Protein AF-A0A0G4FF30-F1 (afdb_monomer_lite)

Structure (mmCIF, N/CA/C/O backbone):
data_AF-A0A0G4FF30-F1
#
_entry.id   AF-A0A0G4FF30-F1
#
loop_
_atom_site.group_PDB
_atom_site.id
_atom_site.type_symbol
_atom_site.label_atom_id
_atom_site.label_alt_id
_atom_site.label_comp_id
_atom_site.label_asym_id
_atom_site.label_entity_id
_atom_site.label_seq_id
_atom_site.pdbx_PDB_ins_code
_atom_site.Cartn_x
_atom_site.Cartn_y
_atom_site.Cartn_z
_atom_site.occupancy
_atom_site.B_iso_or_equiv
_atom_site.auth_seq_id
_atom_site.auth_comp_id
_atom_site.auth_asym_id
_atom_site.auth_atom_id
_atom_site.pdbx_PDB_model_num
ATOM 1 N N . MET A 1 1 ? 8.647 4.363 -82.077 1.00 40.69 1 MET A N 1
ATOM 2 C CA . MET A 1 1 ? 8.855 5.822 -82.143 1.00 40.69 1 MET A CA 1
ATOM 3 C C . MET A 1 1 ? 10.312 6.015 -82.547 1.00 40.69 1 MET A C 1
ATOM 5 O O . MET A 1 1 ? 11.165 5.858 -81.692 1.00 40.69 1 MET A O 1
ATOM 9 N N . GLU A 1 2 ? 10.675 5.930 -83.835 1.00 35.72 2 GLU A N 1
ATOM 10 C CA . GLU A 1 2 ? 10.560 7.001 -84.861 1.00 35.72 2 GLU A CA 1
ATOM 11 C C . GLU A 1 2 ? 11.184 8.312 -84.331 1.00 35.72 2 GLU A C 1
ATOM 13 O O . GLU A 1 2 ? 10.714 8.808 -83.317 1.00 35.72 2 GLU A O 1
ATOM 18 N N . LEU A 1 3 ? 12.266 8.898 -84.867 1.00 36.47 3 LEU A N 1
ATOM 19 C CA . LEU A 1 3 ? 12.714 9.069 -86.259 1.00 36.47 3 LEU A CA 1
ATOM 20 C C . LEU A 1 3 ? 14.236 9.371 -86.339 1.00 36.47 3 LEU A C 1
ATOM 22 O O . LEU A 1 3 ? 14.785 10.040 -85.466 1.00 36.47 3 LEU A O 1
ATOM 26 N N . ALA A 1 4 ? 14.878 8.933 -87.430 1.00 39.06 4 ALA A N 1
ATOM 27 C CA . ALA A 1 4 ? 16.134 9.478 -87.985 1.00 39.06 4 ALA A CA 1
ATOM 28 C C . ALA A 1 4 ? 15.842 10.763 -88.818 1.00 39.06 4 ALA A C 1
ATOM 30 O O . ALA A 1 4 ? 14.656 11.061 -88.989 1.00 39.06 4 ALA A O 1
ATOM 31 N N . PRO A 1 5 ? 16.825 11.547 -89.339 1.00 50.91 5 PRO A N 1
ATOM 32 C CA . PRO A 1 5 ? 17.726 11.149 -90.453 1.00 50.91 5 PRO A CA 1
ATOM 33 C C . PRO A 1 5 ? 19.196 11.632 -90.278 1.00 50.91 5 PRO A C 1
ATOM 35 O O . PRO A 1 5 ? 19.457 12.696 -89.733 1.00 50.91 5 PRO A O 1
ATOM 38 N N . SER A 1 6 ? 20.234 10.835 -90.555 1.00 40.56 6 SER A N 1
ATOM 39 C CA . SER A 1 6 ? 20.911 10.584 -91.848 1.00 40.56 6 SER A CA 1
ATOM 40 C C . SER A 1 6 ? 21.423 11.818 -92.618 1.00 40.56 6 SER A C 1
ATOM 42 O O . SER A 1 6 ? 20.630 12.475 -93.284 1.00 40.56 6 SER A O 1
ATOM 44 N N . VAL A 1 7 ? 22.751 12.010 -92.680 1.00 37.25 7 VAL A N 1
ATOM 45 C CA . VAL A 1 7 ? 23.460 12.397 -93.920 1.00 37.25 7 VAL A CA 1
ATOM 46 C C . VAL A 1 7 ? 24.817 11.687 -93.982 1.00 37.25 7 VAL A C 1
ATOM 48 O O . VAL A 1 7 ? 25.667 11.814 -93.107 1.00 37.25 7 VAL A O 1
ATOM 51 N N . SER A 1 8 ? 24.966 10.919 -95.054 1.00 35.66 8 SER A N 1
ATOM 52 C CA . SER A 1 8 ? 26.134 10.201 -95.558 1.00 35.66 8 SER A CA 1
ATOM 53 C C . SER A 1 8 ? 27.088 11.097 -96.356 1.00 35.66 8 SER A C 1
ATOM 55 O O . SER A 1 8 ? 26.613 11.991 -97.047 1.00 35.66 8 SER A O 1
ATOM 57 N N . THR A 1 9 ? 28.387 10.779 -96.376 1.00 38.34 9 THR A N 1
ATOM 58 C CA . THR A 1 9 ? 29.292 10.743 -97.564 1.00 38.34 9 THR A CA 1
ATOM 59 C C . THR A 1 9 ? 30.701 10.363 -97.065 1.00 38.34 9 THR A C 1
ATOM 61 O O . THR A 1 9 ? 31.321 11.096 -96.310 1.00 38.34 9 THR A O 1
ATOM 64 N N . SER A 1 10 ? 31.108 9.091 -97.127 1.00 34.22 10 SER A N 1
ATOM 65 C CA . SER A 1 10 ? 31.755 8.375 -98.249 1.00 34.22 10 SER A CA 1
ATOM 66 C C . SER A 1 10 ? 33.168 8.880 -98.623 1.00 34.22 10 SER A C 1
ATOM 68 O O . SER A 1 10 ? 33.268 9.837 -99.380 1.00 34.22 10 SER A O 1
ATOM 70 N N . SER A 1 11 ? 34.200 8.192 -98.086 1.00 36.09 11 SER A N 1
ATOM 71 C CA . SER A 1 11 ? 35.433 7.601 -98.702 1.00 36.09 11 SER A CA 1
ATOM 72 C C . SER A 1 11 ? 36.131 8.270 -99.914 1.00 36.09 11 SER A C 1
ATOM 74 O O . SER A 1 11 ? 35.448 8.949 -100.667 1.00 36.09 11 SER A O 1
ATOM 76 N N . PRO A 1 12 ? 37.417 7.975 -100.269 1.00 43.03 12 PRO A N 1
ATOM 77 C CA . PRO A 1 12 ? 38.398 6.998 -99.730 1.00 43.03 12 PRO A CA 1
ATOM 78 C C . PRO A 1 12 ? 39.881 7.519 -99.642 1.00 43.03 12 PRO A C 1
ATOM 80 O O . PRO A 1 12 ? 40.165 8.656 -100.018 1.00 43.03 12 PRO A O 1
ATOM 83 N N . PRO A 1 13 ? 40.863 6.696 -99.194 1.00 47.94 13 PRO A N 1
ATOM 84 C CA . PRO A 1 13 ? 42.317 6.960 -99.273 1.00 47.94 13 PRO A CA 1
ATOM 85 C C . PRO A 1 13 ? 42.938 6.349 -100.567 1.00 47.94 13 PRO A C 1
ATOM 87 O O . PRO A 1 13 ? 42.199 5.917 -101.451 1.00 47.94 13 PRO A O 1
ATOM 90 N N . PRO A 1 14 ? 44.262 6.105 -100.668 1.00 49.12 14 PRO A N 1
ATOM 91 C CA . PRO A 1 14 ? 45.425 6.989 -100.842 1.00 49.12 14 PRO A CA 1
ATOM 92 C C . PRO A 1 14 ? 46.084 6.806 -102.241 1.00 49.12 14 PRO A C 1
ATOM 94 O O . PRO A 1 14 ? 45.802 5.830 -102.936 1.00 49.12 14 PRO A O 1
ATOM 97 N N . ARG A 1 15 ? 47.034 7.663 -102.667 1.00 37.53 15 ARG A N 1
ATOM 98 C CA . ARG A 1 15 ? 47.939 7.337 -103.800 1.00 37.53 15 ARG A CA 1
ATOM 99 C C . ARG A 1 15 ? 49.378 7.819 -103.599 1.00 37.53 15 ARG A C 1
ATOM 101 O O . ARG A 1 15 ? 49.666 9.008 -103.577 1.00 37.53 15 ARG A O 1
ATOM 108 N N . THR A 1 16 ? 50.271 6.837 -103.527 1.00 49.31 16 THR A N 1
ATOM 109 C CA . THR A 1 16 ? 51.730 6.916 -103.658 1.00 49.31 16 THR A CA 1
ATOM 110 C C . THR A 1 16 ? 52.146 7.487 -105.024 1.00 49.31 16 THR A C 1
ATOM 112 O O . THR A 1 16 ? 51.615 7.021 -106.041 1.00 49.31 16 THR A O 1
ATOM 115 N N . PRO A 1 17 ? 53.127 8.401 -105.117 1.00 43.56 17 PRO A N 1
ATOM 116 C CA . PRO A 1 17 ? 53.697 8.775 -106.402 1.00 43.56 17 PRO A CA 1
ATOM 117 C C . PRO A 1 17 ? 54.697 7.712 -106.879 1.00 43.56 17 PRO A C 1
ATOM 119 O O . PRO A 1 17 ? 55.683 7.394 -106.218 1.00 43.56 17 PRO A O 1
ATOM 122 N N . LYS A 1 18 ? 54.390 7.154 -108.054 1.00 41.56 18 LYS A N 1
ATOM 123 C CA . LYS A 1 18 ? 55.241 6.264 -108.844 1.00 41.56 18 LYS A CA 1
ATOM 124 C C . LYS A 1 18 ? 56.466 7.016 -109.369 1.00 41.56 18 LYS A C 1
ATOM 126 O O . LYS A 1 18 ? 56.361 8.142 -109.847 1.00 41.56 18 LYS A O 1
ATOM 131 N N . THR A 1 19 ? 57.591 6.318 -109.349 1.00 44.34 19 THR A N 1
ATOM 132 C CA . THR A 1 19 ? 58.826 6.611 -110.078 1.00 44.34 19 THR A CA 1
ATOM 133 C C . THR A 1 19 ? 58.569 6.780 -111.586 1.00 44.34 19 THR A C 1
ATOM 135 O O . THR A 1 19 ? 57.951 5.905 -112.201 1.00 44.34 19 THR A O 1
ATOM 138 N N . PRO A 1 20 ? 59.060 7.852 -112.236 1.00 43.38 20 PRO A N 1
ATOM 139 C CA . PRO A 1 20 ? 59.167 7.887 -113.682 1.00 43.38 20 PRO A CA 1
ATOM 140 C C . PRO A 1 20 ? 60.500 7.280 -114.129 1.00 43.38 20 PRO A C 1
ATOM 142 O O . PRO A 1 20 ? 61.584 7.683 -113.712 1.00 43.38 20 PRO A O 1
ATOM 145 N N . ARG A 1 21 ? 60.367 6.285 -115.006 1.00 41.53 21 ARG A N 1
ATOM 146 C CA . ARG A 1 21 ? 61.416 5.681 -115.825 1.00 41.53 21 ARG A CA 1
ATOM 147 C C . ARG A 1 21 ? 62.171 6.730 -116.644 1.00 41.53 21 ARG A C 1
ATOM 149 O O . ARG A 1 21 ? 61.576 7.607 -117.264 1.00 41.53 21 ARG A O 1
ATOM 156 N N . THR A 1 22 ? 63.475 6.513 -116.715 1.00 42.84 22 THR A N 1
ATOM 157 C CA . THR A 1 22 ? 64.412 6.982 -117.735 1.00 42.84 22 THR A CA 1
ATOM 158 C C . THR A 1 22 ? 63.913 6.727 -119.166 1.00 42.84 22 THR A C 1
ATOM 160 O O . THR A 1 22 ? 63.584 5.589 -119.506 1.00 42.84 22 THR A O 1
ATOM 163 N N . PRO A 1 23 ? 63.968 7.734 -120.054 1.00 46.88 23 PRO A N 1
ATOM 164 C CA . PRO A 1 23 ? 64.146 7.525 -121.480 1.00 46.88 23 PRO A CA 1
ATOM 165 C C . PRO A 1 23 ? 65.603 7.826 -121.844 1.00 46.88 23 PRO A C 1
ATOM 167 O O . PRO A 1 23 ? 66.043 8.974 -121.865 1.00 46.88 23 PRO A O 1
ATOM 170 N N . GLY A 1 24 ? 66.353 6.761 -122.135 1.00 38.09 24 GLY A N 1
ATOM 171 C CA . GLY A 1 24 ? 67.576 6.857 -122.915 1.00 38.09 24 GLY A CA 1
ATOM 172 C C . GLY A 1 24 ? 67.236 7.359 -124.315 1.00 38.09 24 GLY A C 1
ATOM 173 O O . GLY A 1 24 ? 66.433 6.761 -125.025 1.00 38.09 24 GLY A O 1
ATOM 174 N N . GLY A 1 25 ? 67.847 8.473 -124.690 1.00 40.03 25 GLY A N 1
ATOM 175 C CA . GLY A 1 25 ? 67.740 9.071 -126.010 1.00 40.03 25 GLY A CA 1
ATOM 176 C C . GLY A 1 25 ? 68.896 10.038 -126.179 1.00 40.03 25 GLY A C 1
ATOM 177 O O . GLY A 1 25 ? 68.810 11.183 -125.756 1.00 40.03 25 GLY A O 1
ATOM 178 N N . SER A 1 26 ? 69.999 9.543 -126.738 1.00 38.25 26 SER A N 1
ATOM 179 C CA . SER A 1 26 ? 71.154 10.342 -127.141 1.00 38.25 26 SER A CA 1
ATOM 180 C C . SER A 1 26 ? 70.716 11.363 -128.202 1.00 38.25 26 SER A C 1
ATOM 182 O O . SER A 1 26 ? 70.300 10.946 -129.288 1.00 38.25 26 SER A O 1
ATOM 184 N N . PRO A 1 27 ? 70.786 12.684 -127.946 1.00 46.75 27 PRO A N 1
ATOM 185 C CA . PRO A 1 27 ? 70.646 13.668 -128.998 1.00 46.75 27 PRO A CA 1
ATOM 186 C C . PRO A 1 27 ? 72.011 13.819 -129.661 1.00 46.75 27 PRO A C 1
ATOM 188 O O . PRO A 1 27 ? 72.995 14.235 -129.049 1.00 46.75 27 PRO A O 1
ATOM 191 N N . ARG A 1 28 ? 72.044 13.441 -130.937 1.00 39.75 28 ARG A N 1
ATOM 192 C CA . ARG A 1 28 ? 73.101 13.754 -131.897 1.00 39.75 28 ARG A CA 1
ATOM 193 C C . ARG A 1 28 ? 73.596 15.186 -131.698 1.00 39.75 28 ARG A C 1
ATOM 195 O O . ARG A 1 28 ? 72.788 16.095 -131.518 1.00 39.75 28 ARG A O 1
ATOM 202 N N . GLY A 1 29 ? 74.915 15.359 -131.777 1.00 44.38 29 GLY A N 1
ATOM 203 C CA . GLY A 1 29 ? 75.579 16.653 -131.745 1.00 44.38 29 GLY A CA 1
ATOM 204 C C . GLY A 1 29 ? 74.923 17.640 -132.705 1.00 44.38 29 GLY A C 1
ATOM 205 O O . GLY A 1 29 ? 75.077 17.547 -133.919 1.00 44.38 29 GLY A O 1
ATOM 206 N N . VAL A 1 30 ? 74.196 18.584 -132.121 1.00 46.44 30 VAL A N 1
ATOM 207 C CA . VAL A 1 30 ? 73.811 19.847 -132.734 1.00 46.44 30 VAL A CA 1
ATOM 208 C C . VAL A 1 30 ? 74.475 20.900 -131.867 1.00 46.44 30 VAL A C 1
ATOM 210 O O . VAL A 1 30 ? 74.235 20.961 -130.662 1.00 46.44 30 VAL A O 1
ATOM 213 N N . SER A 1 31 ? 75.367 21.683 -132.465 1.00 43.41 31 SER A N 1
ATOM 214 C CA . SER A 1 31 ? 76.009 22.826 -131.830 1.00 43.41 31 SER A CA 1
ATOM 215 C C . SER A 1 31 ? 74.935 23.782 -131.304 1.00 43.41 31 SER A C 1
ATOM 217 O O . SER A 1 31 ? 74.345 24.545 -132.072 1.00 43.41 31 SER A O 1
ATOM 219 N N . MET A 1 32 ? 74.658 23.723 -130.000 1.00 47.22 32 MET A N 1
ATOM 220 C CA . MET A 1 32 ? 73.864 24.736 -129.316 1.00 47.22 32 MET A CA 1
ATOM 221 C C . MET A 1 32 ? 74.662 26.030 -129.368 1.00 47.22 32 MET A C 1
ATOM 223 O O . MET A 1 32 ? 75.786 26.113 -128.875 1.00 47.22 32 MET A O 1
ATOM 227 N N . THR A 1 33 ? 74.105 27.031 -130.037 1.00 55.25 33 THR A N 1
ATOM 228 C CA . THR A 1 33 ? 74.699 28.363 -130.098 1.00 55.25 33 THR A CA 1
ATOM 229 C C . THR A 1 33 ? 74.841 28.911 -128.667 1.00 55.25 33 THR A C 1
ATOM 231 O O . THR A 1 33 ? 74.007 28.582 -127.820 1.00 55.25 33 THR A O 1
ATOM 234 N N . PRO A 1 34 ? 75.843 29.756 -128.350 1.00 60.47 34 PRO A N 1
ATOM 235 C CA . PRO A 1 34 ? 76.028 30.318 -127.000 1.00 60.47 34 PRO A CA 1
ATOM 236 C C . PRO A 1 34 ? 74.749 30.939 -126.415 1.00 60.47 34 PRO A C 1
ATOM 238 O O . PRO A 1 34 ? 74.499 30.874 -125.218 1.00 60.47 34 PRO A O 1
ATOM 241 N N . ARG A 1 35 ? 73.881 31.448 -127.296 1.00 61.38 35 ARG A N 1
ATOM 242 C CA . ARG A 1 35 ? 72.557 31.992 -126.983 1.00 61.38 35 ARG A CA 1
ATOM 243 C C . ARG A 1 35 ? 71.555 30.950 -126.459 1.00 61.38 35 ARG A C 1
ATOM 245 O O . ARG A 1 35 ? 70.736 31.288 -125.621 1.00 61.38 35 ARG A O 1
ATOM 252 N N . ALA A 1 36 ? 71.605 29.700 -126.920 1.00 60.28 36 ALA A N 1
ATOM 253 C CA . ALA A 1 36 ? 70.685 28.643 -126.492 1.00 60.28 36 ALA A CA 1
ATOM 254 C C . ALA A 1 36 ? 71.036 28.070 -125.105 1.00 60.28 36 ALA A C 1
ATOM 256 O O . ALA A 1 36 ? 70.135 27.787 -124.319 1.00 60.28 36 ALA A O 1
ATOM 257 N N . LEU A 1 37 ? 72.330 27.952 -124.776 1.00 67.69 37 LEU A N 1
ATOM 258 C CA . LEU A 1 37 ? 72.786 27.578 -123.429 1.00 67.69 37 LEU A CA 1
ATOM 259 C C . LEU A 1 37 ? 72.499 28.696 -122.416 1.00 67.69 37 LEU A C 1
ATOM 261 O O . LEU A 1 37 ? 72.025 28.410 -121.320 1.00 67.69 37 LEU A O 1
ATOM 265 N N . GLN A 1 38 ? 72.724 29.956 -122.810 1.00 74.56 38 GLN A N 1
ATOM 266 C CA . GLN A 1 38 ? 72.354 31.134 -122.021 1.00 74.56 38 GLN A CA 1
ATOM 267 C C . GLN A 1 38 ? 70.849 31.131 -121.709 1.00 74.56 38 GLN A C 1
ATOM 269 O O . GLN A 1 38 ? 70.472 31.202 -120.548 1.00 74.56 38 GLN A O 1
ATOM 274 N N . ASN A 1 39 ? 69.998 30.917 -122.720 1.00 76.81 39 ASN A N 1
ATOM 275 C CA . ASN A 1 39 ? 68.546 30.853 -122.536 1.00 76.81 39 ASN A CA 1
ATOM 276 C C . ASN A 1 39 ? 68.101 29.689 -121.628 1.00 76.81 39 ASN A C 1
ATOM 278 O O . ASN A 1 39 ? 67.138 29.838 -120.886 1.00 76.81 39 ASN A O 1
ATOM 282 N N . TYR A 1 40 ? 68.775 28.534 -121.671 1.00 80.00 40 TYR A N 1
ATOM 283 C CA . TYR A 1 40 ? 68.475 27.403 -120.781 1.00 80.00 40 TYR A CA 1
ATOM 284 C C . TYR A 1 40 ? 68.885 27.677 -119.328 1.00 80.00 40 TYR A C 1
ATOM 286 O O . TYR A 1 40 ? 68.155 27.320 -118.407 1.00 80.00 40 TYR A O 1
ATOM 294 N N . LEU A 1 41 ? 70.045 28.307 -119.116 1.00 79.75 41 LEU A N 1
ATOM 295 C CA . LEU A 1 41 ? 70.494 28.720 -117.786 1.00 79.75 41 LEU A CA 1
ATOM 296 C C . LEU A 1 41 ? 69.586 29.814 -117.218 1.00 79.75 41 LEU A C 1
ATOM 298 O O . LEU A 1 41 ? 69.192 29.708 -116.062 1.00 79.75 41 LEU A O 1
ATOM 302 N N . ASP A 1 42 ? 69.188 30.791 -118.032 1.00 81.06 42 ASP A N 1
ATOM 303 C CA . ASP A 1 42 ? 68.243 31.838 -117.636 1.00 81.06 42 ASP A CA 1
ATOM 304 C C . ASP A 1 42 ? 66.862 31.245 -117.292 1.00 81.06 42 ASP A C 1
ATOM 306 O O . ASP A 1 42 ? 66.286 31.593 -116.265 1.00 81.06 42 ASP A O 1
ATOM 310 N N . ASP A 1 43 ? 66.361 30.279 -118.070 1.00 85.12 43 ASP A N 1
ATOM 311 C CA . ASP A 1 43 ? 65.104 29.564 -117.793 1.00 85.12 43 ASP A CA 1
ATOM 312 C C . ASP A 1 43 ? 65.194 28.641 -116.557 1.00 85.12 43 ASP A C 1
ATOM 314 O O . ASP A 1 43 ? 64.236 28.496 -115.796 1.00 85.12 43 ASP A O 1
ATOM 318 N N . HIS A 1 44 ? 66.352 28.026 -116.298 1.00 83.56 44 HIS A N 1
ATOM 319 C CA . HIS A 1 44 ? 66.581 27.235 -115.085 1.00 83.56 44 HIS A CA 1
ATOM 320 C C . HIS A 1 44 ? 66.694 28.118 -113.834 1.00 83.56 44 HIS A C 1
ATOM 322 O O . HIS A 1 44 ? 66.112 27.792 -112.800 1.00 83.56 44 HIS A O 1
ATOM 328 N N . VAL A 1 45 ? 67.387 29.256 -113.931 1.00 85.88 45 VAL A N 1
ATOM 329 C CA . VAL A 1 45 ? 67.475 30.257 -112.860 1.00 85.88 45 VAL A CA 1
ATOM 330 C C . VAL A 1 45 ? 66.098 30.848 -112.567 1.00 85.88 45 VAL A C 1
ATOM 332 O O . VAL A 1 45 ? 65.739 30.956 -111.399 1.00 85.88 45 VAL A O 1
ATOM 335 N N . GLN A 1 46 ? 65.292 31.147 -113.589 1.00 87.56 46 GLN A N 1
ATOM 336 C CA . GLN A 1 46 ? 63.910 31.599 -113.406 1.00 87.56 46 GLN A CA 1
ATOM 337 C C . GLN A 1 46 ? 63.034 30.534 -112.736 1.00 87.56 46 GLN A C 1
ATOM 339 O O . GLN A 1 46 ? 62.285 30.861 -111.817 1.00 87.56 46 GLN A O 1
ATOM 344 N N . ARG A 1 47 ? 63.152 29.255 -113.119 1.00 86.88 47 ARG A N 1
ATOM 345 C CA . ARG A 1 47 ? 62.446 28.153 -112.438 1.00 86.88 47 ARG A CA 1
ATOM 346 C C . ARG A 1 47 ? 62.869 28.009 -110.977 1.00 86.88 47 ARG A C 1
ATOM 348 O O . ARG A 1 47 ? 62.004 27.916 -110.113 1.00 86.88 47 ARG A O 1
ATOM 355 N N . MET A 1 48 ? 64.169 28.066 -110.681 1.00 87.81 48 MET A N 1
ATOM 356 C CA . MET A 1 48 ? 64.654 28.040 -109.297 1.00 87.81 48 MET A CA 1
ATOM 357 C C . MET A 1 48 ? 64.197 29.265 -108.500 1.00 87.81 48 MET A C 1
ATOM 359 O O . MET A 1 48 ? 63.818 29.121 -107.344 1.00 87.81 48 MET A O 1
ATOM 363 N N . GLN A 1 49 ? 64.184 30.459 -109.096 1.00 87.62 49 GLN A N 1
ATOM 364 C CA . GLN A 1 49 ? 63.651 31.662 -108.451 1.00 87.62 49 GLN A CA 1
ATOM 365 C C . GLN A 1 49 ? 62.159 31.506 -108.136 1.00 87.62 49 GLN A C 1
ATOM 367 O O . GLN A 1 49 ? 61.758 31.747 -107.003 1.00 87.62 49 GLN A O 1
ATOM 372 N N . GLN A 1 50 ? 61.357 30.995 -109.074 1.00 90.56 50 GLN A N 1
ATOM 373 C CA . GLN A 1 50 ? 59.938 30.699 -108.845 1.00 90.56 50 GLN A CA 1
ATOM 374 C C . GLN A 1 50 ? 59.725 29.626 -107.765 1.00 90.56 50 GLN A C 1
ATOM 376 O O . GLN A 1 50 ? 58.798 29.731 -106.961 1.00 90.56 50 GLN A O 1
ATOM 381 N N . GLU A 1 51 ? 60.574 28.597 -107.705 1.00 90.25 51 GLU A N 1
ATOM 382 C CA . GLU A 1 51 ? 60.535 27.577 -106.651 1.00 90.25 51 GLU A CA 1
ATOM 383 C C . GLU A 1 51 ? 60.916 28.152 -105.281 1.00 90.25 51 GLU A C 1
ATOM 385 O O . GLU A 1 51 ? 60.222 27.888 -104.297 1.00 90.25 51 GLU A O 1
ATOM 390 N N . ILE A 1 52 ? 61.961 28.983 -105.211 1.00 90.38 52 ILE A N 1
ATOM 391 C CA . ILE A 1 52 ? 62.367 29.695 -103.992 1.00 90.38 52 ILE A CA 1
ATOM 392 C C . ILE A 1 52 ? 61.239 30.613 -103.525 1.00 90.38 52 ILE A C 1
ATOM 394 O O . ILE A 1 52 ? 60.882 30.581 -102.349 1.00 90.38 52 ILE A O 1
ATOM 398 N N . GLU A 1 53 ? 60.627 31.387 -104.420 1.00 92.88 53 GLU A N 1
ATOM 399 C CA . GLU A 1 53 ? 59.481 32.245 -104.110 1.00 92.88 53 GLU A CA 1
ATOM 400 C C . GLU A 1 53 ? 58.281 31.425 -103.614 1.00 92.88 53 GLU A C 1
ATOM 402 O O . GLU A 1 53 ? 57.657 31.771 -102.607 1.00 92.88 53 GLU A O 1
ATOM 407 N N . MET A 1 54 ? 57.985 30.290 -104.255 1.00 93.25 54 MET A N 1
ATOM 408 C CA . MET A 1 54 ? 56.901 29.395 -103.849 1.00 93.25 54 MET A CA 1
ATOM 409 C C . MET A 1 54 ? 57.147 28.783 -102.464 1.00 93.25 54 MET A C 1
ATOM 411 O O . MET A 1 54 ? 56.233 28.756 -101.635 1.00 93.25 54 MET A O 1
ATOM 415 N N . VAL A 1 55 ? 58.357 28.285 -102.198 1.00 92.25 55 VAL A N 1
ATOM 416 C CA . VAL A 1 55 ? 58.739 27.702 -100.902 1.00 92.25 55 VAL A CA 1
ATOM 417 C C . VAL A 1 55 ? 58.781 28.775 -99.821 1.00 92.25 55 VAL A C 1
ATOM 419 O O . VAL A 1 55 ? 58.281 28.539 -98.724 1.00 92.25 55 VAL A O 1
ATOM 422 N N . THR A 1 56 ? 59.285 29.970 -100.128 1.00 93.19 56 THR A N 1
ATOM 423 C CA . THR A 1 56 ? 59.315 31.102 -99.190 1.00 93.19 56 THR A CA 1
ATOM 424 C C . THR A 1 56 ? 57.898 31.527 -98.816 1.00 93.19 56 THR A C 1
ATOM 426 O O . THR A 1 56 ? 57.579 31.624 -97.633 1.00 93.19 56 THR A O 1
ATOM 429 N N . ARG A 1 57 ? 56.994 31.651 -99.796 1.00 94.50 57 ARG A N 1
ATOM 430 C CA . ARG A 1 57 ? 55.576 31.942 -99.543 1.00 94.50 57 ARG A CA 1
ATOM 431 C C . ARG A 1 57 ? 54.897 30.850 -98.712 1.00 94.50 57 ARG A C 1
ATOM 433 O O . ARG A 1 57 ? 54.127 31.162 -97.807 1.00 94.50 57 ARG A O 1
ATOM 440 N N . LYS A 1 58 ? 55.180 29.570 -98.983 1.00 95.06 58 LYS A N 1
ATOM 441 C CA . LYS A 1 58 ? 54.679 28.445 -98.170 1.00 95.06 58 LYS A CA 1
ATOM 442 C C . LYS A 1 58 ? 55.221 28.496 -96.740 1.00 95.06 58 LYS A C 1
ATOM 444 O O . LYS A 1 58 ? 54.452 28.320 -95.802 1.00 95.06 58 LYS A O 1
ATOM 449 N N . LEU A 1 59 ? 56.508 28.792 -96.564 1.00 93.62 59 LEU A N 1
ATOM 450 C CA . LEU A 1 59 ? 57.140 28.934 -95.254 1.00 93.62 59 LEU A CA 1
ATOM 451 C C . LEU A 1 59 ? 56.520 30.085 -94.457 1.00 93.62 59 LEU A C 1
ATOM 453 O O . LEU A 1 59 ? 56.274 29.939 -93.265 1.00 93.62 59 LEU A O 1
ATOM 457 N N . GLU A 1 60 ? 56.243 31.223 -95.090 1.00 94.38 60 GLU A N 1
ATOM 458 C CA . GLU A 1 60 ? 55.563 32.348 -94.444 1.00 94.38 60 GLU A CA 1
ATOM 459 C C . GLU A 1 60 ? 54.136 31.998 -94.013 1.00 94.38 60 GLU A C 1
ATOM 461 O O . GLU A 1 60 ? 53.732 32.340 -92.900 1.00 94.38 60 GLU A O 1
ATOM 466 N N . LEU A 1 61 ? 53.384 31.283 -94.855 1.00 94.56 61 LEU A N 1
ATOM 467 C CA . LEU A 1 61 ? 52.049 30.796 -94.505 1.00 94.56 61 LEU A CA 1
ATOM 468 C C . LEU A 1 61 ? 52.098 29.808 -93.333 1.00 94.56 61 LEU A C 1
ATOM 470 O O . LEU A 1 61 ? 51.306 29.942 -92.404 1.00 94.56 61 LEU A O 1
ATOM 474 N N . GLU A 1 62 ? 53.056 28.880 -93.322 1.00 92.25 62 GLU A N 1
ATOM 475 C CA . GLU A 1 62 ? 53.246 27.941 -92.211 1.00 92.25 62 GLU A CA 1
ATOM 476 C C . GLU A 1 62 ? 53.725 28.638 -90.930 1.00 92.25 62 GLU A C 1
ATOM 478 O O . GLU A 1 62 ? 53.266 28.308 -89.841 1.00 92.25 62 GLU A O 1
ATOM 483 N N . LYS A 1 63 ? 54.572 29.673 -91.021 1.00 93.94 63 LYS A N 1
ATOM 484 C CA . LYS A 1 63 ? 54.947 30.499 -89.859 1.00 93.94 63 LYS A CA 1
ATOM 485 C C . LYS A 1 63 ? 53.736 31.222 -89.266 1.00 93.94 63 LYS A C 1
ATOM 487 O O . LYS A 1 63 ? 53.590 31.234 -88.047 1.00 93.94 63 LYS A O 1
ATOM 492 N N . ARG A 1 64 ? 52.858 31.787 -90.105 1.00 93.94 64 ARG A N 1
ATOM 493 C CA . ARG A 1 64 ? 51.602 32.416 -89.655 1.00 93.94 64 ARG A CA 1
ATOM 494 C C . ARG A 1 64 ? 50.656 31.389 -89.042 1.00 93.94 64 ARG A C 1
ATOM 496 O O . ARG A 1 64 ? 50.115 31.635 -87.971 1.00 93.94 64 ARG A O 1
ATOM 503 N N . ARG A 1 65 ? 50.500 30.227 -89.680 1.00 95.44 65 ARG A N 1
ATOM 504 C CA . ARG A 1 65 ? 49.680 29.121 -89.171 1.00 95.44 65 ARG A CA 1
ATOM 505 C C . ARG A 1 65 ? 50.175 28.637 -87.813 1.00 95.44 65 ARG A C 1
ATOM 507 O O . ARG A 1 65 ? 49.370 28.474 -86.904 1.00 95.44 65 ARG A O 1
ATOM 514 N N . ARG A 1 66 ? 51.487 28.455 -87.666 1.00 91.56 66 ARG A N 1
ATOM 515 C CA . ARG A 1 66 ? 52.114 28.063 -86.404 1.00 91.56 66 ARG A CA 1
ATOM 516 C C . ARG A 1 66 ? 51.920 29.124 -85.326 1.00 91.56 66 ARG A C 1
ATOM 518 O O . ARG A 1 66 ? 51.563 28.754 -84.222 1.00 91.56 66 ARG A O 1
ATOM 525 N N . HIS A 1 67 ? 52.076 30.409 -85.640 1.00 95.75 67 HIS A N 1
ATOM 526 C CA . HIS A 1 67 ? 51.834 31.476 -84.666 1.00 95.75 67 HIS A CA 1
ATOM 527 C C . HIS A 1 67 ? 50.376 31.505 -84.180 1.00 95.75 67 HIS A C 1
ATOM 529 O O . HIS A 1 67 ? 50.131 31.579 -82.982 1.00 95.75 67 HIS A O 1
ATOM 535 N N . ILE A 1 68 ? 49.408 31.363 -85.092 1.00 95.06 68 ILE A N 1
ATOM 536 C CA . ILE A 1 68 ? 47.983 31.263 -84.735 1.00 95.06 68 ILE A CA 1
ATOM 537 C C . ILE A 1 68 ? 47.730 30.031 -83.857 1.00 95.06 68 ILE A C 1
ATOM 539 O O . ILE A 1 68 ? 46.952 30.096 -82.907 1.00 95.06 68 ILE A O 1
ATOM 543 N N . LEU A 1 69 ? 48.386 28.908 -84.165 1.00 94.06 69 LEU A N 1
ATOM 544 C CA . LEU A 1 69 ? 48.252 27.685 -83.383 1.00 94.06 69 LEU A CA 1
ATOM 545 C C . LEU A 1 69 ? 48.877 27.838 -81.989 1.00 94.06 69 LEU A C 1
ATOM 547 O O . LEU A 1 69 ? 48.224 27.493 -81.012 1.00 94.06 69 LEU A O 1
ATOM 551 N N . GLU A 1 70 ? 50.078 28.410 -81.881 1.00 95.50 70 GLU A N 1
ATOM 552 C CA . GLU A 1 70 ? 50.738 28.746 -80.609 1.00 95.50 70 GLU A CA 1
ATOM 553 C C . GLU A 1 70 ? 49.849 29.662 -79.756 1.00 95.50 70 GLU A C 1
ATOM 555 O O . GLU A 1 70 ? 49.632 29.390 -78.578 1.00 95.50 70 GLU A O 1
ATOM 560 N N . GLU A 1 71 ? 49.253 30.693 -80.359 1.00 96.25 71 GLU A N 1
ATOM 561 C CA . GLU A 1 71 ? 48.328 31.590 -79.666 1.00 96.25 71 GLU A CA 1
ATOM 562 C C . GLU A 1 71 ? 47.058 30.855 -79.210 1.00 96.25 71 GLU A C 1
ATOM 564 O O . GLU A 1 71 ? 46.589 31.056 -78.092 1.00 96.25 71 GLU A O 1
ATOM 569 N N . SER A 1 72 ? 46.513 29.955 -80.036 1.00 94.12 72 SER A N 1
ATOM 570 C CA . SER A 1 72 ? 45.358 29.139 -79.647 1.00 94.12 72 SER A CA 1
ATOM 571 C C . SER A 1 72 ? 45.681 28.180 -78.500 1.00 94.12 72 SER A C 1
ATOM 573 O O . SER A 1 72 ? 44.881 28.068 -77.576 1.00 94.12 72 SER A O 1
ATOM 575 N N . VAL A 1 73 ? 46.867 27.559 -78.508 1.00 93.38 73 VAL A N 1
ATOM 576 C CA . VAL A 1 73 ? 47.334 26.670 -77.437 1.00 93.38 73 VAL A CA 1
ATOM 577 C C . VAL A 1 73 ? 47.495 27.457 -76.142 1.00 93.38 73 VAL A C 1
ATOM 579 O O . VAL A 1 73 ? 46.989 27.026 -75.107 1.00 93.38 73 VAL A O 1
ATOM 582 N N . GLN A 1 74 ? 48.110 28.641 -76.203 1.00 95.69 74 GLN A N 1
ATOM 583 C CA . GLN A 1 74 ? 48.261 29.503 -75.035 1.00 95.69 74 GLN A CA 1
ATOM 584 C C . GLN A 1 74 ? 46.899 29.891 -74.449 1.00 95.69 74 GLN A C 1
ATOM 586 O O . GLN A 1 74 ? 46.674 29.687 -73.259 1.00 95.69 74 GLN A O 1
ATOM 591 N N . ARG A 1 75 ? 45.950 30.340 -75.283 1.00 95.06 75 ARG A N 1
ATOM 592 C CA . ARG A 1 75 ? 44.585 30.651 -74.826 1.00 95.06 75 ARG A CA 1
ATOM 593 C C . ARG A 1 75 ? 43.912 29.442 -74.176 1.00 95.06 75 ARG A C 1
ATOM 595 O O . ARG A 1 75 ? 43.324 29.577 -73.109 1.00 95.06 75 ARG A O 1
ATOM 602 N N . THR A 1 76 ? 44.028 28.251 -74.769 1.00 92.00 76 THR A N 1
ATOM 603 C CA . THR A 1 76 ? 43.451 27.036 -74.172 1.00 92.00 76 THR A CA 1
ATOM 604 C C . THR A 1 76 ? 44.121 26.641 -72.857 1.00 92.00 76 THR A C 1
ATOM 606 O O . THR A 1 76 ? 43.441 26.145 -71.960 1.00 92.00 76 THR A O 1
ATOM 609 N N . GLN A 1 77 ? 45.425 26.887 -72.708 1.00 93.00 77 GLN A N 1
ATOM 610 C CA . GLN A 1 77 ? 46.157 26.617 -71.473 1.00 93.00 77 GLN A CA 1
ATOM 611 C C . GLN A 1 77 ? 45.748 27.586 -70.361 1.00 93.00 77 GLN A C 1
ATOM 613 O O . GLN A 1 77 ? 45.542 27.161 -69.224 1.00 93.00 77 GLN A O 1
ATOM 618 N N . ASP A 1 78 ? 45.586 28.866 -70.690 1.00 94.19 78 ASP A N 1
ATOM 619 C CA . ASP A 1 78 ? 45.111 29.883 -69.753 1.00 94.19 78 ASP A CA 1
ATOM 620 C C . ASP A 1 78 ? 43.671 29.572 -69.312 1.00 94.19 78 ASP A C 1
ATOM 622 O O . ASP A 1 78 ? 43.385 29.528 -68.117 1.00 94.19 78 ASP A O 1
ATOM 626 N N . GLU A 1 79 ? 42.788 29.202 -70.248 1.00 94.81 79 GLU A N 1
ATOM 627 C CA . GLU A 1 79 ? 41.435 28.736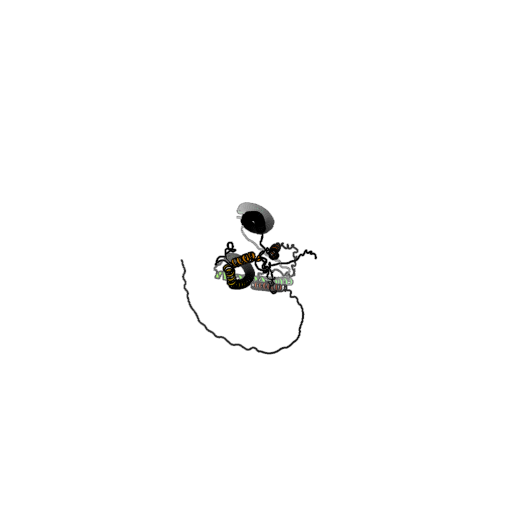 -69.924 1.00 94.81 79 GLU A CA 1
ATOM 628 C C . GLU A 1 79 ? 41.428 27.475 -69.046 1.00 94.81 79 GLU A C 1
ATOM 630 O O . GLU A 1 79 ? 40.585 27.341 -68.154 1.00 94.81 79 GLU A O 1
ATOM 635 N N . TYR A 1 80 ? 42.333 26.526 -69.298 1.00 93.19 80 TYR A N 1
ATOM 636 C CA . TYR A 1 80 ? 42.469 25.318 -68.488 1.00 93.19 80 TYR A CA 1
ATOM 637 C C . TYR A 1 80 ? 42.932 25.651 -67.066 1.00 93.19 80 TYR A C 1
ATOM 639 O O . TYR A 1 80 ? 42.337 25.172 -66.098 1.00 93.19 80 TYR A O 1
ATOM 647 N N . ASN A 1 81 ? 43.944 26.507 -66.926 1.00 92.38 81 ASN A N 1
ATOM 648 C CA . ASN A 1 81 ? 44.450 26.959 -65.633 1.00 92.38 81 ASN A CA 1
ATOM 649 C C . ASN A 1 81 ? 43.368 27.708 -64.839 1.00 92.38 81 ASN A C 1
ATOM 651 O O . ASN A 1 81 ? 43.172 27.419 -63.656 1.00 92.38 81 ASN A O 1
ATOM 655 N N . ASP A 1 82 ? 42.603 28.583 -65.494 1.00 91.50 82 ASP A N 1
ATOM 656 C CA . ASP A 1 82 ? 41.473 29.294 -64.891 1.00 91.50 82 ASP A CA 1
ATOM 657 C C . ASP A 1 82 ? 40.376 28.335 -64.415 1.00 91.50 82 ASP A C 1
ATOM 659 O O . ASP A 1 82 ? 39.851 28.474 -63.305 1.00 91.50 82 ASP A O 1
ATOM 663 N N . LYS A 1 83 ? 40.025 27.332 -65.232 1.00 90.81 83 LYS A N 1
ATOM 664 C CA . LYS A 1 83 ? 39.043 26.299 -64.862 1.00 90.81 83 LYS A CA 1
ATOM 665 C C . LYS A 1 83 ? 39.546 25.447 -63.697 1.00 90.81 83 LYS A C 1
ATOM 667 O O . LYS A 1 83 ? 38.778 25.184 -62.774 1.00 90.81 83 LYS A O 1
ATOM 672 N N . ARG A 1 84 ? 40.826 25.066 -63.692 1.00 89.75 84 ARG A N 1
ATOM 673 C CA . ARG A 1 84 ? 41.452 24.286 -62.615 1.00 89.75 84 ARG A CA 1
ATOM 674 C C . ARG A 1 84 ? 41.479 25.057 -61.297 1.00 89.75 84 ARG A C 1
ATOM 676 O O . ARG A 1 84 ? 41.145 24.484 -60.261 1.00 89.75 84 ARG A O 1
ATOM 683 N N . LEU A 1 85 ? 41.836 26.341 -61.327 1.00 87.94 85 LEU A N 1
ATOM 684 C CA . LEU A 1 85 ? 41.847 27.189 -60.135 1.00 87.94 85 LEU A CA 1
ATOM 685 C C . LEU A 1 85 ? 40.435 27.364 -59.568 1.00 87.94 85 LEU A C 1
ATOM 687 O O . LEU A 1 85 ? 40.235 27.188 -58.367 1.00 87.94 85 LEU A O 1
ATOM 691 N N . LYS A 1 86 ? 39.447 27.639 -60.431 1.00 86.62 86 LYS A N 1
ATOM 692 C CA . LYS A 1 86 ? 38.035 27.728 -60.028 1.00 86.62 86 LYS A CA 1
ATOM 693 C C . LYS A 1 86 ? 37.540 26.418 -59.427 1.00 86.62 86 LYS A C 1
ATOM 695 O O . LYS A 1 86 ? 36.946 26.457 -58.361 1.00 86.62 86 LYS A O 1
ATOM 700 N N . TYR A 1 87 ? 37.835 25.282 -60.061 1.00 85.19 87 TYR A N 1
ATOM 701 C CA . TYR A 1 87 ? 37.438 23.962 -59.572 1.00 85.19 87 TYR A CA 1
ATOM 702 C C . TYR A 1 87 ? 38.048 23.632 -58.203 1.00 85.19 87 TYR A C 1
ATOM 704 O O . TYR A 1 87 ? 37.357 23.123 -57.322 1.00 85.19 87 TYR A O 1
ATOM 712 N N . ASN A 1 88 ? 39.331 23.943 -57.999 1.00 83.62 88 ASN A N 1
ATOM 713 C CA . ASN A 1 88 ? 39.995 23.742 -56.711 1.00 83.62 88 ASN A CA 1
ATOM 714 C C . ASN A 1 88 ? 39.372 24.634 -55.621 1.00 83.62 88 ASN A C 1
ATOM 716 O O . ASN A 1 88 ? 39.036 24.147 -54.544 1.00 83.62 88 ASN A O 1
ATOM 720 N N . LEU A 1 89 ? 39.122 25.910 -55.930 1.00 77.31 89 LEU A N 1
ATOM 721 C CA . LEU A 1 89 ? 38.477 26.835 -54.999 1.00 77.31 89 LEU A CA 1
ATOM 722 C C . LEU A 1 89 ? 37.042 26.408 -54.652 1.00 77.31 89 LEU A C 1
ATOM 724 O O . LEU A 1 89 ? 36.657 26.475 -53.487 1.00 77.31 89 LEU A O 1
ATOM 728 N N . THR A 1 90 ? 36.264 25.930 -55.629 1.00 81.44 90 THR A N 1
ATOM 729 C CA . THR A 1 90 ? 34.918 25.394 -55.375 1.00 81.44 90 THR A CA 1
ATOM 730 C C . THR A 1 90 ? 34.971 24.118 -54.545 1.00 81.44 90 THR A C 1
ATOM 732 O O . THR A 1 90 ? 34.232 24.020 -53.581 1.00 81.44 90 THR A O 1
ATOM 735 N N . GLN A 1 91 ? 35.899 23.194 -54.818 1.00 82.19 91 GLN A N 1
ATOM 736 C CA . GLN A 1 91 ? 36.078 21.980 -54.009 1.00 82.19 91 GLN A CA 1
ATOM 737 C C . GLN A 1 91 ? 36.453 22.297 -52.554 1.00 82.19 91 GLN A C 1
ATOM 739 O O . GLN A 1 91 ? 35.935 21.672 -51.630 1.00 82.19 91 GLN A O 1
ATOM 744 N N . ALA A 1 92 ? 37.322 23.286 -52.332 1.00 81.12 92 ALA A N 1
ATOM 745 C CA . ALA A 1 92 ? 37.659 23.749 -50.989 1.00 81.12 92 ALA A CA 1
ATOM 746 C C . ALA A 1 92 ? 36.445 24.382 -50.281 1.00 81.12 92 ALA A C 1
ATOM 748 O O . ALA A 1 92 ? 36.186 24.066 -49.121 1.00 81.12 92 ALA A O 1
ATOM 749 N N . SER A 1 93 ? 35.667 25.212 -50.989 1.00 84.25 93 SER A N 1
ATOM 750 C CA . SER A 1 93 ? 34.427 25.802 -50.462 1.00 84.25 93 SER A CA 1
ATOM 751 C C . SER A 1 93 ? 33.386 24.737 -50.120 1.00 84.25 93 SER A C 1
ATOM 753 O O . SER A 1 93 ? 32.833 24.757 -49.023 1.00 84.25 93 SER A O 1
ATOM 755 N N . ASP A 1 94 ? 33.162 23.774 -51.014 1.00 85.44 94 ASP A N 1
ATOM 756 C CA . ASP A 1 94 ? 32.213 22.678 -50.822 1.00 85.44 94 ASP A CA 1
ATOM 757 C C . ASP A 1 94 ? 32.625 21.811 -49.623 1.00 85.44 94 ASP A C 1
ATOM 759 O O . ASP A 1 94 ? 31.792 21.453 -48.788 1.00 85.44 94 ASP A O 1
ATOM 763 N N . ALA A 1 95 ? 33.922 21.520 -49.474 1.00 85.88 95 ALA A N 1
ATOM 764 C CA . ALA A 1 95 ? 34.443 20.788 -48.323 1.00 85.88 95 ALA A CA 1
ATOM 765 C C . ALA A 1 95 ? 34.247 21.555 -47.003 1.00 85.88 95 ALA A C 1
ATOM 767 O O . ALA A 1 95 ? 33.894 20.948 -45.986 1.00 85.88 95 ALA A O 1
ATOM 768 N N . ASP A 1 96 ? 34.451 22.872 -46.999 1.00 87.75 96 ASP A N 1
ATOM 769 C CA . ASP A 1 96 ? 34.216 23.719 -45.828 1.00 87.75 96 ASP A CA 1
ATOM 770 C C . ASP A 1 96 ? 32.727 23.831 -45.485 1.00 87.75 96 ASP A C 1
ATOM 772 O O . ASP A 1 96 ? 32.357 23.786 -44.309 1.00 87.75 96 ASP A O 1
ATOM 776 N N . ASP A 1 97 ? 31.854 23.917 -46.484 1.00 88.75 97 ASP A N 1
ATOM 777 C CA . ASP A 1 97 ? 30.409 23.979 -46.284 1.00 88.75 97 ASP A CA 1
ATOM 778 C C . ASP A 1 97 ? 29.852 22.646 -45.768 1.00 88.75 97 ASP A C 1
ATOM 780 O O . ASP A 1 97 ? 29.041 22.638 -44.835 1.00 88.75 97 ASP A O 1
ATOM 784 N N . VAL A 1 98 ? 30.375 21.511 -46.244 1.00 89.44 98 VAL A N 1
ATOM 785 C CA . VAL A 1 98 ? 30.081 20.182 -45.682 1.00 89.44 98 VAL A CA 1
ATOM 786 C C . VAL A 1 98 ? 30.542 20.084 -44.223 1.00 89.44 98 VAL A C 1
ATOM 788 O O . VAL A 1 98 ? 29.794 19.589 -43.374 1.00 89.44 98 VAL A O 1
ATOM 791 N N . ARG A 1 99 ? 31.733 20.599 -43.878 1.00 91.38 99 ARG A N 1
ATOM 792 C CA . ARG A 1 99 ? 32.208 20.632 -42.480 1.00 91.38 99 ARG A CA 1
ATOM 793 C C . ARG A 1 99 ? 31.316 21.501 -41.595 1.00 91.38 99 ARG A C 1
ATOM 795 O O . ARG A 1 99 ? 30.956 21.070 -40.499 1.00 91.38 99 ARG A O 1
ATOM 802 N N . LYS A 1 100 ? 30.925 22.696 -42.052 1.00 93.81 100 LYS A N 1
ATOM 803 C CA . LYS A 1 100 ? 30.004 23.583 -41.317 1.00 93.81 100 LYS A CA 1
ATOM 804 C C . LYS A 1 100 ? 28.649 22.911 -41.098 1.00 93.81 100 LYS A C 1
ATOM 806 O O . LYS A 1 100 ? 28.148 22.925 -39.974 1.00 93.81 100 LYS A O 1
ATOM 811 N N . ALA A 1 101 ? 28.097 22.267 -42.129 1.00 93.56 101 ALA A N 1
ATOM 812 C CA . ALA A 1 101 ? 26.850 21.514 -42.028 1.00 93.56 101 ALA A CA 1
ATOM 813 C C . ALA A 1 101 ? 26.964 20.373 -41.005 1.00 93.56 101 ALA A C 1
ATOM 815 O O . ALA A 1 101 ? 26.084 20.213 -40.161 1.00 93.56 101 ALA A O 1
ATOM 816 N N . TYR A 1 102 ? 28.077 19.633 -41.004 1.00 94.69 102 TYR A N 1
ATOM 817 C CA . TYR A 1 102 ? 28.321 18.564 -40.034 1.00 94.69 102 TYR A CA 1
ATOM 818 C C . TYR A 1 102 ? 28.393 19.077 -38.587 1.00 94.69 102 TYR A C 1
ATOM 820 O O . TYR A 1 102 ? 27.767 18.512 -37.688 1.00 94.69 102 TYR A O 1
ATOM 828 N N . VAL A 1 103 ? 29.110 20.180 -38.350 1.00 96.00 103 VAL A N 1
ATOM 829 C CA . VAL A 1 103 ? 29.178 20.821 -37.024 1.00 96.00 103 VAL A CA 1
ATOM 830 C C . VAL A 1 103 ? 27.796 21.304 -36.582 1.00 96.00 103 VAL A C 1
ATOM 832 O O . VAL A 1 103 ? 27.423 21.129 -35.420 1.00 96.00 103 VAL A O 1
ATOM 835 N N . GLN A 1 104 ? 27.010 21.866 -37.502 1.00 95.62 104 GLN A N 1
ATOM 836 C CA . GLN A 1 104 ? 25.648 22.302 -37.216 1.00 95.62 104 GLN A CA 1
ATOM 837 C C . GLN A 1 104 ? 24.733 21.123 -36.866 1.00 95.62 104 GLN A C 1
ATOM 839 O O . GLN A 1 104 ? 23.993 21.218 -35.888 1.00 95.62 104 GLN A O 1
ATOM 844 N N . ILE A 1 105 ? 24.815 20.007 -37.597 1.00 95.44 105 ILE A N 1
ATOM 845 C CA . ILE A 1 105 ? 24.078 18.775 -37.284 1.00 95.44 105 ILE A CA 1
ATOM 846 C C . ILE A 1 105 ? 24.435 18.303 -35.875 1.00 95.44 105 ILE A C 1
ATOM 848 O O . ILE A 1 105 ? 23.537 18.169 -35.046 1.00 95.44 105 ILE A O 1
ATOM 852 N N . ARG A 1 106 ? 25.728 18.184 -35.547 1.00 96.69 106 ARG A N 1
ATOM 853 C CA . ARG A 1 106 ? 26.164 17.785 -34.199 1.00 96.69 106 ARG A CA 1
ATOM 854 C C . ARG A 1 106 ? 25.675 18.728 -33.104 1.00 96.69 106 ARG A C 1
ATOM 856 O O . ARG A 1 106 ? 25.306 18.290 -32.016 1.00 96.69 106 ARG A O 1
ATOM 863 N N . LEU A 1 107 ? 25.667 20.037 -33.354 1.00 96.50 107 LEU A N 1
ATOM 864 C CA . LEU A 1 107 ? 25.140 21.006 -32.393 1.00 96.50 107 LEU A CA 1
ATOM 865 C C . LEU A 1 107 ? 23.635 20.808 -32.168 1.00 96.50 107 LEU A C 1
ATOM 867 O O . LEU A 1 107 ? 23.171 20.873 -31.026 1.00 96.50 107 LEU A O 1
ATOM 871 N N . MET A 1 108 ? 22.877 20.563 -33.239 1.00 95.94 108 MET A N 1
ATOM 872 C CA . MET A 1 108 ? 21.440 20.301 -33.155 1.00 95.94 108 MET A CA 1
ATOM 873 C C . MET A 1 108 ? 21.146 18.967 -32.469 1.00 95.94 108 MET A C 1
ATOM 875 O O . MET A 1 108 ? 20.244 18.921 -31.635 1.00 95.94 108 MET A O 1
ATOM 879 N N . GLU A 1 109 ? 21.939 17.927 -32.723 1.00 95.50 109 GLU A N 1
ATOM 880 C CA . GLU A 1 109 ? 21.872 16.639 -32.022 1.00 95.50 109 GLU A CA 1
ATOM 881 C C . GLU A 1 109 ? 22.113 16.813 -30.519 1.00 95.50 109 GLU A C 1
ATOM 883 O O . GLU A 1 109 ? 21.271 16.428 -29.711 1.00 95.50 109 GLU A O 1
ATOM 888 N N . ASN A 1 110 ? 23.186 17.509 -30.129 1.00 97.12 110 ASN A N 1
ATOM 889 C CA . ASN A 1 110 ? 23.479 17.803 -28.723 1.00 97.12 110 ASN A CA 1
ATOM 890 C C . ASN A 1 110 ? 22.364 18.626 -28.055 1.00 97.12 110 ASN A C 1
ATOM 892 O O . ASN A 1 110 ? 22.053 18.458 -26.871 1.00 97.12 110 ASN A O 1
ATOM 896 N N . ARG A 1 111 ? 21.752 19.561 -28.791 1.00 97.75 111 ARG A N 1
ATOM 897 C CA . ARG A 1 111 ? 20.622 20.353 -28.288 1.00 97.75 111 ARG A CA 1
ATOM 898 C C . ARG A 1 111 ? 19.370 19.494 -28.126 1.00 97.75 111 ARG A C 1
ATOM 900 O O . ARG A 1 111 ? 18.659 19.666 -27.133 1.00 97.75 111 ARG A O 1
ATOM 907 N N . LEU A 1 112 ? 19.116 18.585 -29.064 1.00 97.25 112 LEU A N 1
ATOM 908 C CA . LEU A 1 112 ? 18.019 17.628 -29.003 1.00 97.25 112 LEU A CA 1
ATOM 909 C C . LEU A 1 112 ? 18.197 16.676 -27.819 1.00 97.25 112 LEU A C 1
ATOM 911 O O . LEU A 1 112 ? 17.262 16.503 -27.047 1.00 97.25 112 LEU A O 1
ATOM 915 N N . GLU A 1 113 ? 19.396 16.141 -27.602 1.00 97.38 113 GLU A N 1
ATOM 916 C CA . GLU A 1 113 ? 19.696 15.265 -26.468 1.00 97.38 113 GLU A CA 1
ATOM 917 C C . GLU A 1 113 ? 19.467 15.975 -25.127 1.00 97.38 113 GLU A C 1
ATOM 919 O O . GLU A 1 113 ? 18.788 15.450 -24.241 1.00 97.38 113 GLU A O 1
ATOM 924 N N . LYS A 1 114 ? 19.923 17.228 -24.993 1.00 97.94 114 LYS A N 1
ATOM 925 C CA . LYS A 1 114 ? 19.626 18.051 -23.809 1.00 97.94 114 LYS A CA 1
ATOM 926 C C . LYS A 1 114 ? 18.125 18.288 -23.633 1.00 97.94 114 LYS A C 1
ATOM 928 O O . LYS A 1 114 ? 17.646 18.309 -22.499 1.00 97.94 114 LYS A O 1
ATOM 933 N N . ALA A 1 115 ? 17.376 18.483 -24.718 1.00 97.12 115 ALA A N 1
ATOM 934 C CA . ALA A 1 115 ? 15.924 18.637 -24.660 1.00 97.12 115 ALA A CA 1
ATOM 935 C C . ALA A 1 115 ? 15.223 17.329 -24.253 1.00 97.12 115 ALA A C 1
ATOM 937 O O . ALA A 1 115 ? 14.313 17.372 -23.428 1.00 97.12 115 ALA A O 1
ATOM 938 N N . LEU A 1 116 ? 15.683 16.179 -24.752 1.00 97.12 116 LEU A N 1
ATOM 939 C CA . LEU A 1 116 ? 15.180 14.855 -24.381 1.00 97.12 116 LEU A CA 1
ATOM 940 C C . LEU A 1 116 ? 15.479 14.523 -22.919 1.00 97.12 116 LEU A C 1
ATOM 942 O O . LEU A 1 116 ? 14.588 14.081 -22.202 1.00 97.12 116 LEU A O 1
ATOM 946 N N . SER A 1 117 ? 16.693 14.803 -22.442 1.00 97.50 117 SER A N 1
ATOM 947 C CA . SER A 1 117 ? 17.052 14.657 -21.028 1.00 97.50 117 SER A CA 1
ATOM 948 C C . SER A 1 117 ? 16.153 15.521 -20.136 1.00 97.50 117 SER A C 1
ATOM 950 O O . SER A 1 117 ? 15.582 15.031 -19.161 1.00 97.50 117 SER A O 1
ATOM 952 N N . LYS A 1 118 ? 15.924 16.789 -20.514 1.00 98.12 118 LYS A N 1
ATOM 953 C CA . LYS A 1 118 ? 14.978 17.672 -19.813 1.00 98.12 118 LYS A CA 1
ATOM 954 C C . LYS A 1 118 ? 13.553 17.121 -19.827 1.00 98.12 118 LYS A C 1
ATOM 956 O O . LYS A 1 118 ? 12.918 17.124 -18.780 1.00 98.12 118 LYS A O 1
ATOM 961 N N . LEU A 1 119 ? 13.065 16.635 -20.968 1.00 97.62 119 LEU A N 1
ATOM 962 C CA . LEU A 1 119 ? 11.733 16.040 -21.089 1.00 97.62 119 LEU A CA 1
ATOM 963 C C . LEU A 1 119 ? 11.588 14.789 -20.212 1.00 97.62 119 LEU A C 1
ATOM 965 O O . LEU A 1 119 ? 10.599 14.640 -19.505 1.00 97.62 119 LEU A O 1
ATOM 969 N N . ASN A 1 120 ? 12.585 13.909 -20.204 1.00 97.38 120 ASN A N 1
ATOM 970 C CA . ASN A 1 120 ? 12.574 12.721 -19.354 1.00 97.38 120 ASN A CA 1
ATOM 971 C C . ASN A 1 120 ? 12.575 13.102 -17.867 1.00 97.38 120 ASN A C 1
ATOM 973 O O . ASN A 1 120 ? 11.824 12.522 -17.082 1.00 97.38 120 ASN A O 1
ATOM 977 N N . ASN A 1 121 ? 13.345 14.124 -17.487 1.00 97.88 121 ASN A N 1
ATOM 978 C CA . ASN A 1 121 ? 13.338 14.652 -16.125 1.00 97.88 121 ASN A CA 1
ATOM 979 C C . ASN A 1 121 ? 11.972 15.240 -15.748 1.00 97.88 121 ASN A C 1
ATOM 981 O O . ASN A 1 121 ? 11.465 14.941 -14.667 1.00 97.88 121 ASN A O 1
ATOM 985 N N . THR A 1 122 ? 11.333 16.026 -16.623 1.00 97.94 122 THR A N 1
ATOM 986 C CA . THR A 1 122 ? 9.995 16.569 -16.337 1.00 97.94 122 THR A CA 1
ATOM 987 C C . THR A 1 122 ? 8.928 15.481 -16.281 1.00 97.94 122 THR A C 1
ATOM 989 O O . THR A 1 122 ? 8.047 15.560 -15.428 1.00 97.94 122 THR A O 1
ATOM 992 N N . ILE A 1 123 ? 9.015 14.440 -17.114 1.00 98.06 123 ILE A N 1
ATOM 993 C CA . ILE A 1 123 ? 8.131 13.267 -17.045 1.00 98.06 123 ILE A CA 1
ATOM 994 C C . ILE A 1 123 ? 8.315 12.533 -15.716 1.00 98.06 123 ILE A C 1
ATOM 996 O O . ILE A 1 123 ? 7.324 12.194 -15.073 1.00 98.06 123 ILE A O 1
ATOM 1000 N N . ASN A 1 124 ? 9.556 12.320 -15.270 1.00 97.88 124 ASN A N 1
ATOM 1001 C CA . ASN A 1 124 ? 9.824 11.677 -13.985 1.00 97.88 124 ASN A CA 1
ATOM 1002 C C . ASN A 1 124 ? 9.236 12.490 -12.820 1.00 97.88 124 ASN A C 1
ATOM 1004 O O . ASN A 1 124 ? 8.491 11.947 -12.008 1.00 97.88 124 ASN A O 1
ATOM 1008 N N . VAL A 1 125 ? 9.474 13.806 -12.791 1.00 98.19 125 VAL A N 1
ATOM 1009 C CA . VAL A 1 125 ? 8.874 14.701 -11.786 1.00 98.19 125 VAL A CA 1
ATOM 1010 C C . VAL A 1 125 ? 7.345 14.668 -11.862 1.00 98.19 125 VAL A C 1
ATOM 1012 O O . VAL A 1 125 ? 6.682 14.595 -10.831 1.00 98.19 125 VAL A O 1
ATOM 1015 N N . ASN A 1 126 ? 6.756 14.656 -13.061 1.00 98.00 126 ASN A N 1
ATOM 1016 C CA . ASN A 1 126 ? 5.306 14.550 -13.219 1.00 98.00 126 ASN A CA 1
ATOM 1017 C C . ASN A 1 126 ? 4.768 13.221 -12.666 1.00 98.00 126 ASN A C 1
ATOM 1019 O O . ASN A 1 126 ? 3.758 13.217 -11.970 1.00 98.00 126 ASN A O 1
ATOM 1023 N N . ASN A 1 127 ? 5.456 12.106 -12.918 1.00 97.81 127 ASN A N 1
ATOM 1024 C CA . ASN A 1 127 ? 5.087 10.795 -12.384 1.00 97.81 127 ASN A CA 1
ATOM 1025 C C . ASN A 1 127 ? 5.203 10.748 -10.855 1.00 97.81 127 ASN A C 1
ATOM 1027 O O . ASN A 1 127 ? 4.321 10.201 -10.195 1.00 97.81 127 ASN A O 1
ATOM 1031 N N . GLN A 1 128 ? 6.242 11.363 -10.285 1.00 97.25 128 GLN A N 1
ATOM 1032 C CA . GLN A 1 128 ? 6.381 11.509 -8.836 1.00 97.25 128 GLN A CA 1
ATOM 1033 C C . GLN A 1 128 ? 5.228 12.331 -8.249 1.00 97.25 128 GLN A C 1
ATOM 1035 O O . GLN A 1 128 ? 4.585 11.875 -7.308 1.00 97.25 128 GLN A O 1
ATOM 1040 N N . LEU A 1 129 ? 4.897 13.479 -8.850 1.00 97.88 129 LEU A N 1
ATOM 1041 C CA . LEU A 1 129 ? 3.762 14.310 -8.433 1.00 97.88 129 LEU A CA 1
ATOM 1042 C C . LEU A 1 129 ? 2.418 13.581 -8.565 1.00 97.88 129 LEU A C 1
ATOM 1044 O O . LEU A 1 129 ? 1.545 13.726 -7.717 1.00 97.88 129 LEU A O 1
ATOM 1048 N N . ARG A 1 130 ? 2.229 12.765 -9.605 1.00 97.81 130 ARG A N 1
ATOM 1049 C CA . ARG A 1 130 ? 1.029 11.923 -9.730 1.00 97.81 130 ARG A CA 1
ATOM 1050 C C . ARG A 1 130 ? 0.948 10.902 -8.600 1.00 97.81 130 ARG A C 1
ATOM 1052 O O . ARG A 1 130 ? -0.108 10.760 -7.993 1.00 97.81 130 ARG A O 1
ATOM 1059 N N . SER A 1 131 ? 2.063 10.247 -8.280 1.00 96.75 131 SER A N 1
ATOM 1060 C CA . SER A 1 131 ? 2.133 9.288 -7.176 1.00 96.75 131 SER A CA 1
ATOM 1061 C C . SER A 1 131 ? 1.815 9.941 -5.825 1.00 96.75 131 SER A C 1
ATOM 1063 O O . SER A 1 131 ? 1.040 9.383 -5.046 1.00 96.75 131 SER A O 1
ATOM 1065 N N . THR A 1 132 ? 2.335 11.148 -5.561 1.00 97.94 132 THR A N 1
ATOM 1066 C CA . THR A 1 132 ? 2.024 11.890 -4.327 1.00 97.94 132 THR A CA 1
ATOM 1067 C C . THR A 1 132 ? 0.565 12.340 -4.281 1.00 97.94 132 THR A C 1
ATOM 1069 O O . THR A 1 132 ? -0.084 12.193 -3.249 1.00 97.94 132 THR A O 1
ATOM 1072 N N . VAL A 1 133 ? -0.002 12.808 -5.397 1.00 97.81 133 VAL A N 1
ATOM 1073 C CA . VAL A 1 133 ? -1.435 13.140 -5.486 1.00 97.81 133 VAL A CA 1
ATOM 1074 C C . VAL A 1 133 ? -2.304 11.912 -5.215 1.00 97.81 133 VAL A C 1
ATOM 1076 O O . VAL A 1 133 ? -3.277 12.000 -4.465 1.00 97.81 133 VAL A O 1
ATOM 1079 N N . ASP A 1 134 ? -1.959 10.754 -5.776 1.00 97.50 134 ASP A N 1
ATOM 1080 C CA . ASP A 1 134 ? -2.705 9.518 -5.540 1.00 97.50 134 ASP A CA 1
ATOM 1081 C C . ASP A 1 134 ? -2.559 9.026 -4.095 1.00 97.50 134 ASP A C 1
ATOM 1083 O O . ASP A 1 134 ? -3.521 8.511 -3.521 1.00 97.50 134 ASP A O 1
ATOM 1087 N N . GLN A 1 135 ? -1.394 9.230 -3.476 1.00 97.44 135 GLN A N 1
ATOM 1088 C CA . GLN A 1 135 ? -1.187 8.978 -2.053 1.00 97.44 135 GLN A CA 1
ATOM 1089 C C . GLN A 1 135 ? -2.091 9.867 -1.189 1.00 97.44 135 GLN A C 1
ATOM 1091 O O . GLN A 1 135 ? -2.853 9.342 -0.378 1.00 97.44 135 GLN A O 1
ATOM 1096 N N . HIS A 1 136 ? -2.109 11.179 -1.427 1.00 97.81 136 HIS A N 1
ATOM 1097 C CA . HIS A 1 136 ? -2.984 12.103 -0.700 1.00 97.81 136 HIS A CA 1
ATOM 1098 C C . HIS A 1 136 ? -4.471 11.815 -0.920 1.00 97.81 136 HIS A C 1
ATOM 1100 O O . HIS A 1 136 ? -5.280 11.969 -0.005 1.00 97.81 136 HIS A O 1
ATOM 1106 N N . ARG A 1 137 ? -4.863 11.351 -2.112 1.00 98.12 137 ARG A N 1
ATOM 1107 C CA . ARG A 1 137 ? -6.239 10.905 -2.380 1.00 98.12 137 ARG A CA 1
ATOM 1108 C C . ARG A 1 137 ? -6.612 9.676 -1.558 1.00 98.12 137 ARG A C 1
ATOM 1110 O O . ARG A 1 137 ? -7.710 9.643 -1.004 1.00 98.12 137 ARG A O 1
ATOM 1117 N N . ARG A 1 138 ? -5.713 8.690 -1.453 1.00 97.31 138 ARG A N 1
ATOM 1118 C CA . ARG A 1 138 ? -5.917 7.519 -0.586 1.00 97.31 138 ARG A CA 1
ATOM 1119 C C . ARG A 1 138 ? -6.048 7.938 0.875 1.00 97.31 138 ARG A C 1
ATOM 1121 O O . ARG A 1 138 ? -7.004 7.526 1.517 1.00 97.31 138 ARG A O 1
ATOM 1128 N N . GLU A 1 139 ? -5.155 8.795 1.362 1.00 97.06 139 GLU A N 1
ATOM 1129 C CA . GLU A 1 139 ? -5.195 9.335 2.730 1.00 97.06 139 GLU A CA 1
ATOM 1130 C C . GLU A 1 139 ? -6.484 10.117 3.003 1.00 97.06 139 GLU A C 1
ATOM 1132 O O . GLU A 1 139 ? -7.126 9.934 4.030 1.00 97.06 139 GLU A O 1
ATOM 1137 N N . THR A 1 140 ? -6.928 10.944 2.057 1.00 97.56 140 THR A N 1
ATOM 1138 C CA . THR A 1 140 ? -8.191 11.683 2.191 1.00 97.56 140 THR A CA 1
ATOM 1139 C C . THR A 1 140 ? -9.379 10.727 2.272 1.00 97.56 140 THR A C 1
ATOM 1141 O O . THR A 1 140 ? -10.288 10.943 3.069 1.00 97.56 140 THR A O 1
ATOM 1144 N N . LEU A 1 141 ? -9.379 9.651 1.480 1.00 97.44 141 LEU A N 1
ATOM 1145 C CA . LEU A 1 141 ? -10.449 8.655 1.494 1.00 97.44 141 LEU A CA 1
ATOM 1146 C C . LEU A 1 141 ? -10.458 7.841 2.794 1.00 97.44 141 LEU A C 1
ATOM 1148 O O . LEU A 1 141 ? -11.531 7.607 3.353 1.00 97.44 141 LEU A O 1
ATOM 1152 N N . THR A 1 142 ? -9.291 7.442 3.307 1.00 95.81 142 THR A N 1
ATOM 1153 C CA . THR A 1 142 ? -9.202 6.741 4.596 1.00 95.81 142 THR A CA 1
ATOM 1154 C C . THR A 1 142 ? -9.634 7.650 5.743 1.00 95.81 142 THR A C 1
ATOM 1156 O O . THR A 1 142 ? -10.460 7.237 6.557 1.00 95.81 142 THR A O 1
ATOM 1159 N N . LEU A 1 143 ? -9.168 8.904 5.769 1.00 96.56 143 LEU A N 1
ATOM 1160 C CA . LEU A 1 143 ? -9.573 9.904 6.757 1.00 96.56 143 LEU A CA 1
ATOM 1161 C C . LEU A 1 143 ? -11.074 10.186 6.686 1.00 96.56 143 LEU A C 1
ATOM 1163 O O . LEU A 1 143 ? -11.736 10.172 7.718 1.00 96.56 143 LEU A O 1
ATOM 1167 N N . ALA A 1 144 ? -11.642 10.373 5.494 1.00 96.75 144 ALA A N 1
ATOM 1168 C CA . ALA A 1 144 ? -13.083 10.555 5.321 1.00 96.75 144 ALA A CA 1
ATOM 1169 C C . ALA A 1 144 ? -13.879 9.351 5.853 1.00 96.75 144 ALA A C 1
ATOM 1171 O O . ALA A 1 144 ? -14.906 9.532 6.508 1.00 96.75 144 ALA A O 1
ATOM 1172 N N . GLY A 1 145 ? -13.381 8.129 5.635 1.00 96.56 145 GLY A N 1
ATOM 1173 C CA . GLY A 1 145 ? -13.954 6.915 6.213 1.00 96.56 145 GLY A CA 1
ATOM 1174 C C . GLY A 1 145 ? -13.929 6.917 7.745 1.00 96.56 145 GLY A C 1
ATOM 1175 O O . GLY A 1 145 ? -14.945 6.620 8.373 1.00 96.56 145 GLY A O 1
ATOM 1176 N N . VAL A 1 146 ? -12.802 7.303 8.354 1.00 97.50 146 VAL A N 1
ATOM 1177 C CA . VAL A 1 146 ? -12.675 7.447 9.816 1.00 97.50 146 VAL A CA 1
ATOM 1178 C C . VAL A 1 146 ? -13.612 8.532 10.343 1.00 97.50 146 VAL A C 1
ATOM 1180 O O . VAL A 1 146 ? -14.342 8.285 11.297 1.00 97.50 146 VAL A O 1
ATOM 1183 N N . PHE A 1 147 ? -13.670 9.700 9.700 1.00 97.38 147 PHE A N 1
ATOM 1184 C CA . PHE A 1 147 ? -14.588 10.773 10.080 1.00 97.38 147 PHE A CA 1
ATOM 1185 C C . PHE A 1 147 ? -16.048 10.340 9.995 1.00 97.38 147 PHE A C 1
ATOM 1187 O O . PHE A 1 147 ? -16.835 10.698 10.866 1.00 97.38 147 PHE A O 1
ATOM 1194 N N . HIS A 1 148 ? -16.432 9.565 8.980 1.00 97.94 148 HIS A N 1
ATOM 1195 C CA . HIS A 1 148 ? -17.804 9.082 8.873 1.00 97.94 148 HIS A CA 1
ATOM 1196 C C . HIS A 1 148 ? -18.158 8.113 10.007 1.00 97.94 148 HIS A C 1
ATOM 1198 O O . HIS A 1 148 ? -19.224 8.254 10.604 1.00 97.94 148 HIS A O 1
ATOM 1204 N N . ARG A 1 149 ? -17.240 7.203 10.365 1.00 97.31 149 ARG A N 1
ATOM 1205 C CA . ARG A 1 149 ? -17.395 6.319 11.533 1.00 97.31 149 ARG A CA 1
ATOM 1206 C C . ARG A 1 149 ? -17.496 7.113 12.833 1.00 97.31 149 ARG A C 1
ATOM 1208 O O . ARG A 1 149 ? -18.461 6.942 13.558 1.00 97.31 149 ARG A O 1
ATOM 1215 N N . LEU A 1 150 ? -16.584 8.056 13.069 1.00 96.94 150 LEU A N 1
ATOM 1216 C CA . LEU A 1 150 ? -16.621 8.908 14.262 1.00 96.94 150 LEU A CA 1
ATOM 1217 C C . LEU A 1 150 ? -17.913 9.726 14.353 1.00 96.94 150 LEU A C 1
ATOM 1219 O O . LEU A 1 150 ? -18.466 9.882 15.435 1.00 96.94 150 LEU A O 1
ATOM 1223 N N . ARG A 1 151 ? -18.425 10.241 13.230 1.00 97.50 151 ARG A N 1
ATOM 1224 C CA . ARG A 1 151 ? -19.716 10.943 13.209 1.00 97.50 151 ARG A CA 1
ATOM 1225 C C . ARG A 1 151 ? -20.870 10.018 13.575 1.00 97.50 151 ARG A C 1
ATOM 1227 O O . ARG A 1 151 ? -21.725 10.430 14.352 1.00 97.50 151 ARG A O 1
ATOM 1234 N N . TYR A 1 152 ? -20.878 8.802 13.035 1.00 98.00 152 TYR A N 1
ATOM 1235 C CA . TYR A 1 152 ? -21.868 7.791 13.390 1.00 98.00 152 TYR A CA 1
ATOM 1236 C C . TYR A 1 152 ? -21.799 7.451 14.885 1.00 98.00 152 TYR A C 1
ATOM 1238 O O . TYR A 1 152 ? -22.821 7.509 15.561 1.00 98.00 152 TYR A O 1
ATOM 1246 N N . ASP A 1 153 ? -20.598 7.220 15.420 1.00 97.75 153 ASP A N 1
ATOM 1247 C CA . ASP A 1 153 ? -20.382 6.898 16.834 1.00 97.75 153 ASP A CA 1
ATOM 1248 C C . ASP A 1 153 ? -20.819 8.045 17.761 1.00 97.75 153 ASP A C 1
ATOM 1250 O O . ASP A 1 153 ? -21.449 7.823 18.796 1.00 97.75 153 ASP A O 1
ATOM 1254 N N . ILE A 1 154 ? -20.535 9.298 17.387 1.00 97.44 154 ILE A N 1
ATOM 1255 C CA . ILE A 1 154 ? -21.007 10.482 18.121 1.00 97.44 154 ILE A CA 1
ATOM 1256 C C . ILE A 1 154 ? -22.536 10.546 18.108 1.00 97.44 154 ILE A C 1
ATOM 1258 O O . ILE A 1 154 ? -23.142 10.817 19.144 1.00 97.44 154 ILE A O 1
ATOM 1262 N N . GLU A 1 155 ? -23.174 10.287 16.967 1.00 98.00 155 GLU A N 1
ATOM 1263 C CA . GLU A 1 155 ? -24.632 10.293 16.865 1.00 98.00 155 GLU A CA 1
ATOM 1264 C C . GLU A 1 155 ? -25.262 9.181 17.717 1.00 98.00 155 GLU A C 1
ATOM 1266 O O . GLU A 1 155 ? -26.226 9.429 18.446 1.00 98.00 155 GLU A O 1
ATOM 1271 N N . THR A 1 156 ? -24.706 7.966 17.689 1.00 97.50 156 THR A N 1
ATOM 1272 C CA . THR A 1 156 ? -25.182 6.862 18.532 1.00 97.50 156 THR A CA 1
ATOM 1273 C C . THR A 1 156 ? -24.975 7.154 20.011 1.00 97.50 156 THR A C 1
ATOM 1275 O O . THR A 1 156 ? -25.893 6.942 20.802 1.00 97.50 156 THR A O 1
ATOM 1278 N N . ASN A 1 157 ? -23.822 7.711 20.389 1.00 97.50 157 ASN A N 1
ATOM 1279 C CA . ASN A 1 157 ? -23.540 8.093 21.771 1.00 97.50 157 ASN A CA 1
ATOM 1280 C C . ASN A 1 157 ? -24.466 9.220 22.235 1.00 97.50 157 ASN A C 1
ATOM 1282 O O . ASN A 1 157 ? -24.943 9.186 23.365 1.00 97.50 157 ASN A O 1
ATOM 1286 N N . SER A 1 158 ? -24.782 10.189 21.370 1.00 98.06 158 SER A N 1
ATOM 1287 C CA . SER A 1 158 ? -25.760 11.239 21.676 1.00 98.06 158 SER A CA 1
ATOM 1288 C C . SER A 1 158 ? -27.140 10.644 21.956 1.00 98.06 158 SER A C 1
ATOM 1290 O O . SER A 1 158 ? -27.755 10.988 22.962 1.00 98.06 158 SER A O 1
ATOM 1292 N N . LYS A 1 159 ? -27.601 9.698 21.126 1.00 97.12 159 LYS A N 1
ATOM 1293 C CA . LYS A 1 159 ? -28.880 8.997 21.338 1.00 97.12 159 LYS A CA 1
ATOM 1294 C C . LYS A 1 159 ? -28.887 8.204 22.647 1.00 97.12 159 LYS A C 1
ATOM 1296 O O . LYS A 1 159 ? -29.865 8.255 23.388 1.00 97.12 159 LYS A O 1
ATOM 1301 N N . GLN A 1 160 ? -27.795 7.505 22.959 1.00 96.94 160 GLN A N 1
ATOM 1302 C CA . GLN A 1 160 ? -27.646 6.786 24.228 1.00 96.94 160 GLN A CA 1
ATOM 1303 C C . GLN A 1 160 ? -27.640 7.737 25.431 1.00 96.94 160 GLN A C 1
ATOM 1305 O O . GLN A 1 160 ? -28.292 7.459 26.435 1.00 96.94 160 GLN A O 1
ATOM 1310 N N . LEU A 1 161 ? -26.950 8.875 25.332 1.00 97.19 161 LEU A N 1
ATOM 1311 C CA . LEU A 1 161 ? -26.949 9.901 26.373 1.00 97.19 161 LEU A CA 1
ATOM 1312 C C . LEU A 1 161 ? -28.346 10.476 26.596 1.00 97.19 161 LEU A C 1
ATOM 1314 O O . LEU A 1 161 ? -28.742 10.666 27.743 1.00 97.19 161 LEU A O 1
ATOM 1318 N N . ASP A 1 162 ? -29.106 10.737 25.536 1.00 97.44 162 ASP A N 1
ATOM 1319 C CA . ASP A 1 162 ? -30.470 11.247 25.666 1.00 97.44 162 ASP A CA 1
ATOM 1320 C C . ASP A 1 162 ? -31.413 10.206 26.279 1.00 97.44 162 ASP A C 1
ATOM 1322 O O . ASP A 1 162 ? -32.192 10.546 27.169 1.00 97.44 162 ASP A O 1
ATOM 1326 N N . TYR A 1 163 ? -31.271 8.929 25.915 1.00 97.00 163 TYR A N 1
ATOM 1327 C CA . TYR A 1 163 ? -31.974 7.832 26.587 1.00 97.00 163 TYR A CA 1
ATOM 1328 C C . TYR A 1 163 ? -31.653 7.780 28.091 1.00 97.00 163 TYR A C 1
ATOM 1330 O O . TYR A 1 163 ? -32.561 7.761 28.924 1.00 97.00 163 TYR A O 1
ATOM 1338 N N . LEU A 1 164 ? -30.369 7.843 28.461 1.00 96.44 164 LEU A N 1
ATOM 1339 C CA . LEU A 1 164 ? -29.949 7.856 29.865 1.00 96.44 164 LEU A CA 1
ATOM 1340 C C . LEU A 1 164 ? -30.455 9.095 30.615 1.00 96.44 164 LEU A C 1
ATOM 1342 O O . LEU A 1 164 ? -30.823 8.984 31.782 1.00 96.44 164 LEU A O 1
ATOM 1346 N N . LYS A 1 165 ? -30.526 10.266 29.969 1.00 97.06 165 LYS A N 1
ATOM 1347 C CA . LYS A 1 165 ? -31.123 11.473 30.568 1.00 97.06 165 LYS A CA 1
ATOM 1348 C C . LYS A 1 165 ? -32.608 11.281 30.860 1.00 97.06 165 LYS A C 1
ATOM 1350 O O . LYS A 1 165 ? -33.061 11.699 31.926 1.00 97.06 165 LYS A O 1
ATOM 1355 N N . VAL A 1 166 ? -33.358 10.660 29.947 1.00 97.06 166 VAL A N 1
ATOM 1356 C CA . VAL A 1 166 ? -34.782 10.349 30.160 1.00 97.06 166 VAL A CA 1
ATOM 1357 C C . VAL A 1 166 ? -34.933 9.394 31.342 1.00 97.06 166 VAL A C 1
ATOM 1359 O O . VAL A 1 166 ? -35.643 9.720 32.294 1.00 97.06 166 VAL A O 1
ATOM 1362 N N . GLN A 1 167 ? -34.176 8.295 31.354 1.00 96.06 167 GLN A N 1
ATOM 1363 C CA . GLN A 1 167 ? -34.184 7.324 32.450 1.00 96.06 167 GLN A CA 1
ATOM 1364 C C . GLN A 1 167 ? -33.776 7.960 33.793 1.00 96.06 167 GLN A C 1
ATOM 1366 O O . GLN A 1 167 ? -34.376 7.695 34.836 1.00 96.06 167 GLN A O 1
ATOM 1371 N N . GLN A 1 168 ? -32.783 8.855 33.792 1.00 96.69 168 GLN A N 1
ATOM 1372 C CA . GLN A 1 168 ? -32.386 9.609 34.981 1.00 96.69 168 GLN A CA 1
ATOM 1373 C C . GLN A 1 168 ? -33.499 10.559 35.445 1.00 96.69 168 GLN A C 1
ATOM 1375 O O . GLN A 1 168 ? -33.704 10.725 36.647 1.00 96.69 168 GLN A O 1
ATOM 1380 N N . GLY A 1 169 ? -34.220 11.190 34.516 1.00 96.00 169 GLY A N 1
ATOM 1381 C CA . GLY A 1 169 ? -35.382 12.024 34.813 1.00 96.00 169 GLY A CA 1
ATOM 1382 C C . GLY A 1 169 ? -36.505 11.235 35.489 1.00 96.00 169 GLY A C 1
ATOM 1383 O O . GLY A 1 169 ? -37.054 11.694 36.490 1.00 96.00 169 GLY A O 1
ATOM 1384 N N . GLU A 1 170 ? -36.805 10.035 34.995 1.00 96.00 170 GLU A N 1
ATOM 1385 C CA . GLU A 1 170 ? -37.778 9.117 35.599 1.00 96.00 170 GLU A CA 1
ATOM 1386 C C . GLU A 1 170 ? -37.343 8.660 36.993 1.00 96.00 170 GLU A C 1
ATOM 1388 O O . GLU A 1 170 ? -38.103 8.793 37.950 1.00 96.00 170 GLU A O 1
ATOM 1393 N N . SER A 1 171 ? -36.090 8.223 37.141 1.00 94.81 171 SER A N 1
ATOM 1394 C CA . SER A 1 171 ? -35.527 7.834 38.438 1.00 94.81 171 SER A CA 1
ATOM 1395 C C . SER A 1 171 ? -35.594 8.979 39.458 1.00 94.81 171 SER A C 1
ATOM 1397 O O . SER A 1 171 ? -36.024 8.784 40.596 1.00 94.81 171 SER A O 1
ATOM 1399 N N . LYS A 1 172 ? -35.289 10.217 39.041 1.00 96.44 172 LYS A N 1
ATOM 1400 C CA . LYS A 1 172 ? -35.445 11.412 39.887 1.00 96.44 172 LYS A CA 1
ATOM 1401 C C . LYS A 1 172 ? -36.899 11.666 40.288 1.00 96.44 172 LYS A C 1
ATOM 1403 O O . LYS A 1 172 ? -37.129 12.055 41.430 1.00 96.44 172 LYS A O 1
ATOM 1408 N N . LYS A 1 173 ? -37.878 11.457 39.397 1.00 96.06 173 LYS A N 1
ATOM 1409 C CA . LYS A 1 173 ? -39.308 11.576 39.746 1.00 96.06 173 LYS A CA 1
ATOM 1410 C C . LYS A 1 173 ? -39.695 10.551 40.809 1.00 96.06 173 LYS A C 1
ATOM 1412 O O . LYS A 1 173 ? -40.257 10.938 41.830 1.00 96.06 173 LYS A O 1
ATOM 1417 N N . VAL A 1 174 ? -39.308 9.287 40.626 1.00 95.62 174 VAL A N 1
ATOM 1418 C CA . VAL A 1 174 ? -39.544 8.219 41.612 1.00 95.62 174 VAL A CA 1
ATOM 1419 C C . VAL A 1 174 ? -38.895 8.566 42.954 1.00 95.62 174 VAL A C 1
ATOM 1421 O O . VAL A 1 174 ? -39.537 8.465 43.998 1.00 95.62 174 VAL A O 1
ATOM 1424 N N . GLN A 1 175 ? -37.653 9.057 42.944 1.00 94.50 175 GLN A N 1
ATOM 1425 C CA . GLN A 1 175 ? -36.955 9.488 44.156 1.00 94.50 175 GLN A CA 1
ATOM 1426 C C . GLN A 1 175 ? -37.670 10.658 44.853 1.00 94.50 175 GLN A C 1
ATOM 1428 O O . GLN A 1 175 ? -37.795 10.664 46.078 1.00 94.50 175 GLN A O 1
ATOM 1433 N N . GLN A 1 176 ? -38.173 11.639 44.098 1.00 95.56 176 GLN A N 1
ATOM 1434 C CA . GLN A 1 176 ? -38.949 12.753 44.648 1.00 95.56 176 GLN A CA 1
ATOM 1435 C C . GLN A 1 176 ? -40.282 12.288 45.244 1.00 95.56 176 GLN A C 1
ATOM 1437 O O . GLN A 1 176 ? -40.670 12.763 46.310 1.00 95.56 176 GLN A O 1
ATOM 1442 N N . GLU A 1 177 ? -40.985 11.366 44.590 1.00 94.75 177 GLU A N 1
ATOM 1443 C CA . GLU A 1 177 ? -42.229 10.786 45.104 1.00 94.75 177 GLU A CA 1
ATOM 1444 C C . GLU A 1 177 ? -41.995 9.974 46.379 1.00 94.75 177 GLU A C 1
ATOM 1446 O O . GLU A 1 177 ? -42.713 10.159 47.363 1.00 94.75 177 GLU A O 1
ATOM 1451 N N . ALA A 1 178 ? -40.953 9.140 46.402 1.00 94.31 178 ALA A N 1
ATOM 1452 C CA . ALA A 1 178 ? -40.534 8.416 47.595 1.00 94.31 178 ALA A CA 1
ATOM 1453 C C . ALA A 1 178 ? -40.169 9.381 48.735 1.00 94.31 178 ALA A C 1
ATOM 1455 O O . ALA A 1 178 ? -40.631 9.201 49.861 1.00 94.31 178 ALA A O 1
ATOM 1456 N N . GLY A 1 179 ? -39.431 10.457 48.441 1.00 95.75 179 GLY A N 1
ATOM 1457 C CA . GLY A 1 179 ? -39.101 11.507 49.408 1.00 95.75 179 GLY A CA 1
ATOM 1458 C C . GLY A 1 179 ? -40.337 12.230 49.956 1.00 95.75 179 GLY A C 1
ATOM 1459 O O . GLY A 1 179 ? -40.431 12.465 51.160 1.00 95.75 179 GLY A O 1
ATOM 1460 N N . LYS A 1 180 ? -41.333 12.526 49.109 1.00 95.44 180 LYS A N 1
ATOM 1461 C CA . LYS A 1 180 ? -42.620 13.097 49.548 1.00 95.44 180 LYS A CA 1
ATOM 1462 C C . LYS A 1 180 ? -43.364 12.148 50.487 1.00 95.44 180 LYS A C 1
ATOM 1464 O O . LYS A 1 180 ? -43.810 12.592 51.542 1.00 95.44 180 LYS A O 1
ATOM 1469 N N . ARG A 1 181 ? -43.461 10.859 50.134 1.00 94.62 181 ARG A N 1
ATOM 1470 C CA . ARG A 1 181 ? -44.101 9.826 50.972 1.00 94.62 181 ARG A CA 1
ATOM 1471 C C . ARG A 1 181 ? -43.384 9.659 52.310 1.00 94.62 181 ARG A C 1
ATOM 1473 O O . ARG A 1 181 ? -44.034 9.590 53.351 1.00 94.62 181 ARG A O 1
ATOM 1480 N N . PHE A 1 182 ? -42.054 9.651 52.290 1.00 94.00 182 PHE A N 1
ATOM 1481 C CA . PHE A 1 182 ? -41.235 9.596 53.496 1.00 94.00 182 PHE A CA 1
ATOM 1482 C C . PHE A 1 182 ? -41.501 10.801 54.404 1.00 94.00 182 PHE A C 1
ATOM 1484 O O . PHE A 1 182 ? -41.799 10.631 55.582 1.00 94.00 182 PHE A O 1
ATOM 1491 N N . ASN A 1 183 ? -41.492 12.017 53.851 1.00 95.25 183 ASN A N 1
ATOM 1492 C CA . ASN A 1 183 ? -41.768 13.232 54.616 1.00 95.25 183 ASN A CA 1
ATOM 1493 C C . ASN A 1 183 ? -43.196 13.259 55.182 1.00 95.25 183 ASN A C 1
ATOM 1495 O O . ASN A 1 183 ? -43.383 13.672 56.327 1.00 95.25 183 ASN A O 1
ATOM 1499 N N . SER A 1 184 ? -44.203 12.804 54.424 1.00 95.50 184 SER A N 1
ATOM 1500 C CA . SER A 1 184 ? -45.577 12.712 54.934 1.00 95.50 184 SER A CA 1
ATOM 1501 C C . SER A 1 184 ? -45.698 11.704 56.074 1.00 95.50 184 SER A C 1
ATOM 1503 O O . SER A 1 184 ? -46.311 12.027 57.088 1.00 95.50 184 SER A O 1
ATOM 1505 N N . LEU A 1 185 ? -45.070 10.530 55.947 1.00 94.19 185 LEU A N 1
ATOM 1506 C CA . LEU A 1 185 ? -45.074 9.502 56.988 1.00 94.19 185 LEU A CA 1
ATOM 1507 C C . LEU A 1 185 ? -44.324 9.972 58.241 1.00 94.19 185 LEU A C 1
ATOM 1509 O O . LEU A 1 185 ? -44.762 9.749 59.364 1.00 94.19 185 LEU A O 1
ATOM 1513 N N . ASN A 1 186 ? -43.210 10.681 58.065 1.00 95.12 186 ASN A N 1
ATOM 1514 C CA . ASN A 1 186 ? -42.462 11.233 59.188 1.00 95.12 186 ASN A CA 1
ATOM 1515 C C . ASN A 1 186 ? -43.269 12.319 59.922 1.00 95.12 186 ASN A C 1
ATOM 1517 O O . ASN A 1 186 ? -43.212 12.415 61.146 1.00 95.12 186 ASN A O 1
ATOM 1521 N N . LYS A 1 187 ? -44.081 13.102 59.194 1.00 96.00 187 LYS A N 1
ATOM 1522 C CA . LYS A 1 187 ? -45.011 14.067 59.793 1.00 96.00 187 LYS A CA 1
ATOM 1523 C C . LYS A 1 187 ? -46.121 13.369 60.585 1.00 96.00 187 LYS A C 1
ATOM 1525 O O . LYS A 1 187 ? -46.396 13.800 61.701 1.00 96.00 187 LYS A O 1
ATOM 1530 N N . THR A 1 188 ? -46.733 12.304 60.055 1.00 94.12 188 THR A N 1
ATOM 1531 C CA . THR A 1 188 ? -47.765 11.552 60.793 1.00 94.12 188 THR A CA 1
ATOM 1532 C C . THR A 1 188 ? -47.183 10.902 62.045 1.00 94.12 188 THR A C 1
ATOM 1534 O O . THR A 1 188 ? -47.726 11.109 63.127 1.00 94.12 188 THR A O 1
ATOM 1537 N N . LEU A 1 189 ? -46.021 10.247 61.938 1.00 93.00 189 LEU A N 1
ATOM 1538 C CA . LEU A 1 189 ? -45.305 9.675 63.085 1.00 93.00 189 LEU A CA 1
ATOM 1539 C C . LEU A 1 189 ? -44.924 10.733 64.128 1.00 93.00 189 LEU A C 1
ATOM 1541 O O . LEU A 1 189 ? -45.012 10.472 65.325 1.00 93.00 189 LEU A O 1
ATOM 1545 N N . GLY A 1 190 ? -44.519 11.932 63.695 1.00 93.25 190 GLY A N 1
ATOM 1546 C CA . GLY A 1 190 ? -44.282 13.068 64.588 1.00 93.25 190 GLY A CA 1
ATOM 1547 C C . GLY A 1 190 ? -45.542 13.445 65.369 1.00 93.25 190 GLY A C 1
ATOM 1548 O O . GLY A 1 190 ? -45.517 13.472 66.595 1.00 93.25 190 GLY A O 1
ATOM 1549 N N . THR A 1 191 ? -46.670 13.627 64.675 1.00 94.50 191 THR A N 1
ATOM 1550 C CA . THR A 1 191 ? -47.943 13.966 65.332 1.00 94.50 191 THR A CA 1
ATOM 1551 C C . THR A 1 191 ? -48.472 12.860 66.243 1.00 94.50 191 THR A C 1
ATOM 1553 O O . THR A 1 191 ? -49.037 13.163 67.287 1.00 94.50 191 THR A O 1
ATOM 1556 N N . GLU A 1 192 ? -48.301 11.587 65.883 1.00 93.69 192 GLU A N 1
ATOM 1557 C CA . GLU A 1 192 ? -48.683 10.452 66.731 1.00 93.69 192 GLU A CA 1
ATOM 1558 C C . GLU A 1 192 ? -47.815 10.378 67.982 1.00 93.69 192 GLU A C 1
ATOM 1560 O O . GLU A 1 192 ? -48.342 10.183 69.073 1.00 93.69 192 GLU A O 1
ATOM 1565 N N . ARG A 1 193 ? -46.502 10.609 67.853 1.00 93.06 193 ARG A N 1
ATOM 1566 C CA . ARG A 1 193 ? -45.599 10.715 69.005 1.00 93.06 193 ARG A CA 1
ATOM 1567 C C . ARG A 1 193 ? -45.985 11.861 69.927 1.00 93.06 193 ARG A C 1
ATOM 1569 O O . ARG A 1 193 ? -45.940 11.681 71.138 1.00 93.06 193 ARG A O 1
ATOM 1576 N N . ASP A 1 194 ? -46.353 13.015 69.381 1.00 93.69 194 ASP A N 1
ATOM 1577 C CA . ASP A 1 194 ? -46.758 14.163 70.190 1.00 93.69 194 ASP A CA 1
ATOM 1578 C C . ASP A 1 194 ? -48.094 13.904 70.895 1.00 93.69 194 ASP A C 1
ATOM 1580 O O . ASP A 1 194 ? -48.180 14.117 72.100 1.00 93.69 194 ASP A O 1
ATOM 1584 N N . LYS A 1 195 ? -49.090 13.340 70.196 1.00 94.62 195 LYS A N 1
ATOM 1585 C CA . LYS A 1 195 ? -50.357 12.897 70.806 1.00 94.62 195 LYS A CA 1
ATOM 1586 C C . LYS A 1 195 ? -50.136 11.850 71.893 1.00 94.62 195 LYS A C 1
ATOM 1588 O O . LYS A 1 195 ? -50.733 11.935 72.956 1.00 94.62 195 LYS A O 1
ATOM 1593 N N . TYR A 1 196 ? -49.269 10.870 71.644 1.00 94.44 196 TYR A N 1
ATOM 1594 C CA . TYR A 1 196 ? -48.948 9.848 72.633 1.00 94.44 196 TYR A CA 1
ATOM 1595 C C . TYR A 1 196 ? -48.314 10.477 73.875 1.00 94.44 196 TYR A C 1
ATOM 1597 O O . TYR A 1 196 ? -48.745 10.198 74.990 1.00 94.44 196 TYR A O 1
ATOM 1605 N N . LYS A 1 197 ? -47.350 11.389 73.690 1.00 94.75 197 LYS A N 1
ATOM 1606 C CA . LYS A 1 197 ? -46.748 12.141 74.797 1.00 94.75 197 LYS A CA 1
ATOM 1607 C C . LYS A 1 197 ? -47.793 12.939 75.573 1.00 94.75 197 LYS A C 1
ATOM 1609 O O . LYS A 1 197 ? -47.754 12.887 76.795 1.00 94.75 197 LYS A O 1
ATOM 1614 N N . THR A 1 198 ? -48.717 13.641 74.908 1.00 93.06 198 THR A N 1
ATOM 1615 C CA . THR A 1 198 ? -49.770 14.394 75.612 1.00 93.06 198 THR A CA 1
ATOM 1616 C C . THR A 1 198 ? -50.679 13.459 76.399 1.00 93.06 198 THR A C 1
ATOM 1618 O O . THR A 1 198 ? -50.850 13.671 77.596 1.00 93.06 198 THR A O 1
ATOM 1621 N N . THR A 1 199 ? -51.157 12.367 75.789 1.00 92.44 199 THR A N 1
ATOM 1622 C CA . THR A 1 199 ? -51.985 11.375 76.494 1.00 92.44 199 THR A CA 1
ATOM 1623 C C . THR A 1 199 ? -51.237 10.722 77.651 1.00 92.44 199 THR A C 1
ATOM 1625 O O . THR A 1 199 ? -51.817 10.502 78.703 1.00 92.44 199 THR A O 1
ATOM 1628 N N . GLU A 1 200 ? -49.936 10.454 77.512 1.00 91.56 200 GLU A N 1
ATOM 1629 C CA . GLU A 1 200 ? -49.112 9.898 78.587 1.00 91.56 200 GLU A CA 1
ATOM 1630 C C . GLU A 1 200 ? -48.945 10.906 79.732 1.00 91.56 200 GLU A C 1
ATOM 1632 O O . GLU A 1 200 ? -49.001 10.525 80.900 1.00 91.56 200 GLU A O 1
ATOM 1637 N N . THR A 1 201 ? -48.746 12.194 79.427 1.00 91.44 201 THR A N 1
ATOM 1638 C CA . THR A 1 201 ? -48.684 13.237 80.459 1.00 91.44 201 THR A CA 1
ATOM 1639 C C . THR A 1 201 ? -50.020 13.438 81.161 1.00 91.44 201 THR A C 1
ATOM 1641 O O . THR A 1 201 ? -50.023 13.564 82.383 1.00 91.44 201 THR A O 1
ATOM 1644 N N . GLU A 1 202 ? -51.129 13.404 80.421 1.00 91.81 202 GLU A N 1
ATOM 1645 C CA . GLU A 1 202 ? -52.489 13.475 80.961 1.00 91.81 202 GLU A CA 1
ATOM 1646 C C . GLU A 1 202 ? -52.759 12.278 81.874 1.00 91.81 202 GLU A C 1
ATOM 1648 O O . GLU A 1 202 ? -53.072 12.480 83.042 1.00 91.81 202 GLU A O 1
ATOM 1653 N N . LEU A 1 203 ? -52.506 11.044 81.419 1.00 89.69 203 LEU A N 1
ATOM 1654 C CA . LEU A 1 203 ? -52.685 9.835 82.233 1.00 89.69 203 LEU A CA 1
ATOM 1655 C C . LEU A 1 203 ? -51.795 9.843 83.483 1.00 89.69 203 LEU A C 1
ATOM 1657 O O . LEU A 1 203 ? -52.223 9.433 84.557 1.00 89.69 203 LEU A O 1
ATOM 1661 N N . LYS A 1 204 ? -50.547 10.319 83.372 1.00 89.00 204 LYS A N 1
ATOM 1662 C CA . LYS A 1 204 ? -49.655 10.489 84.532 1.00 89.00 204 LYS A CA 1
ATOM 1663 C C . LYS A 1 204 ? -50.191 11.529 85.508 1.00 89.00 204 LYS A C 1
ATOM 1665 O O . LYS A 1 204 ? -49.981 11.379 86.709 1.00 89.00 204 LYS A O 1
ATOM 1670 N N . GLN A 1 205 ? -50.817 12.592 85.017 1.00 88.88 205 GLN A N 1
ATOM 1671 C CA . GLN A 1 205 ? -51.424 13.615 85.857 1.00 88.88 205 GLN A CA 1
ATOM 1672 C C . GLN A 1 205 ? -52.701 13.094 86.518 1.00 88.88 205 GLN A C 1
ATOM 1674 O O . GLN A 1 205 ? -52.835 13.234 87.724 1.00 88.88 205 GLN A O 1
ATOM 1679 N N . GLU A 1 206 ? -53.559 12.385 85.785 1.00 89.62 206 GLU A N 1
ATOM 1680 C CA . GLU A 1 206 ? -54.730 11.699 86.332 1.00 89.62 206 GLU A CA 1
ATOM 1681 C C . GLU A 1 206 ? -54.349 10.642 87.366 1.00 89.62 206 GLU A C 1
ATOM 1683 O O . GLU A 1 206 ? -54.983 10.577 88.411 1.00 89.62 206 GLU A O 1
ATOM 1688 N N . MET A 1 207 ? -53.300 9.848 87.128 1.00 82.06 207 MET A N 1
ATOM 1689 C CA . MET A 1 207 ? -52.783 8.904 88.121 1.00 82.06 207 MET A CA 1
ATOM 1690 C C . MET A 1 207 ? -52.239 9.620 89.350 1.00 82.06 207 MET A C 1
ATOM 1692 O O . MET A 1 207 ? -52.512 9.182 90.457 1.00 82.06 207 MET A O 1
ATOM 1696 N N . LYS A 1 208 ? -51.531 10.745 89.193 1.00 85.75 208 LYS A N 1
ATOM 1697 C CA . LYS A 1 208 ? -51.114 11.563 90.340 1.00 85.75 208 LYS A CA 1
ATOM 1698 C C . LYS A 1 208 ? -52.310 12.135 91.092 1.00 85.75 208 LYS A C 1
ATOM 1700 O O . LYS A 1 208 ? -52.304 12.105 92.314 1.00 85.75 208 LYS A O 1
ATOM 1705 N N . ASP A 1 209 ? -53.328 12.631 90.401 1.00 81.81 209 ASP A N 1
ATOM 1706 C CA . ASP A 1 209 ? -54.531 13.194 91.015 1.00 81.81 209 ASP A CA 1
ATOM 1707 C C . ASP A 1 209 ? -55.374 12.103 91.684 1.00 81.81 209 ASP A C 1
ATOM 1709 O O . ASP A 1 209 ? -55.911 12.316 92.768 1.00 81.81 209 ASP A O 1
ATOM 1713 N N . ALA A 1 210 ? -55.468 10.918 91.079 1.00 80.69 210 ALA A N 1
ATOM 1714 C CA . ALA A 1 210 ? -56.100 9.738 91.649 1.00 80.69 210 ALA A CA 1
ATOM 1715 C C . ALA A 1 210 ? -55.310 9.210 92.846 1.00 80.69 210 ALA A C 1
ATOM 1717 O O . ALA A 1 210 ? -55.934 8.915 93.851 1.00 80.69 210 ALA A O 1
ATOM 1718 N N . ASP A 1 211 ? -53.978 9.175 92.798 1.00 79.38 211 ASP A N 1
ATOM 1719 C CA . ASP A 1 211 ? -53.108 8.843 93.932 1.00 79.38 211 ASP A CA 1
ATOM 1720 C C . ASP A 1 211 ? -53.204 9.895 95.038 1.00 79.38 211 ASP A C 1
ATOM 1722 O O . ASP A 1 211 ? -53.143 9.554 96.213 1.00 79.38 211 ASP A O 1
ATOM 1726 N N . MET A 1 212 ? -53.373 11.175 94.700 1.00 76.38 212 MET A N 1
ATOM 1727 C CA . MET A 1 212 ? -53.606 12.244 95.673 1.00 76.38 212 MET A CA 1
ATOM 1728 C C . MET A 1 212 ? -54.996 12.124 96.295 1.00 76.38 212 MET A C 1
ATOM 1730 O O . MET A 1 212 ? -55.115 12.246 97.508 1.00 76.38 212 MET A O 1
ATOM 1734 N N . ARG A 1 213 ? -56.032 11.808 95.510 1.00 77.81 213 ARG A N 1
ATOM 1735 C CA . ARG A 1 213 ? -57.384 11.508 96.009 1.00 77.81 213 ARG A CA 1
ATOM 1736 C C . ARG A 1 213 ? -57.429 10.208 96.795 1.00 77.81 213 ARG A C 1
ATOM 1738 O O . ARG A 1 213 ? -58.163 10.143 97.766 1.00 77.81 213 ARG A O 1
ATOM 1745 N N . MET A 1 214 ? -56.669 9.193 96.398 1.00 68.00 214 MET A N 1
ATOM 1746 C CA . MET A 1 214 ? -56.495 7.932 97.110 1.00 68.00 214 MET A CA 1
ATOM 1747 C C . MET A 1 214 ? -55.707 8.167 98.381 1.00 68.00 214 MET A C 1
ATOM 1749 O O . MET A 1 214 ? -56.113 7.629 99.381 1.00 68.00 214 MET A O 1
ATOM 1753 N N . LYS A 1 215 ? -54.681 9.023 98.410 1.00 72.00 215 LYS A N 1
ATOM 1754 C CA . LYS A 1 215 ? -54.025 9.458 99.652 1.00 72.00 215 LYS A CA 1
ATOM 1755 C C . LYS A 1 215 ? -54.954 10.283 100.526 1.00 72.00 215 LYS A C 1
ATOM 1757 O O . LYS A 1 215 ? -54.956 10.098 101.730 1.00 72.00 215 LYS A O 1
ATOM 1762 N N . GLU A 1 216 ? -55.769 11.174 99.970 1.00 65.25 216 GLU A N 1
ATOM 1763 C CA . GLU A 1 216 ? -56.782 11.912 100.733 1.00 65.25 216 GLU A CA 1
ATOM 1764 C C . GLU A 1 216 ? -57.875 10.982 101.265 1.00 65.25 216 GLU A C 1
ATOM 1766 O O . GLU A 1 216 ? -58.303 11.129 102.411 1.00 65.25 216 GLU A O 1
ATOM 1771 N N . MET A 1 217 ? -58.316 10.014 100.459 1.00 59.94 217 MET A N 1
ATOM 1772 C CA . MET A 1 217 ? -59.246 8.971 100.863 1.00 59.94 217 MET A CA 1
ATOM 1773 C C . MET A 1 217 ? -58.588 8.033 101.853 1.00 59.94 217 MET A C 1
ATOM 1775 O O . MET A 1 217 ? -59.225 7.779 102.839 1.00 59.94 217 MET A O 1
ATOM 1779 N N . GLU A 1 218 ? -57.338 7.614 101.700 1.00 62.00 218 GLU A N 1
ATOM 1780 C CA . GLU A 1 218 ? -56.545 6.827 102.647 1.00 62.00 218 GLU A CA 1
ATOM 1781 C C . GLU A 1 218 ? -56.228 7.620 103.901 1.00 62.00 218 GLU A C 1
ATOM 1783 O O . GLU A 1 218 ? -56.051 6.999 104.921 1.00 62.00 218 GLU A O 1
ATOM 1788 N N . ILE A 1 219 ? -56.190 8.951 103.901 1.00 59.69 219 ILE A N 1
ATOM 1789 C CA . ILE A 1 219 ? -56.089 9.757 105.128 1.00 59.69 219 ILE A CA 1
ATOM 1790 C C . ILE A 1 219 ? -57.454 9.816 105.833 1.00 59.69 219 ILE A C 1
ATOM 1792 O O . ILE A 1 219 ? -57.512 9.775 107.062 1.00 59.69 219 ILE A O 1
ATOM 1796 N N . LYS A 1 220 ? -58.562 9.868 105.080 1.00 56.44 220 LYS A N 1
ATOM 1797 C CA . LYS A 1 220 ? -59.938 9.768 105.613 1.00 56.44 220 LYS A CA 1
ATOM 1798 C C . LYS A 1 220 ? -60.281 8.345 106.069 1.00 56.44 220 LYS A C 1
ATOM 1800 O O . LYS A 1 220 ? -60.893 8.163 107.110 1.00 56.44 220 LYS A O 1
ATOM 1805 N N . VAL A 1 221 ? -59.780 7.359 105.342 1.00 50.81 221 VAL A N 1
ATOM 1806 C CA . VAL A 1 221 ? -59.932 5.924 105.514 1.00 50.81 221 VAL A CA 1
ATOM 1807 C C . VAL A 1 221 ? -58.923 5.459 106.557 1.00 50.81 221 VAL A C 1
ATOM 1809 O O . VAL A 1 221 ? -59.373 4.836 107.469 1.00 50.81 221 VAL A O 1
ATOM 1812 N N . HIS A 1 222 ? -57.666 5.893 106.689 1.00 47.75 222 HIS A N 1
ATOM 1813 C CA . HIS A 1 222 ? -56.873 5.638 107.922 1.00 47.75 222 HIS A CA 1
ATOM 1814 C C . HIS A 1 222 ? -57.531 6.251 109.171 1.00 47.75 222 HIS A C 1
ATOM 1816 O O . HIS A 1 222 ? -57.324 5.747 110.274 1.00 47.75 222 HIS A O 1
ATOM 1822 N N . LYS A 1 223 ? -58.346 7.306 109.013 1.00 47.97 223 LYS A N 1
ATOM 1823 C CA . LYS A 1 223 ? -59.235 7.810 110.073 1.00 47.97 223 LYS A CA 1
ATOM 1824 C C . LYS A 1 223 ? -60.480 6.929 110.313 1.00 47.97 223 LYS A C 1
ATOM 1826 O O . LYS A 1 223 ? -61.000 6.970 111.422 1.00 47.97 223 LYS A O 1
ATOM 1831 N N . GLU A 1 224 ? -60.920 6.114 109.349 1.00 42.94 224 GLU A N 1
ATOM 1832 C CA . GLU A 1 224 ? -62.121 5.243 109.398 1.00 42.94 224 GLU A CA 1
ATOM 1833 C C . GLU A 1 224 ? -61.856 3.708 109.312 1.00 42.94 224 GLU A C 1
ATOM 1835 O O . GLU A 1 224 ? -62.722 2.915 109.646 1.00 42.94 224 GLU A O 1
ATOM 1840 N N . THR A 1 225 ? -60.657 3.237 108.969 1.00 40.94 225 THR A N 1
ATOM 1841 C CA . THR A 1 225 ? -60.186 1.852 108.734 1.00 40.94 225 THR A CA 1
ATOM 1842 C C . THR A 1 225 ? -58.919 1.556 109.537 1.00 40.94 225 THR A C 1
ATOM 1844 O O . THR A 1 225 ? -58.100 0.713 109.186 1.00 40.94 225 THR A O 1
ATOM 1847 N N . VAL A 1 226 ? -58.830 2.133 110.733 1.00 45.78 226 VAL A N 1
ATOM 1848 C CA . VAL A 1 226 ? -58.519 1.272 111.886 1.00 45.78 226 VAL A CA 1
ATOM 1849 C C . VAL A 1 226 ? -59.732 0.367 112.208 1.00 45.78 226 VAL A C 1
ATOM 1851 O O . VAL A 1 226 ? -59.589 -0.627 112.914 1.00 45.78 226 VAL A O 1
ATOM 1854 N N . ALA A 1 227 ? -60.923 0.638 111.647 1.00 39.59 227 ALA A N 1
ATOM 1855 C CA . ALA A 1 227 ? -62.166 -0.014 112.052 1.00 39.59 227 ALA A CA 1
ATOM 1856 C C . ALA A 1 227 ? -62.612 -1.270 111.286 1.00 39.59 227 ALA A C 1
ATOM 1858 O O . ALA A 1 227 ? -63.518 -1.919 111.799 1.00 39.59 227 ALA A O 1
ATOM 1859 N N . GLN A 1 228 ? -62.051 -1.693 110.140 1.00 35.78 228 GLN A N 1
ATOM 1860 C CA . GLN A 1 228 ? -62.541 -2.948 109.539 1.00 35.78 228 GLN A CA 1
ATOM 1861 C C . GLN A 1 228 ? -61.557 -3.701 108.633 1.00 35.78 228 GLN A C 1
ATOM 1863 O O . GLN A 1 228 ? -61.134 -3.269 107.568 1.00 35.78 228 GLN A O 1
ATOM 1868 N N . ARG A 1 229 ? -61.235 -4.882 109.160 1.00 29.89 229 ARG A N 1
ATOM 1869 C CA . ARG A 1 229 ? -60.549 -6.058 108.631 1.00 29.89 229 ARG A CA 1
ATOM 1870 C C . ARG A 1 229 ? -61.074 -6.583 107.279 1.00 29.89 229 ARG A C 1
ATOM 1872 O O . ARG A 1 229 ? -62.274 -6.712 107.102 1.00 29.89 229 ARG A O 1
ATOM 1879 N N . ALA A 1 230 ? -60.112 -7.104 106.510 1.00 28.44 230 ALA A N 1
ATOM 1880 C CA . ALA A 1 230 ? -59.992 -8.493 106.024 1.00 28.44 230 ALA A CA 1
ATOM 1881 C C . ALA A 1 230 ? -60.959 -9.094 104.981 1.00 28.44 230 ALA A C 1
ATOM 1883 O O . ALA A 1 230 ? -62.166 -9.135 105.170 1.00 28.44 230 ALA A O 1
ATOM 1884 N N . GLY A 1 231 ? -60.326 -9.795 104.023 1.00 28.06 231 GLY A N 1
ATOM 1885 C CA . GLY A 1 231 ? -60.855 -10.948 103.270 1.00 28.06 231 GLY A CA 1
ATOM 1886 C C . GLY A 1 231 ? -61.663 -10.549 102.035 1.00 28.06 231 GLY A C 1
ATOM 1887 O O . GLY A 1 231 ? -62.485 -9.655 102.106 1.00 28.06 231 GLY A O 1
ATOM 1888 N N . GLY A 1 232 ? -61.493 -11.117 100.845 1.00 28.70 232 GLY A N 1
ATOM 1889 C CA . GLY A 1 232 ? -61.083 -12.469 100.457 1.00 28.70 232 GLY A CA 1
ATOM 1890 C C . GLY A 1 232 ? -62.066 -12.899 99.352 1.00 28.70 232 GLY A C 1
ATOM 1891 O O . GLY A 1 232 ? -63.262 -12.681 99.504 1.00 28.70 232 GLY A O 1
ATOM 1892 N N . GLY A 1 233 ? -61.564 -13.381 98.211 1.00 36.81 233 GLY A N 1
ATOM 1893 C CA . GLY A 1 233 ? -62.300 -13.431 96.935 1.00 36.81 233 GLY A CA 1
ATOM 1894 C C . GLY A 1 233 ? -63.242 -14.623 96.705 1.00 36.81 233 GLY A C 1
ATOM 1895 O O . GLY A 1 233 ? -63.393 -15.480 97.566 1.00 36.81 233 GLY A O 1
ATOM 1896 N N . ALA A 1 234 ? -63.840 -14.677 95.505 1.00 29.53 234 ALA A N 1
ATOM 1897 C CA . ALA A 1 234 ? -64.540 -15.830 94.903 1.00 29.53 234 ALA A CA 1
ATOM 1898 C C . ALA A 1 234 ? -64.790 -15.514 93.404 1.00 29.53 234 ALA A C 1
ATOM 1900 O O . ALA A 1 234 ? -65.257 -14.424 93.093 1.00 29.53 234 ALA A O 1
ATOM 1901 N N . PHE A 1 235 ? -64.234 -16.260 92.440 1.00 30.53 235 PHE A N 1
ATOM 1902 C CA . PHE A 1 235 ? -64.728 -17.510 91.822 1.00 30.53 235 PHE A CA 1
ATOM 1903 C C . PHE A 1 235 ? -66.054 -17.368 91.047 1.00 30.53 235 PHE A C 1
ATOM 1905 O O . PHE A 1 235 ? -67.094 -17.129 91.652 1.00 30.53 235 PHE A O 1
ATOM 1912 N N . LEU A 1 236 ? -66.019 -17.605 89.726 1.00 34.91 236 LEU A N 1
ATOM 1913 C CA . LEU A 1 236 ? -67.196 -17.911 88.903 1.00 34.91 236 LEU A CA 1
ATOM 1914 C C . LEU A 1 236 ? -66.781 -18.797 87.711 1.00 34.91 236 LEU A C 1
ATOM 1916 O O . LEU A 1 236 ? -65.984 -18.380 86.873 1.00 34.91 236 LEU A O 1
ATOM 1920 N N . VAL A 1 237 ? -67.313 -20.018 87.648 1.00 31.31 237 VAL A N 1
ATOM 1921 C CA . VAL A 1 237 ? -67.298 -20.893 86.466 1.00 31.31 237 VAL A CA 1
ATOM 1922 C C . VAL A 1 237 ? -68.756 -21.087 86.071 1.00 31.31 237 VAL A C 1
ATOM 1924 O O . VAL A 1 237 ? -69.559 -21.491 86.909 1.00 31.31 237 VAL A O 1
ATOM 1927 N N . THR A 1 238 ? -69.099 -20.754 84.829 1.00 33.47 238 THR A N 1
ATOM 1928 C CA . THR A 1 238 ? -70.452 -20.875 84.277 1.00 33.47 238 THR A CA 1
ATOM 1929 C C . THR A 1 238 ? -70.569 -22.113 83.401 1.00 33.47 238 THR A C 1
ATOM 1931 O O . THR A 1 238 ? -69.765 -22.329 82.494 1.00 33.47 238 THR A O 1
ATOM 1934 N N . GLU A 1 239 ? -71.593 -22.900 83.714 1.00 35.25 239 GLU A N 1
ATOM 1935 C CA . GLU A 1 239 ? -72.199 -23.945 82.895 1.00 35.25 239 GLU A CA 1
ATOM 1936 C C . GLU A 1 239 ? -72.703 -23.380 81.564 1.00 35.25 239 GLU A C 1
ATOM 1938 O O . GLU A 1 239 ? -73.267 -22.291 81.557 1.00 35.25 239 GLU A O 1
ATOM 1943 N N . GLU A 1 240 ? -72.567 -24.145 80.476 1.00 34.97 240 GLU A N 1
ATOM 1944 C CA . GLU A 1 240 ? -73.535 -24.184 79.368 1.00 34.97 240 GLU A CA 1
ATOM 1945 C C . GLU A 1 240 ? -73.156 -25.315 78.388 1.00 34.97 240 GLU A C 1
ATOM 1947 O O . GLU A 1 240 ? -72.296 -25.163 77.525 1.00 34.97 240 GLU A O 1
ATOM 1952 N N . GLU A 1 241 ? -73.812 -26.474 78.509 1.00 34.72 241 GLU A N 1
ATOM 1953 C CA . GLU A 1 241 ? -73.872 -27.483 77.444 1.00 34.72 241 GLU A CA 1
ATOM 1954 C C . GLU A 1 241 ? -75.337 -27.859 77.184 1.00 34.72 241 GLU A C 1
ATOM 1956 O O . GLU A 1 241 ? -75.959 -28.583 77.960 1.00 34.72 241 GLU A O 1
ATOM 1961 N N . GLN A 1 242 ? -75.887 -27.404 76.056 1.00 39.56 242 GLN A N 1
ATOM 1962 C CA . GLN A 1 242 ? -77.033 -28.037 75.401 1.00 39.56 242 GLN A CA 1
ATOM 1963 C C . GLN A 1 242 ? -76.827 -28.029 73.880 1.00 39.56 242 GLN A C 1
ATOM 1965 O O . GLN A 1 242 ? -76.602 -26.981 73.282 1.00 39.56 242 GLN A O 1
ATOM 1970 N N . GLY A 1 243 ? -76.921 -29.215 73.261 1.00 42.91 243 GLY A N 1
ATOM 1971 C CA . GLY A 1 243 ? -76.925 -29.399 71.801 1.00 42.91 243 GLY A CA 1
ATOM 1972 C C . GLY A 1 243 ? -75.885 -30.385 71.251 1.00 42.91 243 GLY A C 1
ATOM 1973 O O . GLY A 1 243 ? -75.148 -30.048 70.327 1.00 42.91 243 GLY A O 1
ATOM 1974 N N . PHE A 1 244 ? -75.795 -31.607 71.789 1.00 39.72 244 PHE A N 1
ATOM 1975 C CA . PHE A 1 244 ? -74.845 -32.622 71.311 1.00 39.72 244 PHE A CA 1
ATOM 1976 C C . PHE A 1 244 ? -75.379 -33.358 70.064 1.00 39.72 244 PHE A C 1
ATOM 1978 O O . PHE A 1 244 ? -76.029 -34.396 70.164 1.00 39.72 244 PHE A O 1
ATOM 1985 N N . ASN A 1 245 ? -75.107 -32.827 68.867 1.00 58.94 245 ASN A N 1
ATOM 1986 C CA . ASN A 1 245 ? -75.348 -33.530 67.601 1.00 58.94 245 ASN A CA 1
ATOM 1987 C C . ASN A 1 245 ? -74.135 -34.416 67.254 1.00 58.94 245 ASN A C 1
ATOM 1989 O O . ASN A 1 245 ? -73.187 -33.985 66.589 1.00 58.94 245 ASN A O 1
ATOM 1993 N N . GLN A 1 246 ? -74.149 -35.658 67.748 1.00 57.22 246 GLN A N 1
ATOM 1994 C CA . GLN A 1 246 ? -73.036 -36.617 67.669 1.00 57.22 246 GLN A CA 1
ATOM 1995 C C . GLN A 1 246 ? -72.514 -36.838 66.237 1.00 57.22 246 GLN A C 1
ATOM 1997 O O . GLN A 1 246 ? -71.317 -37.036 66.031 1.00 57.22 246 GLN A O 1
ATOM 2002 N N . GLU A 1 247 ? -73.381 -36.768 65.227 1.00 59.34 247 GLU A N 1
ATOM 2003 C CA . GLU A 1 247 ? -73.015 -37.052 63.836 1.00 59.34 247 GLU A CA 1
ATOM 2004 C C . GLU A 1 247 ? -72.314 -35.868 63.140 1.00 59.34 247 GLU A C 1
ATOM 2006 O O . GLU A 1 247 ? -71.444 -36.050 62.282 1.00 59.34 247 GLU A O 1
ATOM 2011 N N . GLU A 1 248 ? -72.639 -34.641 63.548 1.00 61.94 248 GLU A N 1
ATOM 2012 C CA . GLU A 1 248 ? -71.992 -33.415 63.075 1.00 61.94 248 GLU A CA 1
ATOM 2013 C C . GLU A 1 248 ? -70.647 -33.196 63.781 1.00 61.94 248 GLU A C 1
ATOM 2015 O O . GLU A 1 248 ? -69.657 -32.822 63.144 1.00 61.94 248 GLU A O 1
ATOM 2020 N N . MET A 1 249 ? -70.574 -33.550 65.071 1.00 67.94 249 MET A N 1
ATOM 2021 C CA . MET A 1 249 ? -69.321 -33.639 65.817 1.00 67.94 249 MET A CA 1
ATOM 2022 C C . MET A 1 249 ? -68.392 -34.687 65.198 1.00 67.94 249 MET A C 1
ATOM 2024 O O . MET A 1 249 ? -67.232 -34.382 64.943 1.00 67.94 249 MET A O 1
ATOM 2028 N N . MET A 1 250 ? -68.883 -35.886 64.877 1.00 67.81 250 MET A N 1
ATOM 2029 C CA . MET A 1 250 ? -68.046 -36.938 64.295 1.00 67.81 250 MET A CA 1
ATOM 2030 C C . MET A 1 250 ? -67.535 -36.565 62.896 1.00 67.81 250 MET A C 1
ATOM 2032 O O . MET A 1 250 ? -66.359 -36.776 62.606 1.00 67.81 250 MET A O 1
ATOM 2036 N N . ARG A 1 251 ? -68.350 -35.909 62.053 1.00 76.00 251 ARG A N 1
ATOM 2037 C CA . ARG A 1 251 ? -67.894 -35.349 60.764 1.00 76.00 251 ARG A CA 1
ATOM 2038 C C . ARG A 1 251 ? -66.868 -34.226 60.935 1.00 76.00 251 ARG A C 1
ATOM 2040 O O . ARG A 1 251 ? -65.890 -34.176 60.187 1.00 76.00 251 ARG A O 1
ATOM 2047 N N . ARG A 1 252 ? -67.054 -33.344 61.923 1.00 73.94 252 ARG A N 1
ATOM 2048 C CA . ARG A 1 252 ? -66.100 -32.274 62.252 1.00 73.94 252 ARG A CA 1
ATOM 2049 C C . ARG A 1 252 ? -64.782 -32.848 62.773 1.00 73.94 252 ARG A C 1
ATOM 2051 O O . ARG A 1 252 ? -63.733 -32.435 62.293 1.00 73.94 252 ARG A O 1
ATOM 2058 N N . ILE A 1 253 ? -64.828 -33.831 63.671 1.00 76.62 253 ILE A N 1
ATOM 2059 C CA . ILE A 1 253 ? -63.655 -34.542 64.194 1.00 76.62 253 ILE A CA 1
ATOM 2060 C C . ILE A 1 253 ? -62.920 -35.242 63.053 1.00 76.62 253 ILE A C 1
ATOM 2062 O O . ILE A 1 253 ? -61.721 -35.046 62.913 1.00 76.62 253 ILE A O 1
ATOM 2066 N N . LEU A 1 254 ? -63.614 -35.970 62.172 1.00 77.38 254 LEU A N 1
ATOM 2067 C CA . LEU A 1 254 ? -62.970 -36.672 61.057 1.00 77.38 254 LEU A CA 1
ATOM 2068 C C . LEU A 1 254 ? -62.316 -35.698 60.061 1.00 77.38 254 LEU A C 1
ATOM 2070 O O . LEU A 1 254 ? -61.196 -35.934 59.609 1.00 77.38 254 LEU A O 1
ATOM 2074 N N . LYS A 1 255 ? -62.966 -34.560 59.775 1.00 79.44 255 LYS A N 1
ATOM 2075 C CA . LYS A 1 255 ? -62.403 -33.482 58.946 1.00 79.44 255 LYS A CA 1
ATOM 2076 C C . LYS A 1 255 ? -61.189 -32.823 59.611 1.00 79.44 255 LYS A C 1
ATOM 2078 O O . LYS A 1 255 ? -60.197 -32.573 58.933 1.00 79.44 255 LYS A O 1
ATOM 2083 N N . ILE A 1 256 ? -61.235 -32.584 60.924 1.00 78.00 256 ILE A N 1
ATOM 2084 C CA . ILE A 1 256 ? -60.113 -32.047 61.709 1.00 78.00 256 ILE A CA 1
ATOM 2085 C C . ILE A 1 256 ? -58.958 -33.046 61.766 1.00 78.00 256 ILE A C 1
ATOM 2087 O O . ILE A 1 256 ? -57.818 -32.632 61.596 1.00 78.00 256 ILE A O 1
ATOM 2091 N N . CYS A 1 257 ? -59.219 -34.339 61.959 1.00 76.19 257 CYS A N 1
ATOM 2092 C CA . CYS A 1 257 ? -58.205 -35.393 61.955 1.00 76.19 257 CYS A CA 1
ATOM 2093 C C . CYS A 1 257 ? -57.548 -35.538 60.578 1.00 76.19 257 CYS A C 1
ATOM 2095 O O . CYS A 1 257 ? -56.330 -35.671 60.498 1.00 76.19 257 CYS A O 1
ATOM 2097 N N . PHE A 1 258 ? -58.321 -35.450 59.491 1.00 79.81 258 PHE A N 1
ATOM 2098 C CA . PHE A 1 258 ? -57.784 -35.485 58.131 1.00 79.81 258 PHE A CA 1
ATOM 2099 C C . PHE A 1 258 ? -56.927 -34.249 57.821 1.00 79.81 258 PHE A C 1
ATOM 2101 O O . PHE A 1 258 ? -55.782 -34.389 57.391 1.00 79.81 258 PHE A O 1
ATOM 2108 N N . LEU A 1 259 ? -57.421 -33.043 58.121 1.00 78.00 259 LEU A N 1
ATOM 2109 C CA . LEU A 1 259 ? -56.650 -31.804 57.965 1.00 78.00 259 LEU A CA 1
ATOM 2110 C C . LEU A 1 259 ? -55.392 -31.801 58.845 1.00 78.00 259 LEU A C 1
ATOM 2112 O O . LEU A 1 259 ? -54.319 -31.445 58.362 1.00 78.00 259 LEU A O 1
ATOM 2116 N N . ASN A 1 260 ? -55.488 -32.288 60.087 1.00 79.62 260 ASN A N 1
ATOM 2117 C CA . ASN A 1 260 ? -54.327 -32.489 60.952 1.00 79.62 260 ASN A CA 1
ATOM 2118 C C . ASN A 1 260 ? -53.344 -33.482 60.337 1.00 79.62 260 ASN A C 1
ATOM 2120 O O . ASN A 1 260 ? -52.156 -33.211 60.333 1.00 79.62 260 ASN A O 1
ATOM 2124 N N . SER A 1 261 ? -53.792 -34.608 59.775 1.00 76.56 261 SER A N 1
ATOM 2125 C CA . SER A 1 261 ? -52.884 -35.597 59.174 1.00 76.56 261 SER A CA 1
ATOM 2126 C C . SER A 1 261 ? -52.089 -35.033 57.986 1.00 76.56 261 SER A C 1
ATOM 2128 O O . SER A 1 261 ? -50.906 -35.343 57.828 1.00 76.56 261 SER A O 1
ATOM 2130 N N . ILE A 1 262 ? -52.698 -34.137 57.201 1.00 75.81 262 ILE A N 1
ATOM 2131 C CA . ILE A 1 262 ? -52.029 -33.402 56.119 1.00 75.81 262 ILE A CA 1
ATOM 2132 C C . ILE A 1 262 ? -51.022 -32.400 56.696 1.00 75.81 262 ILE A C 1
ATOM 2134 O O . ILE A 1 262 ? -49.880 -32.349 56.238 1.00 75.81 262 ILE A O 1
ATOM 2138 N N . GLN A 1 263 ? -51.408 -31.648 57.730 1.00 75.50 263 GLN A N 1
ATOM 2139 C CA . GLN A 1 263 ? -50.512 -30.714 58.416 1.00 75.50 263 GLN A CA 1
ATOM 2140 C C . GLN A 1 263 ? -49.332 -31.433 59.081 1.00 75.50 263 GLN A C 1
ATOM 2142 O O . GLN A 1 263 ? -48.195 -31.016 58.896 1.00 75.50 263 GLN A O 1
ATOM 2147 N N . TYR A 1 264 ? -49.555 -32.560 59.760 1.00 76.94 264 TYR A N 1
ATOM 2148 C CA . TYR A 1 264 ? -48.504 -33.400 60.337 1.00 76.94 264 TYR A CA 1
ATOM 2149 C C . TYR A 1 264 ? -47.549 -33.926 59.272 1.00 76.94 264 TYR A C 1
ATOM 2151 O O . TYR A 1 264 ? -46.343 -33.966 59.503 1.00 76.94 264 TYR A O 1
ATOM 2159 N N . ARG A 1 265 ? -48.053 -34.302 58.091 1.00 78.62 265 ARG A N 1
ATOM 2160 C CA . ARG A 1 265 ? -47.196 -34.691 56.968 1.00 78.62 265 ARG A CA 1
ATOM 2161 C C . ARG A 1 265 ? -46.335 -33.518 56.490 1.00 78.62 265 ARG A C 1
ATOM 2163 O O . ARG A 1 265 ? -45.138 -33.714 56.304 1.00 78.62 265 ARG A O 1
ATOM 2170 N N . HIS A 1 266 ? -46.912 -32.326 56.340 1.00 76.62 266 HIS A N 1
ATOM 2171 C CA . HIS A 1 266 ? -46.186 -31.131 55.903 1.00 76.62 266 HIS A CA 1
ATOM 2172 C C . HIS A 1 266 ? -45.141 -30.679 56.937 1.00 76.62 266 HIS A C 1
ATOM 2174 O O . HIS A 1 266 ? -44.004 -30.384 56.585 1.00 76.62 266 HIS A O 1
ATOM 2180 N N . ILE A 1 267 ? -45.488 -30.697 58.227 1.00 82.31 267 ILE A N 1
ATOM 2181 C CA . ILE A 1 267 ? -44.561 -30.401 59.329 1.00 82.31 267 ILE A CA 1
ATOM 2182 C C . ILE A 1 267 ? -43.423 -31.420 59.341 1.00 82.31 267 ILE A C 1
ATOM 2184 O O . ILE A 1 267 ? -42.264 -31.037 59.411 1.00 82.31 267 ILE A O 1
ATOM 2188 N N . ARG A 1 268 ? -43.726 -32.713 59.187 1.00 84.38 268 ARG A N 1
ATOM 2189 C CA . ARG A 1 268 ? -42.711 -33.775 59.161 1.00 84.38 268 ARG A CA 1
ATOM 2190 C C . ARG A 1 268 ? -41.770 -33.667 57.962 1.00 84.38 268 ARG A C 1
ATOM 2192 O O . ARG A 1 268 ? -40.611 -34.052 58.063 1.00 84.38 268 ARG A O 1
ATOM 2199 N N . GLU A 1 269 ? -42.252 -33.167 56.831 1.00 80.75 269 GLU A N 1
ATOM 2200 C CA . GLU A 1 269 ? -41.426 -32.898 55.653 1.00 80.75 269 GLU A CA 1
ATOM 2201 C C . GLU A 1 269 ? -40.476 -31.714 55.882 1.00 80.75 269 GLU A C 1
ATOM 2203 O O . GLU A 1 269 ? -39.285 -31.838 55.605 1.00 80.75 269 GLU A O 1
ATOM 2208 N N . GLN A 1 270 ? -40.961 -30.628 56.496 1.00 82.25 270 GLN A N 1
ATOM 2209 C CA . GLN A 1 270 ? -40.115 -29.508 56.930 1.00 82.25 270 GLN A CA 1
ATOM 2210 C C . GLN A 1 270 ? -39.103 -29.938 58.004 1.00 82.25 270 GLN A C 1
ATOM 2212 O O . GLN A 1 270 ? -37.945 -29.539 57.947 1.00 82.25 270 GLN A O 1
ATOM 2217 N N . GLN A 1 271 ? -39.500 -30.815 58.931 1.00 85.50 271 GLN A N 1
ATOM 2218 C CA . GLN A 1 271 ? -38.619 -31.358 59.968 1.00 85.50 271 GLN A CA 1
ATOM 2219 C C . GLN A 1 271 ? -37.429 -32.111 59.360 1.00 85.50 271 GLN A C 1
ATOM 2221 O O . GLN A 1 271 ? -36.292 -31.857 59.735 1.00 85.50 271 GLN A O 1
ATOM 2226 N N . ARG A 1 272 ? -37.674 -32.976 58.364 1.00 85.31 272 ARG A N 1
ATOM 2227 C CA . ARG A 1 272 ? -36.595 -33.691 57.661 1.00 85.31 272 ARG A CA 1
ATOM 2228 C C . ARG A 1 272 ? -35.661 -32.744 56.911 1.00 85.31 272 ARG A C 1
ATOM 2230 O O . ARG A 1 272 ? -34.465 -32.997 56.855 1.00 85.31 272 ARG A O 1
ATOM 2237 N N . ALA A 1 273 ? -36.187 -31.672 56.316 1.00 82.19 273 ALA A N 1
ATOM 2238 C CA . ALA A 1 273 ? -35.346 -30.671 55.662 1.00 82.19 273 ALA A CA 1
ATOM 2239 C C . ALA A 1 273 ? -34.437 -29.961 56.680 1.00 82.19 273 ALA A C 1
ATOM 2241 O O . ALA A 1 273 ? -33.251 -29.786 56.415 1.00 82.19 273 ALA A O 1
ATOM 2242 N N . ILE A 1 274 ? -34.971 -29.618 57.857 1.00 87.44 274 ILE A N 1
ATOM 2243 C CA . ILE A 1 274 ? -34.203 -29.028 58.961 1.00 87.44 274 ILE A CA 1
ATOM 2244 C C . ILE A 1 274 ? -33.119 -29.995 59.452 1.00 87.44 274 ILE A C 1
ATOM 2246 O O . ILE A 1 274 ? -31.974 -29.577 59.568 1.00 87.44 274 ILE A O 1
ATOM 2250 N N . GLU A 1 275 ? -33.436 -31.278 59.648 1.00 88.44 275 GLU A N 1
ATOM 2251 C CA . GLU A 1 275 ? -32.465 -32.307 60.063 1.00 88.44 275 GLU A CA 1
ATOM 2252 C C . GLU A 1 275 ? -31.282 -32.412 59.083 1.00 88.44 275 GLU A C 1
ATOM 2254 O O . GLU A 1 275 ? -30.125 -32.453 59.499 1.00 88.44 275 GLU A O 1
ATOM 2259 N N . VAL A 1 276 ? -31.551 -32.382 57.773 1.00 88.88 276 VAL A N 1
ATOM 2260 C CA . VAL A 1 276 ? -30.499 -32.404 56.741 1.00 88.88 276 VAL A CA 1
ATOM 2261 C C . VAL A 1 276 ? -29.631 -31.142 56.798 1.00 88.88 276 VAL A C 1
ATOM 2263 O O . VAL A 1 276 ? -28.410 -31.220 56.633 1.00 88.88 276 VAL A O 1
ATOM 2266 N N . PHE A 1 277 ? -30.230 -29.972 57.037 1.00 85.00 277 PHE A N 1
ATOM 2267 C CA . PHE A 1 277 ? -29.464 -28.737 57.211 1.00 85.00 277 PHE A CA 1
ATOM 2268 C C . PHE A 1 277 ? -28.631 -28.762 58.494 1.00 85.00 277 PHE A C 1
ATOM 2270 O O . PHE A 1 277 ? -27.467 -28.367 58.458 1.00 85.00 277 PHE A O 1
ATOM 2277 N N . GLU A 1 278 ? -29.174 -29.264 59.602 1.00 86.25 278 GLU A N 1
ATOM 2278 C CA . GLU A 1 278 ? -28.446 -29.424 60.863 1.00 86.25 278 GLU A CA 1
ATOM 2279 C C . GLU A 1 278 ? -27.248 -30.368 60.716 1.00 86.25 278 GLU A C 1
ATOM 2281 O O . GLU A 1 278 ? -26.159 -30.036 61.183 1.00 86.25 278 GLU A O 1
ATOM 2286 N N . GLU A 1 279 ? -27.394 -31.492 60.008 1.00 88.75 279 GLU A N 1
ATOM 2287 C CA . GLU A 1 279 ? -26.289 -32.418 59.722 1.00 88.75 279 GLU A CA 1
ATOM 2288 C C . GLU A 1 279 ? -25.191 -31.752 58.871 1.00 88.75 279 GLU A C 1
ATOM 2290 O O . GLU A 1 279 ? -23.992 -31.865 59.165 1.00 88.75 279 GLU A O 1
ATOM 2295 N N . ALA A 1 280 ? -25.582 -30.984 57.848 1.00 86.19 280 ALA A N 1
ATOM 2296 C CA . ALA A 1 280 ? -24.646 -30.225 57.023 1.00 86.19 280 ALA A CA 1
ATOM 2297 C C . ALA A 1 280 ? -23.912 -29.138 57.833 1.00 86.19 280 ALA A C 1
ATOM 2299 O O . ALA A 1 280 ? -22.692 -28.999 57.713 1.00 86.19 280 ALA A O 1
ATOM 2300 N N . PHE A 1 281 ? -24.615 -28.407 58.704 1.00 82.88 281 PHE A N 1
ATOM 2301 C CA . PHE A 1 281 ? -24.007 -27.408 59.587 1.00 82.88 281 PHE A CA 1
ATOM 2302 C C . PHE A 1 281 ? -23.097 -28.038 60.638 1.00 82.88 281 PHE A C 1
ATOM 2304 O O . PHE A 1 281 ? -22.018 -27.506 60.890 1.00 82.88 281 PHE A O 1
ATOM 2311 N N . ALA A 1 282 ? -23.474 -29.181 61.213 1.00 84.81 282 ALA A N 1
ATOM 2312 C CA . ALA A 1 282 ? -22.635 -29.925 62.147 1.00 84.81 282 ALA A CA 1
ATOM 2313 C C . ALA A 1 282 ? -21.329 -30.383 61.483 1.00 84.81 282 ALA A C 1
ATOM 2315 O O . ALA A 1 282 ? -20.256 -30.272 62.078 1.00 84.81 282 ALA A O 1
ATOM 2316 N N . THR A 1 283 ? -21.408 -30.820 60.224 1.00 87.31 283 THR A N 1
ATOM 2317 C CA . THR A 1 283 ? -20.238 -31.189 59.418 1.00 87.31 283 THR A CA 1
ATOM 2318 C C . THR A 1 283 ? -19.348 -29.976 59.141 1.00 87.31 283 THR A C 1
ATOM 2320 O O . THR A 1 283 ? -18.135 -30.035 59.329 1.00 87.31 283 THR A O 1
ATOM 2323 N N . ILE A 1 284 ? -19.926 -28.839 58.745 1.00 83.31 284 ILE A N 1
ATOM 2324 C CA . ILE A 1 284 ? -19.158 -27.605 58.524 1.00 83.31 284 ILE A CA 1
ATOM 2325 C C . ILE A 1 284 ? -18.492 -27.159 59.830 1.00 83.31 284 ILE A C 1
ATOM 2327 O O . ILE A 1 284 ? -17.294 -26.894 59.830 1.00 83.31 284 ILE A O 1
ATOM 2331 N N . LYS A 1 285 ? -19.229 -27.157 60.944 1.00 85.25 285 LYS A N 1
ATOM 2332 C CA . LYS A 1 285 ? -18.746 -26.769 62.274 1.00 85.25 285 LYS A CA 1
ATOM 2333 C C . LYS A 1 285 ? -17.600 -27.651 62.767 1.00 85.25 285 LYS A C 1
ATOM 2335 O O . LYS A 1 285 ? -16.631 -27.127 63.308 1.00 85.25 285 LYS A O 1
ATOM 2340 N N . SER A 1 286 ? -17.673 -28.968 62.565 1.00 87.12 286 SER A N 1
ATOM 2341 C CA . SER A 1 286 ? -16.601 -29.889 62.967 1.00 87.12 286 SER A CA 1
ATOM 2342 C C . SER A 1 286 ? -15.343 -29.743 62.109 1.00 87.12 286 SER A C 1
ATOM 2344 O O . SER A 1 286 ? -14.237 -29.927 62.611 1.00 87.12 286 SER A O 1
ATOM 2346 N N . THR A 1 287 ? -15.500 -29.373 60.835 1.00 85.81 287 THR A N 1
ATOM 2347 C CA . THR A 1 287 ? -14.380 -29.262 59.890 1.00 85.81 287 THR A CA 1
ATOM 2348 C C . THR A 1 287 ? -13.697 -27.893 59.947 1.00 85.81 287 THR A C 1
ATOM 2350 O O . THR A 1 287 ? -12.479 -27.808 59.818 1.00 85.81 287 THR A O 1
ATOM 2353 N N . THR A 1 288 ? -14.462 -26.810 60.122 1.00 82.56 288 THR A N 1
ATOM 2354 C CA . THR A 1 288 ? -13.946 -25.428 60.106 1.00 82.56 288 THR A CA 1
ATOM 2355 C C . THR A 1 288 ? -13.730 -24.844 61.501 1.00 82.56 288 THR A C 1
ATOM 2357 O O . THR A 1 288 ? -13.020 -23.850 61.630 1.00 82.56 288 THR A O 1
ATOM 2360 N N . GLY A 1 289 ? -14.328 -25.433 62.543 1.00 82.50 289 GLY A N 1
ATOM 2361 C CA . GLY A 1 289 ? -14.273 -24.939 63.924 1.00 82.50 289 GLY A CA 1
ATOM 2362 C C . GLY A 1 289 ? -15.166 -23.723 64.207 1.00 82.50 289 GLY A C 1
ATOM 2363 O O . GLY A 1 289 ? -15.226 -23.260 65.346 1.00 82.50 289 GLY A O 1
ATOM 2364 N N . ILE A 1 290 ? -15.882 -23.207 63.202 1.00 80.81 290 ILE A N 1
ATOM 2365 C CA . ILE A 1 290 ? -16.742 -22.025 63.331 1.00 80.81 290 ILE A CA 1
ATOM 2366 C C . ILE A 1 290 ? -18.084 -22.459 63.924 1.00 80.81 290 ILE A C 1
ATOM 2368 O O . ILE A 1 290 ? -18.794 -23.284 63.352 1.00 80.81 290 ILE A O 1
ATOM 2372 N N . SER A 1 291 ? -18.412 -21.935 65.106 1.00 78.75 291 SER A N 1
ATOM 2373 C CA . SER A 1 291 ? -19.598 -22.346 65.872 1.00 78.75 291 SER A CA 1
ATOM 2374 C C . SER A 1 291 ? -20.822 -21.464 65.646 1.00 78.75 291 SER A C 1
ATOM 2376 O O . SER A 1 291 ? -21.928 -21.914 65.949 1.00 78.75 291 SER A O 1
ATOM 2378 N N . ASP A 1 292 ? -20.611 -20.239 65.158 1.00 84.94 292 ASP A N 1
ATOM 2379 C CA . ASP A 1 292 ? -21.650 -19.243 64.923 1.00 84.94 292 ASP A CA 1
ATOM 2380 C C . ASP A 1 292 ? -22.208 -19.352 63.496 1.00 84.94 292 ASP A C 1
ATOM 2382 O O . ASP A 1 292 ? -21.473 -19.322 62.505 1.00 84.94 292 ASP A O 1
ATOM 2386 N N . ILE A 1 293 ? -23.529 -19.495 63.400 1.00 82.75 293 ILE A N 1
ATOM 2387 C CA . ILE A 1 293 ? -24.251 -19.668 62.137 1.00 82.75 293 ILE A CA 1
ATOM 2388 C C . ILE A 1 293 ? -24.174 -18.380 61.307 1.00 82.75 293 ILE A C 1
ATOM 2390 O O . ILE A 1 293 ? -24.008 -18.447 60.087 1.00 82.75 293 ILE A O 1
ATOM 2394 N N . GLU A 1 294 ? -24.234 -17.209 61.948 1.00 85.88 294 GLU A N 1
ATOM 2395 C CA . GLU A 1 294 ? -24.176 -15.915 61.255 1.00 85.88 294 GLU A CA 1
ATOM 2396 C C . GLU A 1 294 ? -22.805 -15.689 60.600 1.00 85.88 294 GLU A C 1
ATOM 2398 O O . GLU A 1 294 ? -22.712 -15.190 59.472 1.00 85.88 294 GLU A O 1
ATOM 2403 N N . GLU A 1 295 ? -21.734 -16.128 61.263 1.00 85.75 295 GLU A N 1
ATOM 2404 C CA . GLU A 1 295 ? -20.372 -16.075 60.734 1.00 85.75 295 GLU A CA 1
ATOM 2405 C C . GLU A 1 295 ? -20.193 -16.990 59.511 1.00 85.75 295 GLU A C 1
ATOM 2407 O O . GLU A 1 295 ? -19.629 -16.560 58.498 1.00 85.75 295 GLU A O 1
ATOM 2412 N N . ILE A 1 296 ? -20.744 -18.211 59.547 1.00 83.88 296 ILE A N 1
ATOM 2413 C CA . ILE A 1 296 ? -20.725 -1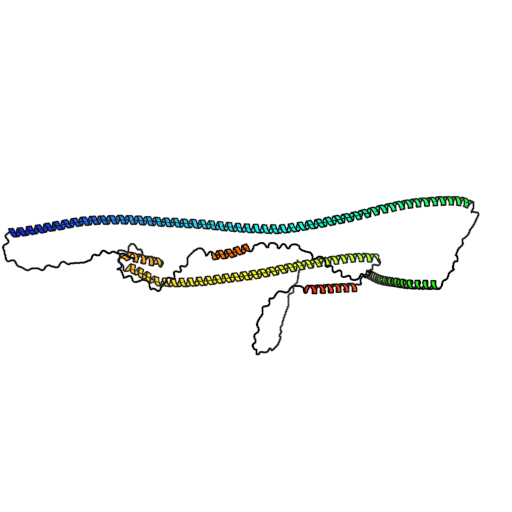9.145 58.407 1.00 83.88 296 ILE A CA 1
ATOM 2414 C C . ILE A 1 296 ? -21.445 -18.536 57.201 1.00 83.88 296 ILE A C 1
ATOM 2416 O O . ILE A 1 296 ? -20.887 -18.531 56.102 1.00 83.88 296 ILE A O 1
ATOM 2420 N N . VAL A 1 297 ? -22.646 -17.979 57.392 1.00 87.62 297 VAL A N 1
ATOM 2421 C CA . VAL A 1 297 ? -23.415 -17.344 56.307 1.00 87.62 297 VAL A CA 1
ATOM 2422 C C . VAL A 1 297 ? -22.639 -16.167 55.715 1.00 87.62 297 VAL A C 1
ATOM 2424 O O . VAL A 1 297 ? -22.524 -16.055 54.495 1.00 87.62 297 VAL A O 1
ATOM 2427 N N . LYS A 1 298 ? -22.024 -15.325 56.552 1.00 89.31 298 LYS A N 1
ATOM 2428 C CA . LYS A 1 298 ? -21.223 -14.179 56.095 1.00 89.31 298 LYS A CA 1
ATOM 2429 C C . LYS A 1 298 ? -20.003 -14.603 55.273 1.00 89.31 298 LYS A C 1
ATOM 2431 O O . LYS A 1 298 ? -19.661 -13.939 54.293 1.00 89.31 298 LYS A O 1
ATOM 2436 N N . ILE A 1 299 ? -19.340 -15.693 55.653 1.00 86.44 299 ILE A N 1
ATOM 2437 C CA . ILE A 1 299 ? -18.223 -16.265 54.890 1.00 86.44 299 ILE A CA 1
ATOM 2438 C C . ILE A 1 299 ? -18.724 -16.869 53.575 1.00 86.44 299 ILE A C 1
ATOM 2440 O O . ILE A 1 299 ? -18.077 -16.687 52.543 1.00 86.44 299 ILE A O 1
ATOM 2444 N N . PHE A 1 300 ? -19.884 -17.529 53.585 1.00 88.62 300 PHE A N 1
ATOM 2445 C CA . PHE A 1 300 ? -20.478 -18.126 52.391 1.00 88.62 300 PHE A CA 1
ATOM 2446 C C . PHE A 1 300 ? -20.880 -17.071 51.359 1.00 88.62 300 PHE A C 1
ATOM 2448 O O . PHE A 1 300 ? -20.526 -17.217 50.196 1.00 88.62 300 PHE A O 1
ATOM 2455 N N . VAL A 1 301 ? -21.509 -15.971 51.789 1.00 90.81 301 VAL A N 1
ATOM 2456 C CA . VAL A 1 301 ? -21.835 -14.829 50.916 1.00 90.81 301 VAL A CA 1
ATOM 2457 C C . VAL A 1 301 ? -20.565 -14.253 50.291 1.00 90.81 301 VAL A C 1
ATOM 2459 O O . VAL A 1 301 ? -20.499 -14.086 49.079 1.00 90.81 301 VAL A O 1
ATOM 2462 N N . LYS A 1 302 ? -19.500 -14.040 51.077 1.00 92.00 302 LYS A N 1
ATOM 2463 C CA . LYS A 1 302 ? -18.211 -13.568 50.539 1.00 92.00 302 LYS A CA 1
ATOM 2464 C C . LYS A 1 302 ? -17.582 -14.554 49.551 1.00 92.00 302 LYS A C 1
ATOM 2466 O O . LYS A 1 302 ? -17.002 -14.142 48.548 1.00 92.00 302 LYS A O 1
ATOM 2471 N N . LEU A 1 303 ? -17.656 -15.857 49.827 1.00 91.56 303 LEU A N 1
ATOM 2472 C CA . LEU A 1 303 ? -17.178 -16.904 48.918 1.00 91.56 303 LEU A CA 1
ATOM 2473 C C . LEU A 1 303 ? -18.006 -16.954 47.633 1.00 91.56 303 LEU A C 1
ATOM 2475 O O . LEU A 1 303 ? -17.438 -17.157 46.561 1.00 91.56 303 LEU A O 1
ATOM 2479 N N . GLU A 1 304 ? -19.316 -16.747 47.728 1.00 92.31 304 GLU A N 1
ATOM 2480 C CA . GLU A 1 304 ? -20.235 -16.702 46.597 1.00 92.31 304 GLU A CA 1
ATOM 2481 C C . GLU A 1 304 ? -19.985 -15.467 45.727 1.00 92.31 304 GLU A C 1
ATOM 2483 O O . GLU A 1 304 ? -19.810 -15.612 44.520 1.00 92.31 304 GLU A O 1
ATOM 2488 N N . GLU A 1 305 ? -19.825 -14.282 46.324 1.00 93.69 305 GLU A N 1
ATOM 2489 C CA . GLU A 1 305 ? -19.406 -13.057 45.630 1.00 93.69 305 GLU A CA 1
ATOM 2490 C C . GLU A 1 305 ? -18.066 -13.254 44.904 1.00 93.69 305 GLU A C 1
ATOM 2492 O O . GLU A 1 305 ? -17.906 -12.874 43.736 1.00 93.69 305 GLU A O 1
ATOM 2497 N N . ARG A 1 306 ? -17.096 -13.904 45.566 1.00 94.06 306 ARG A N 1
ATOM 2498 C CA . ARG A 1 306 ? -15.791 -14.208 44.967 1.00 94.06 306 ARG A CA 1
ATOM 2499 C C . ARG A 1 306 ? -15.916 -15.208 43.820 1.00 94.06 306 ARG A C 1
ATOM 2501 O O . ARG A 1 306 ? -15.273 -15.019 42.791 1.00 94.06 306 ARG A O 1
ATOM 2508 N N . ASN A 1 307 ? -16.744 -16.242 43.966 1.00 93.56 307 ASN A N 1
ATOM 2509 C CA . ASN A 1 307 ? -17.015 -17.224 42.914 1.00 93.56 307 ASN A CA 1
ATOM 2510 C C . ASN A 1 307 ? -17.741 -16.602 41.723 1.00 93.56 307 ASN A C 1
ATOM 2512 O O . ASN A 1 307 ? -17.387 -16.887 40.582 1.00 93.56 307 ASN A O 1
ATOM 2516 N N . PHE A 1 308 ? -18.712 -15.726 41.969 1.00 95.75 308 PHE A N 1
ATOM 2517 C CA . PHE A 1 308 ? -19.421 -15.001 40.923 1.00 95.75 308 PHE A CA 1
ATOM 2518 C C . PHE A 1 308 ? -18.471 -14.085 40.144 1.00 95.75 308 PHE A C 1
ATOM 2520 O O . PHE A 1 308 ? -18.472 -14.073 38.909 1.00 95.75 308 PHE A O 1
ATOM 2527 N N . SER A 1 309 ? -17.589 -13.383 40.859 1.00 94.94 309 SER A N 1
ATOM 2528 C CA . SER A 1 309 ? -16.530 -12.566 40.261 1.00 94.94 309 SER A CA 1
ATOM 2529 C C . SER A 1 309 ? -15.570 -13.417 39.425 1.00 94.94 309 SER A C 1
ATOM 2531 O O . SER A 1 309 ? -15.242 -13.047 38.298 1.00 94.94 309 SER A O 1
ATOM 2533 N N . LEU A 1 310 ? -15.171 -14.591 39.929 1.00 93.94 310 LEU A N 1
ATOM 2534 C CA . LEU A 1 310 ? -14.309 -15.523 39.201 1.00 93.94 310 LEU A CA 1
ATOM 2535 C C . LEU A 1 310 ? -14.984 -16.045 37.930 1.00 93.94 310 LEU A C 1
ATOM 2537 O O . LEU A 1 310 ? -14.359 -16.075 36.877 1.00 93.94 310 LEU A O 1
ATOM 2541 N N . LEU A 1 311 ? -16.259 -16.431 38.009 1.00 94.44 311 LEU A N 1
ATOM 2542 C CA . LEU A 1 311 ? -17.025 -16.919 36.864 1.00 94.44 311 LEU A CA 1
ATOM 2543 C C . LEU A 1 311 ? -17.168 -15.829 35.797 1.00 94.44 311 LEU A C 1
ATOM 2545 O O . LEU A 1 311 ? -17.020 -16.097 34.606 1.00 94.44 311 LEU A O 1
ATOM 2549 N N . THR A 1 312 ? -17.403 -14.588 36.223 1.00 94.56 312 THR A N 1
ATOM 2550 C CA . THR A 1 312 ? -17.460 -13.429 35.328 1.00 94.56 312 THR A CA 1
ATOM 2551 C C . THR A 1 312 ? -16.111 -13.193 34.653 1.00 94.56 312 THR A C 1
ATOM 2553 O O . THR A 1 312 ? -16.066 -13.014 33.438 1.00 94.56 312 THR A O 1
ATOM 2556 N N . PHE A 1 313 ? -15.010 -13.269 35.406 1.00 96.62 313 PHE A N 1
ATOM 2557 C CA . PHE A 1 313 ? -13.660 -13.149 34.860 1.00 96.62 313 PHE A CA 1
ATOM 2558 C C . PHE A 1 313 ? -13.326 -14.281 33.881 1.00 96.62 313 PHE A C 1
ATOM 2560 O O . PHE A 1 313 ? -12.842 -14.014 32.789 1.00 96.62 313 PHE A O 1
ATOM 2567 N N . VAL A 1 314 ? -13.652 -15.533 34.209 1.00 97.12 314 VAL A N 1
ATOM 2568 C CA . VAL A 1 314 ? -13.466 -16.682 33.306 1.00 97.12 314 VAL A CA 1
ATOM 2569 C C . VAL A 1 314 ? -14.266 -16.494 32.017 1.00 97.12 314 VAL A C 1
ATOM 2571 O O . VAL A 1 314 ? -13.741 -16.716 30.931 1.00 97.12 314 VAL A O 1
ATOM 2574 N N . ASN A 1 315 ? -15.513 -16.031 32.110 1.00 95.31 315 ASN A N 1
ATOM 2575 C CA . ASN A 1 315 ? -16.324 -15.731 30.932 1.00 95.31 315 ASN A CA 1
ATOM 2576 C C . ASN A 1 315 ? -15.732 -14.586 30.098 1.00 95.31 315 ASN A C 1
ATOM 2578 O O . ASN A 1 315 ? -15.773 -14.646 28.871 1.00 95.31 315 ASN A O 1
ATOM 2582 N N . GLN A 1 316 ? -15.170 -13.564 30.744 1.00 95.12 316 GLN A N 1
ATOM 2583 C CA . GLN A 1 316 ? -14.494 -12.461 30.067 1.00 95.12 316 GLN A CA 1
ATOM 2584 C C . GLN A 1 316 ? -13.227 -12.938 29.345 1.00 95.12 316 GLN A C 1
ATOM 2586 O O . GLN A 1 316 ? -13.073 -12.675 28.155 1.00 95.12 316 GLN A O 1
ATOM 2591 N N . VAL A 1 317 ? -12.375 -13.714 30.016 1.00 95.81 317 VAL A N 1
ATOM 2592 C CA . VAL A 1 317 ? -11.170 -14.307 29.421 1.00 95.81 317 VAL A CA 1
ATOM 2593 C C . VAL A 1 317 ? -11.530 -15.241 28.267 1.00 95.81 317 VAL A C 1
ATOM 2595 O O . VAL A 1 317 ? -10.886 -15.189 27.228 1.00 95.81 317 VAL A O 1
ATOM 2598 N N . ASN A 1 318 ? -12.593 -16.042 28.382 1.00 96.75 318 ASN A N 1
ATOM 2599 C CA . ASN A 1 318 ? -13.048 -16.892 27.278 1.00 96.75 318 ASN A CA 1
ATOM 2600 C C . ASN A 1 318 ? -13.466 -16.069 26.049 1.00 96.75 318 ASN A C 1
ATOM 2602 O O . ASN A 1 318 ? -13.107 -16.425 24.931 1.00 96.75 318 ASN A O 1
ATOM 2606 N N . ARG A 1 319 ? -14.152 -14.933 26.239 1.00 95.25 319 ARG A N 1
ATOM 2607 C CA . ARG A 1 319 ? -14.471 -14.009 25.134 1.00 95.25 319 ARG A CA 1
ATOM 2608 C C . ARG A 1 319 ? -13.215 -13.393 24.520 1.00 95.25 319 ARG A C 1
ATOM 2610 O O . ARG A 1 319 ? -13.148 -13.219 23.306 1.00 95.25 319 ARG A O 1
ATOM 2617 N N . GLU A 1 320 ? -12.223 -13.058 25.341 1.00 96.81 320 GLU A N 1
ATOM 2618 C CA . GLU A 1 320 ? -10.938 -12.539 24.864 1.00 96.81 320 GLU A CA 1
ATOM 2619 C C . GLU A 1 320 ? -10.157 -13.598 24.079 1.00 96.81 320 GLU A C 1
ATOM 2621 O O . GLU A 1 320 ? -9.627 -13.286 23.014 1.00 96.81 320 GLU A O 1
ATOM 2626 N N . ILE A 1 321 ? -10.158 -14.854 24.534 1.00 96.50 321 ILE A N 1
ATOM 2627 C CA . ILE A 1 321 ? -9.579 -15.990 23.806 1.00 96.50 321 ILE A CA 1
ATOM 2628 C C . ILE A 1 321 ? -10.265 -16.144 22.447 1.00 96.50 321 ILE A C 1
ATOM 2630 O O . ILE A 1 321 ? -9.577 -16.143 21.431 1.00 96.50 321 ILE A O 1
ATOM 2634 N N . GLU A 1 322 ? -11.599 -16.181 22.398 1.00 96.81 322 GLU A N 1
ATOM 2635 C CA . GLU A 1 322 ? -12.350 -16.276 21.137 1.00 96.81 322 GLU A CA 1
ATOM 2636 C C . GLU A 1 322 ? -12.019 -15.114 20.180 1.00 96.81 322 GLU A C 1
ATOM 2638 O O . GLU A 1 322 ? -11.834 -15.316 18.977 1.00 96.81 322 GLU A O 1
ATOM 2643 N N . ALA A 1 323 ? -11.879 -13.892 20.703 1.00 94.56 323 ALA A N 1
ATOM 2644 C CA . ALA A 1 323 ? -11.499 -12.725 19.911 1.00 94.56 323 ALA A CA 1
ATOM 2645 C C . ALA A 1 323 ? -10.063 -12.826 19.361 1.00 94.56 323 ALA A C 1
ATOM 2647 O O . ALA A 1 323 ? -9.810 -12.477 18.203 1.00 94.56 323 ALA A O 1
ATOM 2648 N N . VAL A 1 324 ? -9.116 -13.311 20.168 1.00 95.62 324 VAL A N 1
ATOM 2649 C CA . VAL A 1 324 ? -7.719 -13.528 19.759 1.00 95.62 324 VAL A CA 1
ATOM 2650 C C . VAL A 1 324 ? -7.621 -14.670 18.748 1.00 95.62 324 VAL A C 1
ATOM 2652 O O . VAL A 1 324 ? -6.896 -14.553 17.758 1.00 95.62 324 VAL A O 1
ATOM 2655 N N . GLU A 1 325 ? -8.379 -15.749 18.922 1.00 96.12 325 GLU A N 1
ATOM 2656 C CA . GLU A 1 325 ? -8.449 -16.861 17.974 1.00 96.12 325 GLU A CA 1
ATOM 2657 C C . GLU A 1 325 ? -9.040 -16.422 16.630 1.00 96.12 325 GLU A C 1
ATOM 2659 O O . GLU A 1 325 ? -8.502 -16.775 15.576 1.00 96.12 325 GLU A O 1
ATOM 2664 N N . ALA A 1 326 ? -10.085 -15.588 16.647 1.00 93.81 326 ALA A N 1
ATOM 2665 C CA . ALA A 1 326 ? -10.665 -15.006 15.441 1.00 93.81 326 ALA A CA 1
ATOM 2666 C C . ALA A 1 326 ? -9.641 -14.157 14.669 1.00 93.81 326 ALA A C 1
ATOM 2668 O O . ALA A 1 326 ? -9.448 -14.377 13.471 1.00 93.81 326 ALA A O 1
ATOM 2669 N N . ARG A 1 327 ? -8.911 -13.263 15.356 1.00 94.94 327 ARG A N 1
ATOM 2670 C CA . ARG A 1 327 ? -7.816 -12.480 14.747 1.00 94.94 327 ARG A CA 1
ATOM 2671 C C . ARG A 1 327 ? -6.700 -13.372 14.216 1.00 94.94 327 ARG A C 1
ATOM 2673 O O . ARG A 1 327 ? -6.190 -13.146 13.124 1.00 94.94 327 ARG A O 1
ATOM 2680 N N . THR A 1 328 ? -6.332 -14.410 14.961 1.00 94.56 328 THR A N 1
ATOM 2681 C CA . THR A 1 328 ? -5.307 -15.372 14.537 1.00 94.56 328 THR A CA 1
ATOM 2682 C C . THR A 1 328 ? -5.720 -16.083 13.250 1.00 94.56 328 THR A C 1
ATOM 2684 O O . THR A 1 328 ? -4.907 -16.258 12.341 1.00 94.56 328 THR A O 1
ATOM 2687 N N . LYS A 1 329 ? -6.991 -16.480 13.146 1.00 96.25 329 LYS A N 1
ATOM 2688 C CA . LYS A 1 329 ? -7.546 -17.111 11.946 1.00 96.25 329 LYS A CA 1
ATOM 2689 C C . LYS A 1 329 ? -7.575 -16.145 10.762 1.00 96.25 329 LYS A C 1
ATOM 2691 O O . LYS A 1 329 ? -7.227 -16.548 9.655 1.00 96.25 329 LYS A O 1
ATOM 2696 N N . GLU A 1 330 ? -7.943 -14.889 10.996 1.00 94.38 330 GLU A N 1
ATOM 2697 C CA . GLU A 1 330 ? -7.917 -13.835 9.981 1.00 94.38 330 GLU A CA 1
ATOM 2698 C C . GLU A 1 330 ? -6.496 -13.593 9.453 1.00 94.38 330 GLU A C 1
ATOM 2700 O O . GLU A 1 330 ? -6.279 -13.660 8.244 1.00 94.38 330 GLU A O 1
ATOM 2705 N N . LEU A 1 331 ? -5.513 -13.412 10.341 1.00 92.81 331 LEU A N 1
ATOM 2706 C CA . LEU A 1 331 ? -4.108 -13.218 9.967 1.00 92.81 331 LEU A CA 1
ATOM 2707 C C . LEU A 1 331 ? -3.548 -14.415 9.195 1.00 92.81 331 LEU A C 1
ATOM 2709 O O . LEU A 1 331 ? -2.893 -14.234 8.172 1.00 92.81 331 LEU A O 1
ATOM 2713 N N . LYS A 1 332 ? -3.852 -15.648 9.619 1.00 95.56 332 LYS A N 1
ATOM 2714 C CA . LYS A 1 332 ? -3.488 -16.855 8.857 1.00 95.56 332 LYS A CA 1
ATOM 2715 C C . LYS A 1 332 ? -4.122 -16.865 7.463 1.00 95.56 332 LYS A C 1
ATOM 2717 O O . LYS A 1 332 ? -3.465 -17.262 6.505 1.00 95.56 332 LYS A O 1
ATOM 2722 N N . GLY A 1 333 ? -5.368 -16.406 7.337 1.00 94.56 333 GLY A N 1
ATOM 2723 C CA . GLY A 1 333 ? -6.037 -16.238 6.047 1.00 94.56 333 GLY A CA 1
ATOM 2724 C C . GLY A 1 333 ? -5.341 -15.210 5.150 1.00 94.56 333 GLY A C 1
ATOM 2725 O O . GLY A 1 333 ? -5.127 -15.476 3.969 1.00 94.56 333 GLY A O 1
ATOM 2726 N N . GLN A 1 334 ? -4.926 -14.074 5.715 1.00 94.06 334 GLN A N 1
ATOM 2727 C CA . GLN A 1 334 ? -4.173 -13.044 4.993 1.00 94.06 334 GLN A CA 1
ATOM 2728 C C . GLN A 1 334 ? -2.801 -13.555 4.536 1.00 94.06 334 GLN A C 1
ATOM 2730 O O . GLN A 1 334 ? -2.438 -13.338 3.383 1.00 94.06 334 GLN A O 1
ATOM 2735 N N . ILE A 1 335 ? -2.071 -14.286 5.387 1.00 94.44 335 ILE A N 1
ATOM 2736 C CA . ILE A 1 335 ? -0.787 -14.910 5.022 1.00 94.44 335 ILE A CA 1
ATOM 2737 C C . ILE A 1 335 ? -0.984 -15.885 3.859 1.00 94.44 335 ILE A C 1
ATOM 2739 O O . ILE A 1 335 ? -0.297 -15.771 2.851 1.00 94.44 335 ILE A O 1
ATOM 2743 N N . ALA A 1 336 ? -1.966 -16.788 3.941 1.00 95.31 336 ALA A N 1
ATOM 2744 C CA . ALA A 1 336 ? -2.237 -17.743 2.866 1.00 95.31 336 ALA A CA 1
ATOM 2745 C C . ALA A 1 336 ? -2.598 -17.049 1.537 1.00 95.31 336 ALA A C 1
ATOM 2747 O O . ALA A 1 336 ? -2.145 -17.470 0.469 1.00 95.31 336 ALA A O 1
ATOM 2748 N N . ALA A 1 337 ? -3.376 -15.962 1.594 1.00 93.12 337 ALA A N 1
ATOM 2749 C CA . ALA A 1 337 ? -3.682 -15.148 0.423 1.00 93.12 337 ALA A CA 1
ATOM 2750 C C . ALA A 1 337 ? -2.413 -14.498 -0.150 1.00 93.12 337 ALA A C 1
ATOM 2752 O O . ALA A 1 337 ? -2.150 -14.636 -1.346 1.00 93.12 337 ALA A O 1
ATOM 2753 N N . HIS A 1 338 ? -1.588 -13.872 0.693 1.00 92.69 338 HIS A N 1
ATOM 2754 C CA . HIS A 1 338 ? -0.318 -13.276 0.281 1.00 92.69 338 HIS A CA 1
ATOM 2755 C C . HIS A 1 338 ? 0.619 -14.304 -0.358 1.00 92.69 338 HIS A C 1
ATOM 2757 O O . HIS A 1 338 ? 1.085 -14.075 -1.472 1.00 92.69 338 HIS A O 1
ATOM 2763 N N . GLU A 1 339 ? 0.803 -15.473 0.253 1.00 94.38 339 GLU A N 1
ATOM 2764 C CA . GLU A 1 339 ? 1.621 -16.539 -0.327 1.00 94.38 339 GLU A CA 1
ATOM 2765 C C . GLU A 1 339 ? 1.073 -17.028 -1.677 1.00 94.38 339 GLU A C 1
ATOM 2767 O O . GLU A 1 339 ? 1.839 -17.374 -2.575 1.00 94.38 339 GLU A O 1
ATOM 2772 N N . SER A 1 340 ? -0.253 -17.090 -1.855 1.00 92.38 340 SER A N 1
ATOM 2773 C CA . SER A 1 340 ? -0.836 -17.457 -3.153 1.00 92.38 340 SER A CA 1
ATOM 2774 C C . SER A 1 340 ? -0.508 -16.416 -4.229 1.00 92.38 340 SER A C 1
ATOM 2776 O O . SER A 1 340 ? -0.063 -16.780 -5.319 1.00 92.38 340 SER A O 1
ATOM 2778 N N . THR A 1 341 ? -0.617 -15.125 -3.895 1.00 92.56 341 THR A N 1
ATOM 2779 C CA . THR A 1 341 ? -0.268 -14.031 -4.810 1.00 92.56 341 THR A CA 1
ATOM 2780 C C . THR A 1 341 ? 1.226 -13.984 -5.108 1.00 92.56 341 THR A C 1
ATOM 2782 O O . THR A 1 341 ? 1.614 -13.709 -6.243 1.00 92.56 341 THR A O 1
ATOM 2785 N N . GLU A 1 342 ? 2.069 -14.305 -4.126 1.00 92.88 342 GLU A N 1
ATOM 2786 C CA . GLU A 1 342 ? 3.518 -14.368 -4.281 1.00 92.88 342 GLU A CA 1
ATOM 2787 C C . GLU A 1 342 ? 3.913 -15.521 -5.205 1.00 92.88 342 GLU A C 1
ATOM 2789 O O . GLU A 1 342 ? 4.609 -15.289 -6.190 1.00 92.88 342 GLU A O 1
ATOM 2794 N N . ARG A 1 343 ? 3.359 -16.725 -5.000 1.00 93.75 343 ARG A N 1
ATOM 2795 C CA . ARG A 1 343 ? 3.567 -17.871 -5.904 1.00 93.75 343 ARG A CA 1
ATOM 2796 C C . ARG A 1 343 ? 3.110 -17.571 -7.332 1.00 93.75 343 ARG A C 1
ATOM 2798 O O . ARG A 1 343 ? 3.755 -17.994 -8.292 1.00 93.75 343 ARG A O 1
ATOM 2805 N N . GLU A 1 344 ? 1.999 -16.859 -7.515 1.00 92.75 344 GLU A N 1
ATOM 2806 C CA . GLU A 1 344 ? 1.564 -16.419 -8.847 1.00 92.75 344 GLU A CA 1
ATOM 2807 C C . GLU A 1 344 ? 2.518 -15.390 -9.463 1.00 92.75 344 GLU A C 1
ATOM 2809 O O . GLU A 1 344 ? 2.837 -15.479 -10.653 1.00 92.75 344 GLU A O 1
ATOM 2814 N N . ALA A 1 345 ? 2.998 -14.428 -8.674 1.00 92.31 345 ALA A N 1
ATOM 2815 C CA . ALA A 1 345 ? 3.968 -13.435 -9.117 1.00 92.31 345 ALA A CA 1
ATOM 2816 C C . ALA A 1 345 ? 5.315 -14.077 -9.483 1.00 92.31 345 ALA A C 1
ATOM 2818 O O . ALA A 1 345 ? 5.893 -13.729 -10.513 1.00 92.31 345 ALA A O 1
ATOM 2819 N N . GLU A 1 346 ? 5.790 -15.047 -8.702 1.00 94.00 346 GLU A N 1
ATOM 2820 C CA . GLU A 1 346 ? 6.988 -15.838 -8.988 1.00 94.00 346 GLU A CA 1
ATOM 2821 C C . GLU A 1 346 ? 6.840 -16.637 -10.278 1.00 94.00 346 GLU A C 1
ATOM 2823 O O . GLU A 1 346 ? 7.719 -16.568 -11.135 1.00 94.00 346 GLU A O 1
ATOM 2828 N N . LYS A 1 347 ? 5.705 -17.318 -10.485 1.00 94.44 347 LYS A N 1
ATOM 2829 C CA . LYS A 1 347 ? 5.421 -18.009 -11.753 1.00 94.44 347 LYS A CA 1
ATOM 2830 C C . LYS A 1 347 ? 5.458 -17.044 -12.937 1.00 94.44 347 LYS A C 1
ATOM 2832 O O . LYS A 1 347 ? 6.069 -17.357 -13.956 1.00 94.44 347 LYS A O 1
ATOM 2837 N N . ARG A 1 348 ? 4.855 -15.855 -12.814 1.00 92.25 348 ARG A N 1
ATOM 2838 C CA . ARG A 1 348 ? 4.895 -14.823 -13.869 1.00 92.25 348 ARG A CA 1
ATOM 2839 C C . ARG A 1 348 ? 6.318 -14.333 -14.134 1.00 92.25 348 ARG A C 1
ATOM 2841 O O . ARG A 1 348 ? 6.700 -14.220 -15.295 1.00 92.25 348 ARG A O 1
ATOM 2848 N N . LYS A 1 349 ? 7.110 -14.084 -13.085 1.00 93.69 349 LYS A N 1
ATOM 2849 C CA . LYS A 1 349 ? 8.526 -13.704 -13.211 1.00 93.69 349 LYS A CA 1
ATOM 2850 C C . LYS A 1 349 ? 9.344 -14.809 -13.878 1.00 93.69 349 LYS A C 1
ATOM 2852 O O . LYS A 1 349 ? 10.109 -14.510 -14.784 1.00 93.69 349 LYS A O 1
ATOM 2857 N N . ALA A 1 350 ? 9.156 -16.067 -13.486 1.00 94.31 350 ALA A N 1
ATOM 2858 C CA . ALA A 1 350 ? 9.857 -17.208 -14.067 1.00 94.31 350 ALA A CA 1
ATOM 2859 C C . ALA A 1 350 ? 9.528 -17.386 -15.558 1.00 94.31 350 ALA A C 1
ATOM 2861 O O . ALA A 1 350 ? 10.431 -17.601 -16.363 1.00 94.31 350 ALA A O 1
ATOM 2862 N N . LEU A 1 351 ? 8.256 -17.235 -15.944 1.00 94.94 351 LEU A N 1
ATOM 2863 C CA . LEU A 1 351 ? 7.847 -17.262 -17.352 1.00 94.94 351 LEU A CA 1
ATOM 2864 C C . LEU A 1 351 ? 8.459 -16.101 -18.145 1.00 94.94 351 LEU A C 1
ATOM 2866 O O . LEU A 1 351 ? 8.988 -16.325 -19.229 1.00 94.94 351 LEU A O 1
ATOM 2870 N N . ALA A 1 352 ? 8.445 -14.883 -17.596 1.00 93.31 352 ALA A N 1
ATOM 2871 C CA . ALA A 1 352 ? 9.060 -13.722 -18.238 1.00 93.31 352 ALA A CA 1
ATOM 2872 C C . ALA A 1 352 ? 10.583 -13.877 -18.386 1.00 93.31 352 ALA A C 1
ATOM 2874 O O . ALA A 1 352 ? 11.130 -13.559 -19.437 1.00 93.31 352 ALA A O 1
ATOM 2875 N N . LEU A 1 353 ? 11.268 -14.408 -17.368 1.00 94.75 353 LEU A N 1
ATOM 2876 C CA . LEU A 1 353 ? 12.700 -14.705 -17.436 1.00 94.75 353 LEU A CA 1
ATOM 2877 C C . LEU A 1 353 ? 13.005 -15.749 -18.508 1.00 94.75 353 LEU A C 1
ATOM 2879 O O . LEU A 1 353 ? 13.952 -15.567 -19.266 1.00 94.75 353 LEU A O 1
ATOM 2883 N N . ARG A 1 354 ? 12.190 -16.804 -18.608 1.00 96.12 354 ARG A N 1
ATOM 2884 C CA . ARG A 1 354 ? 12.346 -17.837 -19.637 1.00 96.12 354 ARG A CA 1
ATOM 2885 C C . ARG A 1 354 ? 12.139 -17.279 -21.045 1.00 96.12 354 ARG A C 1
ATOM 2887 O O . ARG A 1 354 ? 12.898 -17.620 -21.944 1.00 96.12 354 ARG A O 1
ATOM 2894 N N . GLU A 1 355 ? 11.155 -16.403 -21.227 1.00 94.44 355 GLU A N 1
ATOM 2895 C CA . GLU A 1 355 ? 10.921 -15.711 -22.498 1.00 94.44 355 GLU A CA 1
ATOM 2896 C C . GLU A 1 355 ? 12.109 -14.814 -22.872 1.00 94.44 355 GLU A C 1
ATOM 2898 O O . GLU A 1 355 ? 12.616 -14.890 -23.987 1.00 94.44 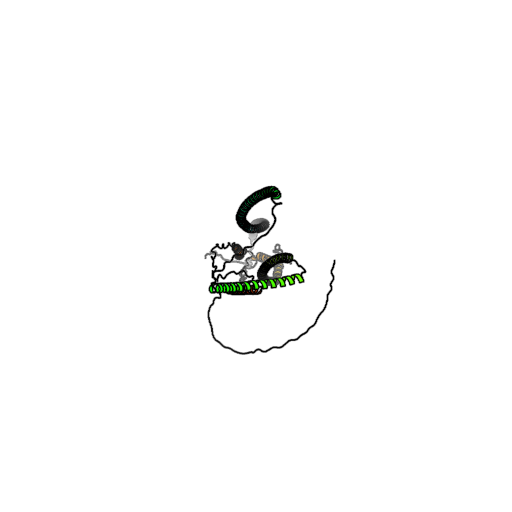355 GLU A O 1
ATOM 2903 N N . VAL A 1 356 ? 12.621 -14.017 -21.928 1.00 94.94 356 VAL A N 1
ATOM 2904 C CA . VAL A 1 356 ? 13.802 -13.170 -22.161 1.00 94.94 356 VAL A CA 1
ATOM 2905 C C . VAL A 1 356 ? 15.045 -14.014 -22.455 1.00 94.94 356 VAL A C 1
ATOM 2907 O O . VAL A 1 356 ? 15.813 -13.670 -23.347 1.00 94.94 356 VAL A O 1
ATOM 2910 N N . GLN A 1 357 ? 15.242 -15.136 -21.760 1.00 94.75 357 GLN A N 1
ATOM 2911 C CA . GLN A 1 357 ? 16.328 -16.078 -22.053 1.00 94.75 357 GLN A CA 1
ATOM 2912 C C . GLN A 1 357 ? 16.211 -16.642 -23.470 1.00 94.75 357 GLN A C 1
ATOM 2914 O O . GLN A 1 357 ? 17.193 -16.628 -24.207 1.00 94.75 357 GLN A O 1
ATOM 2919 N N . HIS A 1 358 ? 15.010 -17.051 -23.880 1.00 95.62 358 HIS A N 1
ATOM 2920 C CA . HIS A 1 358 ? 14.768 -17.536 -25.234 1.00 95.62 358 HIS A CA 1
ATOM 2921 C C . HIS A 1 358 ? 15.019 -16.448 -26.293 1.00 95.62 358 HIS A C 1
ATOM 2923 O O . HIS A 1 358 ? 15.624 -16.705 -27.335 1.00 95.62 358 HIS A O 1
ATOM 2929 N N . GLN A 1 359 ? 14.631 -15.201 -26.020 1.00 95.00 359 GLN A N 1
ATOM 2930 C CA . GLN A 1 359 ? 14.938 -14.062 -26.889 1.00 95.00 359 GLN A CA 1
ATOM 2931 C C . GLN A 1 359 ? 16.447 -13.795 -26.979 1.00 95.00 359 GLN A C 1
ATOM 2933 O O . GLN A 1 359 ? 16.960 -13.526 -28.061 1.00 95.00 359 GLN A O 1
ATOM 2938 N N . ILE A 1 360 ? 17.184 -13.917 -25.873 1.00 93.81 360 ILE A N 1
ATOM 2939 C CA . ILE A 1 360 ? 18.646 -13.786 -25.881 1.00 93.81 360 ILE A CA 1
ATOM 2940 C C . ILE A 1 360 ? 19.283 -14.914 -26.697 1.00 93.81 360 ILE A C 1
ATOM 2942 O O . ILE A 1 360 ? 20.163 -14.639 -27.505 1.00 93.81 360 ILE A O 1
ATOM 2946 N N . GLU A 1 361 ? 18.845 -16.162 -26.526 1.00 95.88 361 GLU A N 1
ATOM 2947 C CA . GLU A 1 361 ? 19.356 -17.308 -27.290 1.00 95.88 361 GLU A CA 1
ATOM 2948 C C . GLU A 1 361 ? 19.083 -17.173 -28.789 1.00 95.88 361 GLU A C 1
ATOM 2950 O O . GLU A 1 361 ? 19.985 -17.373 -29.598 1.00 95.88 361 GLU A O 1
ATOM 2955 N N . THR A 1 362 ? 17.871 -16.773 -29.176 1.00 96.06 362 THR A N 1
ATOM 2956 C CA . THR A 1 362 ? 17.521 -16.571 -30.592 1.00 96.06 362 THR A CA 1
ATOM 2957 C C . THR A 1 362 ? 18.307 -15.421 -31.219 1.00 96.06 362 THR A C 1
ATOM 2959 O O . THR A 1 362 ? 18.795 -15.554 -32.342 1.00 96.06 362 THR A O 1
ATOM 2962 N N . VAL A 1 363 ? 18.491 -14.311 -30.494 1.00 93.69 363 VAL A N 1
ATOM 2963 C CA . VAL A 1 363 ? 19.336 -13.199 -30.950 1.00 93.69 363 VAL A CA 1
ATOM 2964 C C . VAL A 1 363 ? 20.794 -13.635 -31.055 1.00 93.69 363 VAL A C 1
ATOM 2966 O O . VAL A 1 363 ? 21.419 -13.326 -32.065 1.00 93.69 363 VAL A O 1
ATOM 2969 N N . ARG A 1 364 ? 21.320 -14.389 -30.081 1.00 95.31 364 ARG A N 1
ATOM 2970 C CA . ARG A 1 364 ? 22.690 -14.927 -30.118 1.00 95.31 364 ARG A CA 1
ATOM 2971 C C . ARG A 1 364 ? 22.914 -15.851 -31.310 1.00 95.31 364 ARG A C 1
ATOM 2973 O O . ARG A 1 364 ? 23.872 -15.655 -32.046 1.00 95.31 364 ARG A O 1
ATOM 2980 N N . ALA A 1 365 ? 22.000 -16.784 -31.564 1.00 94.81 365 ALA A N 1
ATOM 2981 C CA . ALA A 1 365 ? 22.082 -17.656 -32.734 1.00 94.81 365 ALA A CA 1
ATOM 2982 C C . ALA A 1 365 ? 22.058 -16.848 -34.047 1.00 94.81 365 ALA A C 1
ATOM 2984 O O . ALA A 1 365 ? 22.810 -17.129 -34.980 1.00 94.81 365 ALA A O 1
ATOM 2985 N N . ALA A 1 366 ? 21.234 -15.796 -34.118 1.00 93.69 366 ALA A N 1
ATOM 2986 C CA . ALA A 1 366 ? 21.192 -14.912 -35.279 1.00 93.69 366 ALA A CA 1
ATOM 2987 C C . ALA A 1 366 ? 22.468 -14.062 -35.436 1.00 93.69 366 ALA A C 1
ATOM 2989 O O . ALA A 1 366 ? 22.863 -13.773 -36.568 1.00 93.69 366 ALA A O 1
ATOM 2990 N N . THR A 1 367 ? 23.105 -13.637 -34.340 1.00 92.12 367 THR A N 1
ATOM 2991 C CA . THR A 1 367 ? 24.392 -12.928 -34.393 1.00 92.12 367 THR A CA 1
ATOM 2992 C C . THR A 1 367 ? 25.527 -13.861 -34.786 1.00 92.12 367 THR A C 1
ATOM 2994 O O . THR A 1 367 ? 26.293 -13.495 -35.668 1.00 92.12 367 THR A O 1
ATOM 2997 N N . GLU A 1 368 ? 25.581 -15.077 -34.238 1.00 94.12 368 GLU A N 1
ATOM 2998 C CA . GLU A 1 368 ? 26.584 -16.091 -34.592 1.00 94.12 368 GLU A CA 1
ATOM 2999 C C . GLU A 1 368 ? 26.512 -16.458 -36.080 1.00 94.12 368 GLU A C 1
ATOM 3001 O O . GLU A 1 368 ? 27.536 -16.511 -36.760 1.00 94.12 368 GLU A O 1
ATOM 3006 N N . GLU A 1 369 ? 25.309 -16.631 -36.640 1.00 92.75 369 GLU A N 1
ATOM 3007 C CA . GLU A 1 369 ? 25.170 -16.901 -38.076 1.00 92.75 369 GLU A CA 1
ATOM 3008 C C . GLU A 1 369 ? 25.629 -15.708 -38.928 1.00 92.75 369 GLU A C 1
ATOM 3010 O O . GLU A 1 369 ? 26.303 -15.890 -39.945 1.00 92.75 369 GLU A O 1
ATOM 3015 N N . LYS A 1 370 ? 25.326 -14.471 -38.512 1.00 90.88 370 LYS A N 1
ATOM 3016 C CA . LYS A 1 370 ? 25.818 -13.268 -39.204 1.00 90.88 370 LYS A CA 1
ATOM 3017 C C . LYS A 1 370 ? 27.334 -13.137 -39.118 1.00 90.88 370 LYS A C 1
ATOM 3019 O O . LYS A 1 370 ? 27.953 -12.782 -40.118 1.00 90.88 370 LYS A O 1
ATOM 3024 N N . GLU A 1 371 ? 27.931 -13.439 -37.971 1.00 92.81 371 GLU A N 1
ATOM 3025 C CA . GLU A 1 371 ? 29.383 -13.466 -37.799 1.00 92.81 371 GLU A CA 1
ATOM 3026 C C . GLU A 1 371 ? 30.019 -14.537 -38.685 1.00 92.81 371 GLU A C 1
ATOM 3028 O O . GLU A 1 371 ? 30.999 -14.257 -39.371 1.00 92.81 371 GLU A O 1
ATOM 3033 N N . ARG A 1 372 ? 29.422 -15.730 -38.780 1.00 93.56 372 ARG A N 1
ATOM 3034 C CA . ARG A 1 372 ? 29.881 -16.791 -39.685 1.00 93.56 372 ARG A CA 1
ATOM 3035 C C . ARG A 1 372 ? 29.840 -16.352 -41.149 1.00 93.56 372 ARG A C 1
ATOM 3037 O O . ARG A 1 372 ? 30.788 -16.598 -41.897 1.00 93.56 372 ARG A O 1
ATOM 3044 N N . VAL A 1 373 ? 28.763 -15.686 -41.570 1.00 92.12 373 VAL A N 1
ATOM 3045 C CA . VAL A 1 373 ? 28.642 -15.120 -42.924 1.00 92.12 373 VAL A CA 1
ATOM 3046 C C . VAL A 1 373 ? 29.667 -14.006 -43.147 1.00 92.12 373 VAL A C 1
ATOM 3048 O O . VAL A 1 373 ? 30.288 -13.966 -44.212 1.00 92.12 373 VAL A O 1
ATOM 3051 N N . HIS A 1 374 ? 29.892 -13.139 -42.157 1.00 89.31 374 HIS A N 1
ATOM 3052 C CA . HIS A 1 374 ? 30.911 -12.092 -42.218 1.00 89.31 374 HIS A CA 1
ATOM 3053 C C . HIS A 1 374 ? 32.313 -12.689 -42.361 1.00 89.31 374 HIS A C 1
ATOM 3055 O O . HIS A 1 374 ? 33.027 -12.322 -43.286 1.00 89.31 374 HIS A O 1
ATOM 3061 N N . LEU A 1 375 ? 32.679 -13.669 -41.530 1.00 92.56 375 LEU A N 1
ATOM 3062 C CA . LEU A 1 375 ? 33.959 -14.379 -41.608 1.00 92.56 375 LEU A CA 1
ATOM 3063 C C . LEU A 1 375 ? 34.143 -15.073 -42.959 1.00 92.56 375 LEU A C 1
ATOM 3065 O O . LEU A 1 375 ? 35.215 -14.995 -43.551 1.00 92.56 375 LEU A O 1
ATOM 3069 N N . ARG A 1 376 ? 33.096 -15.712 -43.498 1.00 91.25 376 ARG A N 1
ATOM 3070 C CA . ARG A 1 376 ? 33.150 -16.314 -44.838 1.00 91.25 376 ARG A CA 1
ATOM 3071 C C . ARG A 1 376 ? 33.380 -15.260 -45.923 1.00 91.25 376 ARG A C 1
ATOM 3073 O O . ARG A 1 376 ? 34.181 -15.496 -46.822 1.00 91.25 376 ARG A O 1
ATOM 3080 N N . SER A 1 377 ? 32.696 -14.120 -45.824 1.00 86.00 377 SER A N 1
ATOM 3081 C CA . SER A 1 377 ? 32.844 -12.994 -46.754 1.00 86.00 377 SER A CA 1
ATOM 3082 C C . SER A 1 377 ? 34.242 -12.372 -46.652 1.00 86.00 377 SER A C 1
ATOM 3084 O O . SER A 1 377 ? 34.877 -12.096 -47.667 1.00 86.00 377 SER A O 1
ATOM 3086 N N . GLN A 1 378 ? 34.773 -12.235 -45.437 1.00 87.62 378 GLN A N 1
ATOM 3087 C CA . GLN A 1 378 ? 36.132 -11.770 -45.183 1.00 87.62 378 GLN A CA 1
ATOM 3088 C C . GLN A 1 378 ? 37.168 -12.738 -45.763 1.00 87.62 378 GLN A C 1
ATOM 3090 O O . GLN A 1 378 ? 38.048 -12.304 -46.496 1.00 87.62 378 GLN A O 1
ATOM 3095 N N . ALA A 1 379 ? 37.017 -14.046 -45.548 1.00 88.44 379 ALA A N 1
ATOM 3096 C CA . ALA A 1 379 ? 37.904 -15.051 -46.129 1.00 88.44 379 ALA A CA 1
ATOM 3097 C C . ALA A 1 379 ? 37.868 -15.042 -47.669 1.00 88.44 379 ALA A C 1
ATOM 3099 O O . ALA A 1 379 ? 38.883 -15.293 -48.316 1.00 88.44 379 ALA A O 1
ATOM 3100 N N . THR A 1 380 ? 36.716 -14.755 -48.289 1.00 86.38 380 THR A N 1
ATOM 3101 C CA . THR A 1 380 ? 36.659 -14.555 -49.747 1.00 86.38 380 THR A CA 1
ATOM 3102 C C . THR A 1 380 ? 37.361 -13.271 -50.183 1.00 86.38 380 THR A C 1
ATOM 3104 O O . THR A 1 380 ? 38.090 -13.308 -51.169 1.00 86.38 380 THR A O 1
ATOM 3107 N N . LEU A 1 381 ? 37.221 -12.170 -49.437 1.00 82.56 381 LEU A N 1
ATOM 3108 C CA . LEU A 1 381 ? 37.937 -10.922 -49.722 1.00 82.56 381 LEU A CA 1
ATOM 3109 C C . LEU A 1 381 ? 39.453 -11.089 -49.572 1.00 82.56 381 LEU A C 1
ATOM 3111 O O . LEU A 1 381 ? 40.199 -10.614 -50.421 1.00 82.56 381 LEU A O 1
ATOM 3115 N N . GLU A 1 382 ? 39.916 -11.816 -48.555 1.00 83.81 382 GLU A N 1
ATOM 3116 C CA . GLU A 1 382 ? 41.334 -12.143 -48.366 1.00 83.81 382 GLU A CA 1
ATOM 3117 C C . GLU A 1 382 ? 41.891 -12.996 -49.510 1.00 83.81 382 GLU A C 1
ATOM 3119 O O . GLU A 1 382 ? 43.016 -12.774 -49.940 1.00 83.81 382 GLU A O 1
ATOM 3124 N N . LYS A 1 383 ? 41.099 -13.915 -50.080 1.00 86.00 383 LYS A N 1
ATOM 3125 C CA . LYS A 1 383 ? 41.496 -14.666 -51.286 1.00 86.00 383 LYS A CA 1
ATOM 3126 C C . LYS A 1 383 ? 41.566 -13.789 -52.540 1.00 86.00 383 LYS A C 1
ATOM 3128 O O . LYS A 1 383 ? 42.421 -14.021 -53.392 1.00 86.00 383 LYS A O 1
ATOM 3133 N N . CYS A 1 384 ? 40.683 -12.798 -52.665 1.00 82.00 384 CYS A N 1
ATOM 3134 C CA . CYS A 1 384 ? 40.686 -11.850 -53.784 1.00 82.00 384 CYS A CA 1
ATOM 3135 C C . CYS A 1 384 ? 41.783 -10.782 -53.658 1.00 82.00 384 CYS A C 1
ATOM 3137 O O . CYS A 1 384 ? 42.270 -10.301 -54.677 1.00 82.00 384 CYS A O 1
ATOM 3139 N N . ARG A 1 385 ? 42.202 -10.436 -52.434 1.00 81.00 385 ARG A N 1
ATOM 3140 C CA . ARG A 1 385 ? 43.246 -9.441 -52.138 1.00 81.00 385 ARG A CA 1
ATOM 3141 C C . ARG A 1 385 ? 44.526 -9.608 -52.977 1.00 81.00 385 ARG A C 1
ATOM 3143 O O . ARG A 1 385 ? 44.836 -8.663 -53.694 1.00 81.00 385 ARG A O 1
ATOM 3150 N N . PRO A 1 386 ? 45.200 -10.774 -53.022 1.00 82.44 386 PRO A N 1
ATOM 3151 C CA . PRO A 1 386 ? 46.426 -10.923 -53.810 1.00 82.44 386 PRO A CA 1
ATOM 3152 C C . PRO A 1 386 ? 46.194 -10.801 -55.322 1.00 82.44 386 PRO A C 1
ATOM 3154 O O . PRO A 1 386 ? 47.105 -10.435 -56.052 1.00 82.44 386 PRO A O 1
ATOM 3157 N N . HIS A 1 387 ? 44.982 -11.081 -55.817 1.00 79.88 387 HIS A N 1
ATOM 3158 C CA . HIS A 1 387 ? 44.665 -10.915 -57.241 1.00 79.88 387 HIS A CA 1
ATOM 3159 C C . HIS A 1 387 ? 44.505 -9.432 -57.591 1.00 79.88 387 HIS A C 1
ATOM 3161 O O . HIS A 1 387 ? 44.934 -8.998 -58.655 1.00 79.88 387 HIS A O 1
ATOM 3167 N N . VAL A 1 388 ? 43.915 -8.649 -56.684 1.00 76.94 388 VAL A N 1
ATOM 3168 C CA . VAL A 1 388 ? 43.785 -7.192 -56.817 1.00 76.94 388 VAL A CA 1
ATOM 3169 C C . VAL A 1 388 ? 45.145 -6.507 -56.657 1.00 76.94 388 VAL A C 1
ATOM 3171 O O . VAL A 1 388 ? 45.458 -5.607 -57.427 1.00 76.94 388 VAL A O 1
ATOM 3174 N N . GLU A 1 389 ? 45.974 -6.958 -55.715 1.00 75.12 389 GLU A N 1
ATOM 3175 C CA . GLU A 1 389 ? 47.357 -6.487 -55.545 1.00 75.12 389 GLU A CA 1
ATOM 3176 C C . GLU A 1 389 ? 48.219 -6.843 -56.763 1.00 75.12 389 GLU A C 1
ATOM 3178 O O . GLU A 1 389 ? 48.895 -5.975 -57.301 1.00 75.12 389 GLU A O 1
ATOM 3183 N N . SER A 1 390 ? 48.105 -8.065 -57.295 1.00 77.75 390 SER A N 1
ATOM 3184 C CA . SER A 1 390 ? 48.773 -8.450 -58.543 1.00 77.75 390 SER A CA 1
ATOM 3185 C C . SER A 1 390 ? 48.293 -7.628 -59.741 1.00 77.75 390 SER A C 1
ATOM 3187 O O . SER A 1 390 ? 49.100 -7.322 -60.613 1.00 77.75 390 SER A O 1
ATOM 3189 N N . LEU A 1 391 ? 47.005 -7.271 -59.808 1.00 72.94 391 LEU A N 1
ATOM 3190 C CA . LEU A 1 391 ? 46.470 -6.407 -60.863 1.00 72.94 391 LEU A CA 1
ATOM 3191 C C . LEU A 1 391 ? 46.976 -4.967 -60.713 1.00 72.94 391 LEU A C 1
ATOM 3193 O O . LEU A 1 391 ? 47.320 -4.347 -61.713 1.00 72.94 391 LEU A O 1
ATOM 3197 N N . ARG A 1 392 ? 47.070 -4.448 -59.482 1.00 70.38 392 ARG A N 1
ATOM 3198 C CA . ARG A 1 392 ? 47.715 -3.160 -59.180 1.00 70.38 392 ARG A CA 1
ATOM 3199 C C . ARG A 1 392 ? 49.171 -3.173 -59.636 1.00 70.38 392 ARG A C 1
ATOM 3201 O O . ARG A 1 392 ? 49.583 -2.249 -60.325 1.00 70.38 392 ARG A O 1
ATOM 3208 N N . ASP A 1 393 ? 49.933 -4.199 -59.271 1.00 72.31 393 ASP A N 1
ATOM 3209 C CA . ASP A 1 393 ? 51.357 -4.290 -59.607 1.00 72.31 393 ASP A CA 1
ATOM 3210 C C . ASP A 1 393 ? 51.568 -4.464 -61.110 1.00 72.31 393 ASP A C 1
ATOM 3212 O O . ASP A 1 393 ? 52.500 -3.898 -61.674 1.00 72.31 393 ASP A O 1
ATOM 3216 N N . TRP A 1 394 ? 50.674 -5.187 -61.785 1.00 72.94 394 TRP A N 1
ATOM 3217 C CA . TRP A 1 394 ? 50.646 -5.270 -63.242 1.00 72.94 394 TRP A CA 1
ATOM 3218 C C . TRP A 1 394 ? 50.387 -3.899 -63.882 1.00 72.94 394 TRP A C 1
ATOM 3220 O O . TRP A 1 394 ? 51.167 -3.456 -64.723 1.00 72.94 394 TRP A O 1
ATOM 3230 N N . VAL A 1 395 ? 49.357 -3.182 -63.419 1.00 67.38 395 VAL A N 1
ATOM 3231 C CA . VAL A 1 395 ? 49.041 -1.811 -63.854 1.00 67.38 395 VAL A CA 1
ATOM 3232 C C . VAL A 1 395 ? 50.215 -0.852 -63.611 1.00 67.38 395 VAL A C 1
ATOM 3234 O O . VAL A 1 395 ? 50.493 -0.002 -64.455 1.00 67.38 395 VAL A O 1
ATOM 3237 N N . ALA A 1 396 ? 50.914 -0.991 -62.483 1.00 66.56 396 ALA A N 1
ATOM 3238 C CA . ALA A 1 396 ? 52.042 -0.143 -62.118 1.00 66.56 396 ALA A CA 1
ATOM 3239 C C . ALA A 1 396 ? 53.318 -0.439 -62.930 1.00 66.56 396 ALA A C 1
ATOM 3241 O O . ALA A 1 396 ? 54.079 0.487 -63.198 1.00 66.56 396 ALA A O 1
ATOM 3242 N N . ASN A 1 397 ? 53.554 -1.697 -63.325 1.00 66.69 397 ASN A N 1
ATOM 3243 C CA . ASN A 1 397 ? 54.819 -2.130 -63.934 1.00 66.69 397 ASN A CA 1
ATOM 3244 C C . ASN A 1 397 ? 54.800 -2.230 -65.471 1.00 66.69 397 ASN A C 1
ATOM 3246 O O . ASN A 1 397 ? 55.850 -2.070 -66.089 1.00 66.69 397 ASN A O 1
ATOM 3250 N N . GLU A 1 398 ? 53.661 -2.525 -66.112 1.00 58.62 398 GLU A N 1
ATOM 3251 C CA . GLU A 1 398 ? 53.611 -2.733 -67.573 1.00 58.62 398 GLU A CA 1
ATOM 3252 C C . GLU A 1 398 ? 53.347 -1.462 -68.396 1.00 58.62 398 GLU A C 1
ATOM 3254 O O . GLU A 1 398 ? 53.524 -1.486 -69.617 1.00 58.62 398 GLU A O 1
ATOM 3259 N N . TRP A 1 399 ? 52.956 -0.341 -67.776 1.00 55.94 399 TRP A N 1
ATOM 3260 C CA . TRP A 1 399 ? 52.614 0.877 -68.518 1.00 55.94 399 TRP A CA 1
ATOM 3261 C C . TRP A 1 399 ? 53.734 1.939 -68.464 1.00 55.94 399 TRP A C 1
ATOM 3263 O O . TRP A 1 399 ? 54.148 2.314 -67.367 1.00 55.94 399 TRP A O 1
ATOM 3273 N N . PRO A 1 400 ? 54.236 2.455 -69.611 1.00 50.47 400 PRO A N 1
ATOM 3274 C CA . PRO A 1 400 ? 55.436 3.295 -69.653 1.00 50.47 400 PRO A CA 1
ATOM 3275 C C . PRO A 1 400 ? 55.333 4.589 -68.832 1.00 50.47 400 PRO A C 1
ATOM 3277 O O . PRO A 1 400 ? 54.334 5.311 -68.904 1.00 50.47 400 PRO A O 1
ATOM 3280 N N . GLU A 1 401 ? 56.419 4.907 -68.120 1.00 51.56 401 GLU A N 1
ATOM 3281 C CA . GLU A 1 401 ? 56.651 6.163 -67.399 1.00 51.56 401 GLU A CA 1
ATOM 3282 C C . GLU A 1 401 ? 56.437 7.371 -68.325 1.00 51.56 401 GLU A C 1
ATOM 3284 O O . GLU A 1 401 ? 57.254 7.686 -69.191 1.00 51.56 401 GLU A O 1
ATOM 3289 N N . GLY A 1 402 ? 55.301 8.048 -68.164 1.00 51.91 402 GLY A N 1
ATOM 3290 C CA . GLY A 1 402 ? 54.982 9.235 -68.960 1.00 51.91 402 GLY A CA 1
ATOM 3291 C C . GLY A 1 402 ? 53.573 9.798 -68.781 1.00 51.91 402 GLY A C 1
ATOM 3292 O O . GLY A 1 402 ? 53.346 10.955 -69.122 1.00 51.91 402 GLY A O 1
ATOM 3293 N N . LEU A 1 403 ? 52.634 9.031 -68.214 1.00 48.38 403 LEU A N 1
ATOM 3294 C CA . LEU A 1 403 ? 51.244 9.470 -67.976 1.00 48.38 403 LEU A CA 1
ATOM 3295 C C . LEU A 1 403 ? 50.735 9.224 -66.541 1.00 48.38 403 LEU A C 1
ATOM 3297 O O . LEU A 1 403 ? 49.592 9.548 -66.231 1.00 48.38 403 LEU A O 1
ATOM 3301 N N . SER A 1 404 ? 51.580 8.685 -65.661 1.00 48.56 404 SER A N 1
ATOM 3302 C CA . SER A 1 404 ? 51.235 8.190 -64.319 1.00 48.56 404 SER A CA 1
ATOM 3303 C C . SER A 1 404 ? 51.689 9.095 -63.164 1.00 48.56 404 SER A C 1
ATOM 3305 O O . SER A 1 404 ? 51.662 8.673 -62.014 1.00 48.56 404 SER A O 1
ATOM 3307 N N . ASN A 1 405 ? 52.096 10.342 -63.423 1.00 48.34 405 ASN A N 1
ATOM 3308 C CA . ASN A 1 405 ? 52.711 11.174 -62.377 1.00 48.34 405 ASN A CA 1
ATOM 3309 C C . ASN A 1 405 ? 51.719 11.745 -61.335 1.00 48.34 405 ASN A C 1
ATOM 3311 O O . ASN A 1 405 ? 52.155 12.274 -60.319 1.00 48.34 405 ASN A O 1
ATOM 3315 N N . ASP A 1 406 ? 50.403 11.617 -61.557 1.00 51.66 406 ASP A N 1
ATOM 3316 C CA . ASP A 1 406 ? 49.358 12.166 -60.670 1.00 51.66 406 ASP A CA 1
ATOM 3317 C C . ASP A 1 406 ? 48.566 11.095 -59.883 1.00 51.66 406 ASP A C 1
ATOM 3319 O O . ASP A 1 406 ? 47.703 11.432 -59.070 1.00 51.66 406 ASP A O 1
ATOM 3323 N N . LEU A 1 407 ? 48.849 9.801 -60.077 1.00 55.44 407 LEU A N 1
ATOM 3324 C CA . LEU A 1 407 ? 48.172 8.700 -59.378 1.00 55.44 407 LEU A CA 1
ATOM 3325 C C . LEU A 1 407 ? 49.138 8.006 -58.411 1.00 55.44 407 LEU A C 1
ATOM 3327 O O . LEU A 1 407 ? 49.790 7.022 -58.751 1.00 55.44 407 LEU A O 1
ATOM 3331 N N . VAL A 1 408 ? 49.195 8.517 -57.179 1.00 58.31 408 VAL A N 1
ATOM 3332 C CA . VAL A 1 408 ? 49.892 7.858 -56.065 1.00 58.31 408 VAL A CA 1
ATOM 3333 C C . VAL A 1 408 ? 49.191 6.530 -55.768 1.00 58.31 408 VAL A C 1
ATOM 3335 O O . VAL A 1 408 ? 47.997 6.511 -55.457 1.00 58.31 408 VAL A O 1
ATOM 3338 N N . GLY A 1 409 ? 49.924 5.423 -55.897 1.00 57.09 409 GLY A N 1
ATOM 3339 C CA . GLY A 1 409 ? 49.441 4.101 -55.503 1.00 57.09 409 GLY A CA 1
ATOM 3340 C C . GLY A 1 409 ? 49.156 4.046 -53.994 1.00 57.09 409 GLY A C 1
ATOM 3341 O O . GLY A 1 409 ? 49.868 4.694 -53.223 1.00 57.09 409 GLY A O 1
ATOM 3342 N N . PRO A 1 410 ? 48.114 3.322 -53.550 1.00 58.88 410 PRO A N 1
ATOM 3343 C CA . PRO A 1 410 ? 47.822 3.171 -52.126 1.00 58.88 410 PRO A CA 1
ATOM 3344 C C . PRO A 1 410 ? 48.991 2.493 -51.391 1.00 58.88 410 PRO A C 1
ATOM 3346 O O . PRO A 1 410 ? 49.686 1.657 -51.969 1.00 58.88 410 PRO A O 1
ATOM 3349 N N . ALA A 1 411 ? 49.217 2.868 -50.127 1.00 57.56 411 ALA A N 1
ATOM 3350 C CA . ALA A 1 411 ? 50.276 2.289 -49.297 1.00 57.56 411 ALA A CA 1
ATOM 3351 C C . ALA A 1 411 ? 50.008 0.796 -49.015 1.00 57.56 411 ALA A C 1
ATOM 3353 O O . ALA A 1 411 ? 48.852 0.373 -48.984 1.00 57.56 411 ALA A O 1
ATOM 3354 N N . GLU A 1 412 ? 51.063 0.007 -48.771 1.00 56.47 412 GLU A N 1
ATOM 3355 C CA . GLU A 1 412 ? 50.975 -1.458 -48.586 1.00 56.47 412 GLU A CA 1
ATOM 3356 C C . GLU A 1 412 ? 50.031 -1.898 -47.441 1.00 56.47 412 GLU A C 1
ATOM 3358 O O . GLU A 1 412 ? 49.525 -3.018 -47.466 1.00 56.47 412 GLU A O 1
ATOM 3363 N N . ASP A 1 413 ? 49.719 -1.004 -46.494 1.00 54.28 413 ASP A N 1
ATOM 3364 C CA . ASP A 1 413 ? 48.855 -1.267 -45.331 1.00 54.28 413 ASP A CA 1
ATOM 3365 C C . ASP A 1 413 ? 47.388 -0.814 -45.491 1.00 54.28 413 ASP A C 1
ATOM 3367 O O . ASP A 1 413 ? 46.576 -0.981 -44.573 1.00 54.28 413 ASP A O 1
ATOM 3371 N N . ASP A 1 414 ? 47.002 -0.248 -46.638 1.00 60.09 414 ASP A N 1
ATOM 3372 C CA . ASP A 1 414 ? 45.641 0.254 -46.829 1.00 60.09 414 ASP A CA 1
ATOM 3373 C C . ASP A 1 414 ? 44.635 -0.853 -47.185 1.00 60.09 414 ASP A C 1
ATOM 3375 O O . ASP A 1 414 ? 44.925 -1.841 -47.863 1.00 60.09 414 ASP A O 1
ATOM 3379 N N . GLY A 1 415 ? 43.397 -0.686 -46.710 1.00 64.75 415 GLY A N 1
ATOM 3380 C CA . GLY A 1 415 ? 42.313 -1.646 -46.913 1.00 64.75 415 GLY A CA 1
ATOM 3381 C C . GLY A 1 415 ? 42.048 -2.002 -48.387 1.00 64.75 415 GLY A C 1
ATOM 3382 O O . GLY A 1 415 ? 42.509 -1.364 -49.333 1.00 64.75 415 GLY A O 1
ATOM 3383 N N . PHE A 1 416 ? 41.217 -3.023 -48.597 1.00 67.38 416 PHE A N 1
ATOM 3384 C CA . PHE A 1 416 ? 40.858 -3.532 -49.930 1.00 67.38 416 PHE A CA 1
ATOM 3385 C C . PHE A 1 416 ? 40.221 -2.465 -50.855 1.00 67.38 416 PHE A C 1
ATOM 3387 O O . PHE A 1 416 ? 40.319 -2.551 -52.076 1.00 67.38 416 PHE A O 1
ATOM 3394 N N . LEU A 1 417 ? 39.582 -1.437 -50.282 1.00 72.31 417 LEU A N 1
ATOM 3395 C CA . LEU A 1 417 ? 38.848 -0.399 -51.012 1.00 72.31 417 LEU A CA 1
ATOM 3396 C C . LEU A 1 417 ? 39.761 0.628 -51.726 1.00 72.31 417 LEU A C 1
ATOM 3398 O O . LEU A 1 417 ? 39.536 0.855 -52.913 1.00 72.31 417 LEU A O 1
ATOM 3402 N N . PRO A 1 418 ? 40.798 1.208 -51.086 1.00 74.56 418 PRO A N 1
ATOM 3403 C CA . PRO A 1 418 ? 41.805 2.036 -51.763 1.00 74.56 418 PRO A CA 1
ATOM 3404 C C . PRO A 1 418 ? 42.449 1.384 -52.994 1.00 74.56 418 PRO A C 1
ATOM 3406 O O . PRO A 1 418 ? 42.608 2.033 -54.026 1.00 74.56 418 PRO A O 1
ATOM 3409 N N . HIS A 1 419 ? 42.749 0.085 -52.914 1.00 69.44 419 HIS A N 1
ATOM 3410 C CA . HIS A 1 419 ? 43.318 -0.695 -54.015 1.00 69.44 419 HIS A CA 1
ATOM 3411 C C . HIS A 1 419 ? 42.362 -0.793 -55.215 1.00 69.44 419 HIS A C 1
ATOM 3413 O O . HIS A 1 419 ? 42.759 -0.550 -56.353 1.00 69.44 419 HIS A O 1
ATOM 3419 N N . LEU A 1 420 ? 41.079 -1.070 -54.964 1.00 74.56 420 LEU A N 1
ATOM 3420 C CA . LEU A 1 420 ? 40.054 -1.095 -56.011 1.00 74.56 420 LEU A CA 1
ATOM 3421 C C . LEU A 1 420 ? 39.766 0.292 -56.596 1.00 74.56 420 LEU A C 1
ATOM 3423 O O . LEU A 1 420 ? 39.593 0.411 -57.804 1.00 74.56 420 LEU A O 1
ATOM 3427 N N . GLN A 1 421 ? 39.751 1.338 -55.768 1.00 72.56 421 GLN A N 1
ATOM 3428 C CA . GLN A 1 421 ? 39.549 2.717 -56.225 1.00 72.56 421 GLN A CA 1
ATOM 3429 C C . GLN A 1 421 ? 40.701 3.211 -57.106 1.00 72.56 421 GLN A C 1
ATOM 3431 O O . GLN A 1 421 ? 40.472 3.975 -58.043 1.00 72.56 421 GLN A O 1
ATOM 3436 N N . TYR A 1 422 ? 41.932 2.777 -56.828 1.00 73.44 422 TYR A N 1
ATOM 3437 C CA . TYR A 1 422 ? 43.087 3.056 -57.678 1.00 73.44 422 TYR A CA 1
ATOM 3438 C C . TYR A 1 422 ? 42.931 2.408 -59.060 1.00 73.44 422 TYR A C 1
ATOM 3440 O O . TYR A 1 422 ? 43.061 3.089 -60.075 1.00 73.44 422 TYR A O 1
ATOM 3448 N N . ILE A 1 423 ? 42.556 1.125 -59.099 1.00 72.12 423 ILE A N 1
ATOM 3449 C CA . ILE A 1 423 ? 42.309 0.392 -60.349 1.00 72.12 423 ILE A CA 1
ATOM 3450 C C . ILE A 1 423 ? 41.128 1.003 -61.119 1.00 72.12 423 ILE A C 1
ATOM 3452 O O . ILE A 1 423 ? 41.217 1.186 -62.328 1.00 72.12 423 ILE A O 1
ATOM 3456 N N . GLU A 1 424 ? 40.043 1.378 -60.440 1.00 75.94 424 GLU A N 1
ATOM 3457 C CA . GLU A 1 424 ? 38.885 2.039 -61.055 1.00 75.94 424 GLU A CA 1
ATOM 3458 C C . GLU A 1 424 ? 39.270 3.384 -61.684 1.00 75.94 424 GLU A C 1
ATOM 3460 O O . GLU A 1 424 ? 38.940 3.643 -62.841 1.00 75.94 424 GLU A O 1
ATOM 3465 N N . ARG A 1 425 ? 40.015 4.230 -60.962 1.00 70.81 425 ARG A N 1
ATOM 3466 C CA . ARG A 1 425 ? 40.502 5.515 -61.490 1.00 70.81 425 ARG A CA 1
ATOM 3467 C C . ARG A 1 425 ? 41.441 5.328 -62.675 1.00 70.81 425 ARG A C 1
ATOM 3469 O O . ARG A 1 425 ? 41.328 6.075 -63.643 1.00 70.81 425 ARG A O 1
ATOM 3476 N N . PHE A 1 426 ? 42.306 4.318 -62.625 1.00 69.25 426 PHE A N 1
ATOM 3477 C CA . PHE A 1 426 ? 43.176 3.954 -63.737 1.00 69.25 426 PHE A CA 1
ATOM 3478 C C . PHE A 1 426 ? 42.364 3.529 -64.973 1.00 69.25 426 PHE A C 1
ATOM 3480 O O . PHE A 1 426 ? 42.516 4.112 -66.044 1.00 69.25 426 PHE A O 1
ATOM 3487 N N . VAL A 1 427 ? 41.428 2.585 -64.830 1.00 70.88 427 VAL A N 1
ATOM 3488 C CA . VAL A 1 427 ? 40.578 2.111 -65.940 1.00 70.88 427 VAL A CA 1
ATOM 3489 C C . VAL A 1 427 ? 39.732 3.246 -66.528 1.00 70.88 427 VAL A C 1
ATOM 3491 O O . VAL A 1 427 ? 39.582 3.337 -67.746 1.00 70.88 427 VAL A O 1
ATOM 3494 N N . LEU A 1 428 ? 39.212 4.147 -65.690 1.00 69.19 428 LEU A N 1
ATOM 3495 C CA . LEU A 1 428 ? 38.441 5.307 -66.142 1.00 69.19 428 LEU A CA 1
ATOM 3496 C C . LEU A 1 428 ? 39.294 6.331 -66.904 1.00 69.19 428 LEU A C 1
ATOM 3498 O O . LEU A 1 428 ? 38.794 6.925 -67.856 1.00 69.19 428 LEU A O 1
ATOM 3502 N N . GLN A 1 429 ? 40.563 6.521 -66.529 1.00 66.94 429 GLN A N 1
ATOM 3503 C CA . GLN A 1 429 ? 41.480 7.443 -67.207 1.00 66.94 429 GLN A CA 1
ATOM 3504 C C . GLN A 1 429 ? 41.880 6.957 -68.609 1.00 66.94 429 GLN A C 1
ATOM 3506 O O . GLN A 1 429 ? 42.101 7.773 -69.502 1.00 66.94 429 GLN A O 1
ATOM 3511 N N . PHE A 1 430 ? 41.939 5.640 -68.824 1.00 60.25 430 PHE A N 1
ATOM 3512 C CA . PHE A 1 430 ? 42.339 5.040 -70.104 1.00 60.25 430 PHE A CA 1
ATOM 3513 C C . PHE A 1 430 ? 41.173 4.485 -70.931 1.00 60.25 430 PHE A C 1
ATOM 3515 O O . PHE A 1 430 ? 41.396 3.878 -71.979 1.00 60.25 430 PHE A O 1
ATOM 3522 N N . LYS A 1 431 ? 39.928 4.748 -70.516 1.00 62.09 431 LYS A N 1
ATOM 3523 C CA . LYS A 1 431 ? 38.701 4.326 -71.209 1.00 62.09 431 LYS A CA 1
ATOM 3524 C C . LYS A 1 431 ? 38.664 4.731 -72.692 1.00 62.09 431 LYS A C 1
ATOM 3526 O O . LYS A 1 431 ? 38.101 3.998 -73.497 1.00 62.09 431 LYS A O 1
ATOM 3531 N N . ASP A 1 432 ? 39.301 5.846 -73.048 1.00 55.88 432 ASP A N 1
ATOM 3532 C CA . ASP A 1 432 ? 39.338 6.373 -74.420 1.00 55.88 432 ASP A CA 1
ATOM 3533 C C . ASP A 1 432 ? 40.446 5.751 -75.301 1.00 55.88 432 ASP A C 1
ATOM 3535 O O . ASP A 1 432 ? 40.433 5.925 -76.519 1.00 55.88 432 ASP A O 1
ATOM 3539 N N . TYR A 1 433 ? 41.401 5.017 -74.710 1.00 57.25 433 TYR A N 1
ATOM 3540 C CA . TYR A 1 433 ? 42.552 4.408 -75.403 1.00 57.25 433 TYR A CA 1
ATOM 3541 C C . TYR A 1 433 ? 42.453 2.885 -75.551 1.00 57.25 433 TYR A C 1
ATOM 3543 O O . TYR A 1 433 ? 43.240 2.281 -76.282 1.00 57.25 433 TYR A O 1
ATOM 3551 N N . ILE A 1 434 ? 41.492 2.256 -74.876 1.00 57.44 434 ILE A N 1
ATOM 3552 C CA . ILE A 1 434 ? 41.183 0.840 -75.054 1.00 57.44 434 ILE A CA 1
ATOM 3553 C C . ILE A 1 434 ? 40.365 0.727 -76.352 1.00 57.44 434 ILE A C 1
ATOM 3555 O O . ILE A 1 434 ? 39.310 1.359 -76.447 1.00 57.44 434 ILE A O 1
ATOM 3559 N N . PRO A 1 435 ? 40.818 -0.030 -77.377 1.00 49.06 435 PRO A N 1
ATOM 3560 C CA . PRO A 1 435 ? 40.018 -0.268 -78.576 1.00 49.06 435 PRO A CA 1
ATOM 3561 C C . PRO A 1 435 ? 38.645 -0.780 -78.157 1.00 49.06 435 PRO A C 1
ATOM 3563 O O . PRO A 1 435 ? 38.583 -1.578 -77.223 1.00 49.06 435 PRO A O 1
ATOM 3566 N N . SER A 1 436 ? 37.569 -0.348 -78.823 1.00 48.25 436 SER A N 1
ATOM 3567 C CA . SER A 1 436 ? 36.219 -0.846 -78.551 1.00 48.25 436 SER A CA 1
ATOM 3568 C C . SER A 1 436 ? 36.199 -2.369 -78.703 1.00 48.25 436 SER A C 1
ATOM 3570 O O . SER A 1 436 ? 35.985 -2.895 -79.798 1.00 48.25 436 SER A O 1
ATOM 3572 N N . MET A 1 437 ? 36.460 -3.089 -77.614 1.00 47.06 437 MET A N 1
ATOM 3573 C CA . MET A 1 437 ? 36.052 -4.467 -77.496 1.00 47.06 437 MET A CA 1
ATOM 3574 C C . MET A 1 437 ? 34.538 -4.401 -77.531 1.00 47.06 437 MET A C 1
ATOM 3576 O O . MET A 1 437 ? 33.913 -3.768 -76.680 1.00 47.06 437 MET A O 1
ATOM 3580 N N . GLU A 1 438 ? 34.000 -4.972 -78.604 1.00 45.78 438 GLU A N 1
ATOM 3581 C CA . GLU A 1 438 ? 32.623 -5.416 -78.736 1.00 45.78 438 GLU A CA 1
ATOM 3582 C C . GLU A 1 438 ? 32.073 -5.745 -77.349 1.00 45.78 438 GLU A C 1
ATOM 3584 O O . GLU A 1 438 ? 32.704 -6.513 -76.622 1.00 45.78 438 GLU A O 1
ATOM 3589 N N . GLU A 1 439 ? 30.989 -5.069 -76.956 1.00 45.44 439 GLU A N 1
ATOM 3590 C CA . GLU A 1 439 ? 30.393 -5.173 -75.626 1.00 45.44 439 GLU A CA 1
ATOM 3591 C C . GLU A 1 439 ? 30.199 -6.649 -75.268 1.00 45.44 439 GLU A C 1
ATOM 3593 O O . GLU A 1 439 ? 29.217 -7.278 -75.654 1.00 45.44 439 GLU A O 1
ATOM 3598 N N . VAL A 1 440 ? 31.153 -7.222 -74.535 1.00 46.88 440 VAL A N 1
ATOM 3599 C CA . VAL A 1 440 ? 30.969 -8.521 -73.910 1.00 46.88 440 VAL A CA 1
ATOM 3600 C C . VAL A 1 440 ? 30.016 -8.252 -72.753 1.00 46.88 440 VAL A C 1
ATOM 3602 O O . VAL A 1 440 ? 30.368 -7.467 -71.866 1.00 46.88 440 VAL A O 1
ATOM 3605 N N . PRO A 1 441 ? 28.813 -8.852 -72.735 1.00 43.28 441 PRO A N 1
ATOM 3606 C CA . PRO A 1 441 ? 27.883 -8.682 -71.634 1.00 43.28 441 PRO A CA 1
ATOM 3607 C C . PRO A 1 441 ? 28.556 -9.184 -70.356 1.00 43.28 441 PRO A C 1
ATOM 3609 O O . PRO A 1 441 ? 28.698 -10.384 -70.127 1.00 43.28 441 PRO A O 1
ATOM 3612 N N . LEU A 1 442 ? 29.013 -8.256 -69.521 1.00 45.62 442 LEU A N 1
ATOM 3613 C CA . LEU A 1 442 ? 29.643 -8.544 -68.238 1.00 45.62 442 LEU A CA 1
ATOM 3614 C C . LEU A 1 442 ? 28.577 -8.852 -67.182 1.00 45.62 442 LEU A C 1
ATOM 3616 O O . LEU A 1 442 ? 28.550 -8.228 -66.134 1.00 45.62 442 LEU A O 1
ATOM 3620 N N . TYR A 1 443 ? 27.702 -9.823 -67.449 1.00 40.06 443 TYR A N 1
ATOM 3621 C CA . TYR A 1 443 ? 26.895 -10.494 -66.432 1.00 40.06 443 TYR A CA 1
ATOM 3622 C C . TYR A 1 443 ? 26.544 -11.912 -66.901 1.00 40.06 443 TYR A C 1
ATOM 3624 O O . TYR A 1 443 ? 25.839 -12.075 -67.894 1.00 40.06 443 TYR A O 1
ATOM 3632 N N . PRO A 1 444 ? 26.952 -12.967 -66.174 1.00 36.66 444 PRO A N 1
ATOM 3633 C CA . PRO A 1 444 ? 26.195 -14.205 -66.178 1.00 36.66 444 PRO A CA 1
ATOM 3634 C C . PRO A 1 444 ? 24.792 -13.899 -65.638 1.00 36.66 444 PRO A C 1
ATOM 3636 O O . PRO A 1 444 ? 24.651 -13.390 -64.522 1.00 36.66 444 PRO A O 1
ATOM 3639 N N . GLU A 1 445 ? 23.769 -14.254 -66.411 1.00 39.44 445 GLU A N 1
ATOM 3640 C CA . GLU A 1 445 ? 22.323 -14.211 -66.120 1.00 39.44 445 GLU A CA 1
ATOM 3641 C C . GLU A 1 445 ? 21.907 -15.095 -64.909 1.00 39.44 445 GLU A C 1
ATOM 3643 O O . GLU A 1 445 ? 20.820 -15.664 -64.865 1.00 39.44 445 GLU A O 1
ATOM 3648 N N . SER A 1 446 ? 22.769 -15.279 -63.905 1.00 41.31 446 SER A N 1
ATOM 3649 C CA . SER A 1 446 ? 22.493 -16.106 -62.724 1.00 41.31 446 SER A CA 1
ATOM 3650 C C . SER A 1 446 ? 22.812 -15.432 -61.392 1.00 41.31 446 SER A C 1
ATOM 3652 O O . SER A 1 446 ? 22.775 -16.091 -60.354 1.00 41.31 446 SER A O 1
ATOM 3654 N N . TYR A 1 447 ? 23.075 -14.126 -61.379 1.00 37.03 447 TYR A N 1
ATOM 3655 C CA . TYR A 1 447 ? 23.056 -13.345 -60.144 1.00 37.03 447 TYR A CA 1
ATOM 3656 C C . TYR A 1 447 ? 21.953 -12.299 -60.221 1.00 37.03 447 TYR A C 1
ATOM 3658 O O . TYR A 1 447 ? 22.182 -11.136 -60.528 1.00 37.03 447 TYR A O 1
ATOM 3666 N N . SER A 1 448 ? 20.729 -12.723 -59.899 1.00 31.28 448 SER A N 1
ATOM 3667 C CA . SER A 1 448 ? 19.731 -11.786 -59.398 1.00 31.28 448 SER A CA 1
ATOM 3668 C C . SER A 1 448 ? 20.284 -11.251 -58.077 1.00 31.28 448 SER A C 1
ATOM 3670 O O . SER A 1 448 ? 20.403 -12.028 -57.122 1.00 31.28 448 SER A O 1
ATOM 3672 N N . PRO A 1 449 ? 20.593 -9.951 -57.943 1.00 34.94 449 PRO A N 1
ATOM 3673 C CA . PRO A 1 449 ? 20.673 -9.379 -56.621 1.00 34.94 449 PRO A CA 1
ATOM 3674 C C . PRO A 1 449 ? 19.250 -9.514 -56.087 1.00 34.94 449 PRO A C 1
ATOM 3676 O O . PRO A 1 449 ? 18.330 -8.845 -56.560 1.00 34.94 449 PRO A O 1
ATOM 3679 N N . SER A 1 450 ? 19.028 -10.410 -55.128 1.00 34.56 450 SER A N 1
ATOM 3680 C CA . SER A 1 450 ? 17.906 -10.249 -54.212 1.00 34.56 450 SER A CA 1
ATOM 3681 C C . SER A 1 450 ? 18.191 -8.961 -53.450 1.00 34.56 450 SER A C 1
ATOM 3683 O O . SER A 1 450 ? 18.699 -8.975 -52.330 1.00 34.56 450 SER A O 1
ATOM 3685 N N . ASN A 1 451 ? 17.882 -7.834 -54.086 1.00 34.59 451 ASN A N 1
ATOM 3686 C CA . ASN A 1 451 ? 17.906 -6.511 -53.508 1.00 34.59 451 ASN A CA 1
ATOM 3687 C C . ASN A 1 451 ? 16.670 -6.394 -52.609 1.00 34.59 451 ASN A C 1
ATOM 3689 O O . ASN A 1 451 ? 15.740 -5.631 -52.844 1.00 34.59 451 ASN A O 1
ATOM 3693 N N . LYS A 1 452 ? 16.643 -7.223 -51.564 1.00 35.62 452 LYS A N 1
ATOM 3694 C CA . LYS A 1 452 ? 16.022 -6.859 -50.304 1.00 35.62 452 LYS A CA 1
ATOM 3695 C C . LYS A 1 452 ? 17.125 -6.185 -49.518 1.00 35.62 452 LYS A C 1
ATOM 3697 O O . LYS A 1 452 ? 17.803 -6.809 -48.708 1.00 35.62 452 LYS A O 1
ATOM 3702 N N . SER A 1 453 ? 17.326 -4.908 -49.808 1.00 31.95 453 SER A N 1
ATOM 3703 C CA . SER A 1 453 ? 18.056 -4.021 -48.919 1.00 31.95 453 SER A CA 1
ATOM 3704 C C . SER A 1 453 ? 17.479 -4.224 -47.508 1.00 31.95 453 SER A C 1
ATOM 3706 O O . SER A 1 453 ? 16.260 -4.085 -47.334 1.00 31.95 453 SER A O 1
ATOM 3708 N N . PRO A 1 454 ? 18.278 -4.561 -46.482 1.00 37.28 454 PRO A N 1
ATOM 3709 C CA . PRO A 1 454 ? 17.837 -4.315 -45.127 1.00 37.28 454 PRO A CA 1
ATOM 3710 C C . PRO A 1 454 ? 17.746 -2.796 -45.016 1.00 37.28 454 PRO A C 1
ATOM 3712 O O . PRO A 1 454 ? 18.757 -2.102 -45.066 1.00 37.28 454 PRO A O 1
ATOM 3715 N N . LYS A 1 455 ? 16.521 -2.267 -44.944 1.00 33.94 455 LYS A N 1
ATOM 3716 C CA . LYS A 1 455 ? 16.288 -0.875 -44.559 1.00 33.94 455 LYS A CA 1
ATOM 3717 C C . LYS A 1 455 ? 17.043 -0.625 -43.254 1.00 33.94 455 LYS A C 1
ATOM 3719 O O . LYS A 1 455 ? 16.600 -1.062 -42.193 1.00 33.94 455 LYS A O 1
ATOM 3724 N N . ALA A 1 456 ? 18.168 0.072 -43.331 1.00 38.06 456 ALA A N 1
ATOM 3725 C CA . ALA A 1 456 ? 18.733 0.737 -42.178 1.00 38.06 456 ALA A CA 1
ATOM 3726 C C . ALA A 1 456 ? 17.775 1.876 -41.796 1.00 38.06 456 ALA A C 1
ATOM 3728 O O . ALA A 1 456 ? 17.502 2.764 -42.599 1.00 38.06 456 ALA A O 1
ATOM 3729 N N . GLY A 1 457 ? 17.228 1.800 -40.583 1.00 38.97 457 GLY A N 1
ATOM 3730 C CA . GLY A 1 457 ? 16.817 2.972 -39.811 1.00 38.97 457 GLY A CA 1
ATOM 3731 C C . GLY A 1 457 ? 15.657 3.816 -40.344 1.00 38.97 457 GLY A C 1
ATOM 3732 O O . GLY A 1 457 ? 15.748 5.037 -40.328 1.00 38.97 457 GLY A O 1
ATOM 3733 N N . GLY A 1 458 ? 14.543 3.206 -40.750 1.00 34.31 458 GLY A N 1
ATOM 3734 C CA . GLY A 1 458 ? 13.242 3.880 -40.634 1.00 34.31 458 GLY A CA 1
ATOM 3735 C C . GLY A 1 458 ? 12.718 3.721 -39.199 1.00 34.31 458 GLY A C 1
ATOM 3736 O O . GLY A 1 458 ? 12.947 2.658 -38.614 1.00 34.31 458 GLY A O 1
ATOM 3737 N N . PRO A 1 459 ? 12.045 4.726 -38.607 1.00 40.09 459 PRO A N 1
ATOM 3738 C CA . PRO A 1 459 ? 11.584 4.663 -37.222 1.00 40.09 459 PRO A CA 1
ATOM 3739 C C . PRO A 1 459 ? 10.688 3.437 -37.027 1.00 40.09 459 PRO A C 1
ATOM 3741 O O . PRO A 1 459 ? 9.923 3.075 -37.924 1.00 40.09 459 PRO A O 1
ATOM 3744 N N . LEU A 1 460 ? 10.833 2.786 -35.868 1.00 41.72 460 LEU A N 1
ATOM 3745 C CA . LEU A 1 460 ? 10.165 1.532 -35.524 1.00 41.72 460 LEU A CA 1
ATOM 3746 C C . LEU A 1 460 ? 8.690 1.512 -35.968 1.00 41.72 460 LEU A C 1
ATOM 3748 O O . LEU A 1 460 ? 7.990 2.519 -35.815 1.00 41.72 460 LEU A O 1
ATOM 3752 N N . PRO A 1 461 ? 8.182 0.368 -36.466 1.00 39.62 461 PRO A N 1
ATOM 3753 C CA . PRO A 1 461 ? 6.795 0.251 -36.872 1.00 39.62 461 PRO A CA 1
ATOM 3754 C C . PRO A 1 461 ? 5.879 0.630 -35.708 1.00 39.62 461 PRO A C 1
ATOM 3756 O O . PRO A 1 461 ? 5.926 0.057 -34.617 1.00 39.62 461 PRO A O 1
ATOM 3759 N N . SER A 1 462 ? 5.008 1.594 -35.997 1.00 50.44 462 SER A N 1
ATOM 3760 C CA . SER A 1 462 ? 3.971 2.132 -35.119 1.00 50.44 462 SER A CA 1
ATOM 3761 C C . SER A 1 462 ? 3.088 1.047 -34.481 1.00 50.44 462 SER A C 1
ATOM 3763 O O . SER A 1 462 ? 2.423 1.329 -33.498 1.00 50.44 462 SER A O 1
ATOM 3765 N N . GLN A 1 463 ? 3.118 -0.212 -34.935 1.00 48.81 463 GLN A N 1
ATOM 3766 C CA . GLN A 1 463 ? 2.374 -1.314 -34.320 1.00 48.81 463 GLN A CA 1
ATOM 3767 C C . GLN A 1 463 ? 2.960 -1.837 -33.002 1.00 48.81 463 GLN A C 1
ATOM 3769 O O . GLN A 1 463 ? 2.178 -2.213 -32.138 1.00 48.81 463 GLN A O 1
ATOM 3774 N N . THR A 1 464 ? 4.275 -1.798 -32.769 1.00 43.72 464 THR A N 1
ATOM 3775 C CA . THR A 1 464 ? 4.838 -2.264 -31.482 1.00 43.72 464 THR A CA 1
ATOM 3776 C C . THR A 1 464 ? 4.666 -1.203 -30.398 1.00 43.72 464 THR A C 1
ATOM 3778 O O . THR A 1 464 ? 4.330 -1.529 -29.265 1.00 43.72 464 THR A O 1
ATOM 3781 N N . VAL A 1 465 ? 4.761 0.080 -30.765 1.00 46.50 465 VAL A N 1
ATOM 3782 C CA . VAL A 1 465 ? 4.397 1.202 -29.884 1.00 46.50 465 VAL A CA 1
ATOM 3783 C C . VAL A 1 465 ? 2.881 1.299 -29.717 1.00 46.50 465 VAL A C 1
ATOM 3785 O O . VAL A 1 465 ? 2.441 1.651 -28.635 1.00 46.50 465 VAL A O 1
ATOM 3788 N N . GLN A 1 466 ? 2.061 0.919 -30.705 1.00 45.94 466 GLN A N 1
ATOM 3789 C CA . GLN A 1 466 ? 0.606 0.808 -30.536 1.00 45.94 466 GLN A CA 1
ATOM 3790 C C . GLN A 1 466 ? 0.180 -0.425 -29.739 1.00 45.94 466 GLN A C 1
ATOM 3792 O O . GLN A 1 466 ? -0.863 -0.343 -29.116 1.00 45.94 466 GLN A O 1
ATOM 3797 N N . LEU A 1 467 ? 0.940 -1.526 -29.703 1.00 45.50 467 LEU A N 1
ATOM 3798 C CA . LEU A 1 467 ? 0.684 -2.691 -28.839 1.00 45.50 467 LEU A CA 1
ATOM 3799 C C . LEU A 1 467 ? 1.178 -2.457 -27.408 1.00 45.50 467 LEU A C 1
ATOM 3801 O O . LEU A 1 467 ? 0.484 -2.842 -26.472 1.00 45.50 467 LEU A O 1
ATOM 3805 N N . LEU A 1 468 ? 2.289 -1.735 -27.224 1.00 42.81 468 LEU A N 1
ATOM 3806 C CA . LEU A 1 468 ? 2.739 -1.268 -25.910 1.00 42.81 468 LEU A CA 1
ATOM 3807 C C . LEU A 1 468 ? 1.867 -0.113 -25.389 1.00 42.81 468 LEU A C 1
ATOM 3809 O O . LEU A 1 468 ? 1.539 -0.105 -24.210 1.00 42.81 468 LEU A O 1
ATOM 3813 N N . ASN A 1 469 ? 1.384 0.791 -26.256 1.00 48.16 469 ASN A N 1
ATOM 3814 C CA . ASN A 1 469 ? 0.360 1.783 -25.907 1.00 48.16 469 ASN A CA 1
ATOM 3815 C C . ASN A 1 469 ? -1.034 1.167 -25.788 1.00 48.16 469 ASN A C 1
ATOM 3817 O O . ASN A 1 469 ? -1.791 1.677 -24.984 1.00 48.16 469 ASN A O 1
ATOM 3821 N N . LYS A 1 470 ? -1.399 0.075 -26.480 1.00 45.56 470 LYS A N 1
ATOM 3822 C CA . LYS A 1 470 ? -2.654 -0.661 -26.209 1.00 45.56 470 LYS A CA 1
ATOM 3823 C C . LYS A 1 470 ? -2.567 -1.417 -24.897 1.00 45.56 470 LYS A C 1
ATOM 3825 O O . LYS A 1 470 ? -3.556 -1.440 -24.186 1.00 45.56 470 LYS A O 1
ATOM 3830 N N . ALA A 1 471 ? -1.416 -1.991 -24.551 1.00 42.91 471 ALA A N 1
ATOM 3831 C CA . ALA A 1 471 ? -1.196 -2.640 -23.262 1.00 42.91 471 ALA A CA 1
ATOM 3832 C C . ALA A 1 471 ? -1.127 -1.612 -22.115 1.00 42.91 471 ALA A C 1
ATOM 3834 O O . ALA A 1 471 ? -1.707 -1.846 -21.059 1.00 42.91 471 ALA A O 1
ATOM 3835 N N . ALA A 1 472 ? -0.534 -0.433 -22.343 1.00 42.09 472 ALA A N 1
ATOM 3836 C CA . ALA A 1 472 ? -0.506 0.678 -21.387 1.00 42.09 472 ALA A CA 1
ATOM 3837 C C . ALA A 1 472 ? -1.845 1.448 -21.305 1.00 42.09 472 ALA A C 1
ATOM 3839 O O . ALA A 1 472 ? -2.241 1.873 -20.222 1.00 42.09 472 ALA A O 1
ATOM 3840 N N . GLN A 1 473 ? -2.608 1.565 -22.400 1.00 44.59 473 GLN A N 1
ATOM 3841 C CA . GLN A 1 473 ? -3.973 2.121 -22.413 1.00 44.59 473 GLN A CA 1
ATOM 3842 C C . GLN A 1 473 ? -5.007 1.112 -21.889 1.00 44.59 473 GLN A C 1
ATOM 3844 O O . GLN A 1 473 ? -5.964 1.527 -21.245 1.00 44.59 473 GLN A O 1
ATOM 3849 N N . GLN A 1 474 ? -4.798 -0.202 -22.045 1.00 44.00 474 GLN A N 1
ATOM 3850 C CA . GLN A 1 474 ? -5.583 -1.241 -21.356 1.00 44.00 474 GLN A CA 1
ATOM 3851 C C . GLN A 1 474 ? -5.229 -1.345 -19.865 1.00 44.00 474 GLN A C 1
ATOM 3853 O O . GLN A 1 474 ? -6.089 -1.727 -19.072 1.00 44.00 474 GLN A O 1
ATOM 3858 N N . GLN A 1 475 ? -4.019 -0.945 -19.456 1.00 46.34 475 GLN A N 1
ATOM 3859 C CA . GLN A 1 475 ? -3.668 -0.745 -18.045 1.00 46.34 475 GLN A CA 1
ATOM 3860 C C . GLN A 1 475 ? -4.247 0.559 -17.465 1.00 46.34 475 GLN A C 1
ATOM 3862 O O . GLN A 1 475 ? -4.588 0.585 -16.287 1.00 46.34 475 GLN A O 1
ATOM 3867 N N . GLN A 1 476 ? -4.465 1.604 -18.274 1.00 45.00 476 GLN A N 1
ATOM 3868 C CA . GLN A 1 476 ? -5.152 2.832 -17.835 1.00 45.00 476 GLN A CA 1
ATOM 3869 C C . GLN A 1 476 ? -6.690 2.764 -17.929 1.00 45.00 476 GLN A C 1
ATOM 3871 O O . GLN A 1 476 ? -7.365 3.491 -17.207 1.00 45.00 476 GLN A O 1
ATOM 3876 N N . GLN A 1 477 ? -7.270 1.851 -18.718 1.00 43.56 477 GLN A N 1
ATOM 3877 C CA . GLN A 1 477 ? -8.723 1.596 -18.749 1.00 43.56 477 GLN A CA 1
ATOM 3878 C C . GLN A 1 477 ? -9.198 0.508 -17.765 1.00 43.56 477 GLN A C 1
ATOM 3880 O O . GLN A 1 477 ? -10.402 0.325 -17.596 1.00 43.56 477 GLN A O 1
ATOM 3885 N N . LYS A 1 478 ? -8.288 -0.174 -17.054 1.00 39.38 478 LYS A N 1
ATOM 3886 C CA . LYS A 1 478 ? -8.617 -1.081 -15.932 1.00 39.38 478 LYS A CA 1
ATOM 3887 C C . LYS A 1 478 ? -8.359 -0.493 -14.541 1.00 39.38 478 LYS A C 1
ATOM 3889 O O . LYS A 1 478 ? -8.442 -1.210 -13.553 1.00 39.38 478 LYS A O 1
ATOM 3894 N N . MET A 1 479 ? -8.149 0.819 -14.459 1.00 34.34 479 MET A N 1
ATOM 3895 C CA . MET A 1 479 ? -8.320 1.598 -13.227 1.00 34.34 479 MET A CA 1
ATOM 3896 C C . MET A 1 479 ? -9.601 2.439 -13.313 1.00 34.34 479 MET A C 1
ATOM 3898 O O . MET A 1 479 ? -9.646 3.606 -12.938 1.00 34.34 479 MET A O 1
ATOM 3902 N N . GLY A 1 480 ? -10.675 1.832 -13.823 1.00 28.34 480 GLY A N 1
ATOM 3903 C CA . GLY A 1 480 ? -12.019 2.237 -13.444 1.00 28.34 480 GLY A CA 1
ATOM 3904 C C . GLY A 1 480 ? -12.220 1.827 -11.991 1.00 28.34 480 GLY A C 1
ATOM 3905 O O . GLY A 1 480 ? -12.184 0.640 -11.679 1.00 28.34 480 GLY A O 1
ATOM 3906 N N . SER A 1 481 ? -12.361 2.826 -11.121 1.00 35.56 481 SER A N 1
ATOM 3907 C CA . SER A 1 481 ? -12.823 2.709 -9.736 1.00 35.56 481 SER A CA 1
ATOM 3908 C C . SER A 1 481 ? -13.773 1.515 -9.553 1.00 35.56 481 SER A C 1
ATOM 3910 O O . SER A 1 481 ? -14.707 1.384 -10.355 1.00 35.56 481 SER A O 1
ATOM 3912 N N . PRO A 1 482 ? -13.629 0.678 -8.503 1.00 35.41 482 PRO A N 1
ATOM 3913 C CA . PRO A 1 482 ? -14.766 -0.089 -8.037 1.00 35.41 482 PRO A CA 1
ATOM 3914 C C . PRO A 1 482 ? -15.778 0.938 -7.527 1.00 35.41 482 PRO A C 1
ATOM 3916 O O . PRO A 1 482 ? -15.765 1.353 -6.370 1.00 35.41 482 PRO A O 1
ATOM 3919 N N . ARG A 1 483 ? -16.633 1.404 -8.441 1.00 30.45 483 ARG A N 1
ATOM 3920 C CA . ARG A 1 483 ? -17.864 2.095 -8.113 1.00 30.45 483 ARG A CA 1
ATOM 3921 C C . ARG A 1 483 ? -18.584 1.157 -7.1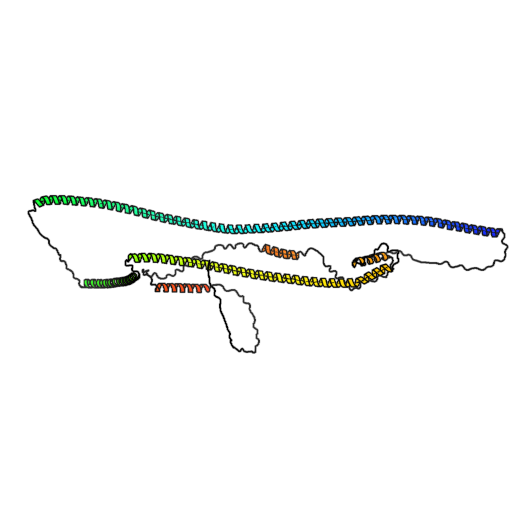66 1.00 30.45 483 ARG A C 1
ATOM 3923 O O . ARG A 1 483 ? -18.970 0.057 -7.556 1.00 30.45 483 ARG A O 1
ATOM 3930 N N . ALA A 1 484 ? -18.686 1.604 -5.922 1.00 35.66 484 ALA A N 1
ATOM 3931 C CA . ALA A 1 484 ? -19.512 1.011 -4.900 1.00 35.66 484 ALA A CA 1
ATOM 3932 C C . ALA A 1 484 ? -20.823 0.544 -5.539 1.00 35.66 484 ALA A C 1
ATOM 3934 O O . ALA A 1 484 ? -21.618 1.356 -6.026 1.00 35.66 484 ALA A O 1
ATOM 3935 N N . ALA A 1 485 ? -21.042 -0.769 -5.542 1.00 30.03 485 ALA A N 1
ATOM 3936 C CA . ALA A 1 485 ? -22.392 -1.278 -5.540 1.00 30.03 485 ALA A CA 1
ATOM 3937 C C . ALA A 1 485 ? -22.980 -0.830 -4.198 1.00 30.03 485 ALA A C 1
ATOM 3939 O O . ALA A 1 485 ? -22.805 -1.479 -3.171 1.00 30.03 485 ALA A O 1
ATOM 3940 N N . MET A 1 486 ? -23.598 0.353 -4.206 1.00 34.78 486 MET A N 1
ATOM 3941 C CA . MET A 1 486 ? -24.587 0.731 -3.214 1.00 34.78 486 MET A CA 1
ATOM 3942 C C . MET A 1 486 ? -25.664 -0.350 -3.260 1.00 34.78 486 MET A C 1
ATOM 3944 O O . MET A 1 486 ? -26.552 -0.322 -4.113 1.00 34.78 486 MET A O 1
ATOM 3948 N N . LEU A 1 487 ? -25.555 -1.326 -2.364 1.00 34.22 487 LEU A N 1
ATOM 3949 C CA . LEU A 1 487 ? -26.702 -2.106 -1.951 1.00 34.22 487 LEU A CA 1
ATOM 3950 C C . LEU A 1 487 ? -27.665 -1.110 -1.309 1.00 34.22 487 LEU A C 1
ATOM 3952 O O . LEU A 1 487 ? -27.358 -0.487 -0.291 1.00 34.22 487 LEU A O 1
ATOM 3956 N N . LYS A 1 488 ? -28.799 -0.896 -1.974 1.00 34.81 488 LYS A N 1
ATOM 3957 C CA . LYS A 1 488 ? -29.942 -0.231 -1.360 1.00 34.81 488 LYS A CA 1
ATOM 3958 C C . LYS A 1 488 ? -30.359 -1.058 -0.135 1.00 34.81 488 LYS A C 1
ATOM 3960 O O . LYS A 1 488 ? -30.372 -2.285 -0.235 1.00 34.81 488 LYS A O 1
ATOM 3965 N N . PRO A 1 489 ? -30.717 -0.425 0.991 1.00 37.97 489 PRO A N 1
ATOM 3966 C CA . PRO A 1 489 ? -31.376 -1.114 2.086 1.00 37.97 489 PRO A CA 1
ATOM 3967 C C . PRO A 1 489 ? -32.785 -1.473 1.615 1.00 37.97 489 PRO A C 1
ATOM 3969 O O . PRO A 1 489 ? -33.631 -0.595 1.463 1.00 37.97 489 PRO A O 1
ATOM 3972 N N . SER A 1 490 ? -33.026 -2.748 1.340 1.00 34.94 490 SER A N 1
ATOM 3973 C CA . SER A 1 490 ? -34.373 -3.280 1.191 1.00 34.94 490 SER A CA 1
ATOM 3974 C C . SER A 1 490 ? -34.530 -4.449 2.147 1.00 34.94 490 SER A C 1
ATOM 3976 O O . SER A 1 490 ? -33.880 -5.479 1.997 1.00 34.94 490 SER A O 1
ATOM 3978 N N . GLU A 1 491 ? -35.418 -4.210 3.106 1.00 30.59 491 GLU A N 1
ATOM 3979 C CA . GLU A 1 491 ? -36.342 -5.197 3.653 1.00 30.59 491 GLU A CA 1
ATOM 3980 C C . GLU A 1 491 ? -35.726 -6.230 4.595 1.00 30.59 491 GLU A C 1
ATOM 3982 O O . GLU A 1 491 ? -35.337 -7.341 4.251 1.00 30.59 491 GLU A O 1
ATOM 3987 N N . ILE A 1 492 ? -35.721 -5.809 5.859 1.00 37.12 492 ILE A N 1
ATOM 3988 C CA . ILE A 1 492 ? -35.944 -6.652 7.029 1.00 37.12 492 ILE A CA 1
ATOM 3989 C C . ILE A 1 492 ? -37.022 -7.701 6.690 1.00 37.12 492 ILE A C 1
ATOM 3991 O O . ILE A 1 492 ? -38.161 -7.309 6.425 1.00 37.12 492 ILE A O 1
ATOM 3995 N N . PRO A 1 493 ? -36.742 -9.012 6.771 1.00 33.28 493 PRO A N 1
ATOM 3996 C CA . PRO A 1 493 ? -37.793 -9.978 7.021 1.00 33.28 493 PRO A CA 1
ATOM 3997 C C . PRO A 1 493 ? -38.275 -9.736 8.449 1.00 33.28 493 PRO A C 1
ATOM 3999 O O . PRO A 1 493 ? -37.598 -10.055 9.429 1.00 33.28 493 PRO A O 1
ATOM 4002 N N . SER A 1 494 ? -39.425 -9.074 8.535 1.00 34.59 494 SER A N 1
ATOM 4003 C CA . SER A 1 494 ? -40.268 -9.055 9.717 1.00 34.59 494 SER A CA 1
ATOM 4004 C C . SER A 1 494 ? -40.412 -10.480 10.253 1.00 34.59 494 SER A C 1
ATOM 4006 O O . SER A 1 494 ? -40.644 -11.404 9.480 1.00 34.59 494 SER A O 1
ATOM 4008 N N . SER A 1 495 ? -40.268 -10.616 11.571 1.00 39.66 495 SER A N 1
ATOM 4009 C CA . SER A 1 495 ? -40.985 -11.576 12.419 1.00 39.66 495 SER A CA 1
ATOM 4010 C C . SER A 1 495 ? -41.393 -12.916 11.784 1.00 39.66 495 SER A C 1
ATOM 4012 O O . SER A 1 495 ? -42.435 -13.006 11.147 1.00 39.66 495 SER A O 1
ATOM 4014 N N . ASN A 1 496 ? -40.663 -13.979 12.113 1.00 30.69 496 ASN A N 1
ATOM 4015 C CA . ASN A 1 496 ? -41.294 -15.262 12.425 1.00 30.69 496 ASN A CA 1
ATOM 4016 C C . ASN A 1 496 ? -40.757 -15.705 13.786 1.00 30.69 496 ASN A C 1
ATOM 4018 O O . ASN A 1 496 ? -39.835 -16.511 13.904 1.00 30.69 496 ASN A O 1
ATOM 4022 N N . ILE A 1 497 ? -41.305 -15.060 14.816 1.00 35.94 497 ILE A N 1
ATOM 4023 C CA . ILE A 1 497 ? -41.494 -15.703 16.109 1.00 35.94 497 ILE A CA 1
ATOM 4024 C C . ILE A 1 497 ? -42.565 -16.748 15.823 1.00 35.94 497 ILE A C 1
ATOM 4026 O O . ILE A 1 497 ? -43.708 -16.404 15.538 1.00 35.94 497 ILE A O 1
ATOM 4030 N N . ASP A 1 498 ? -42.144 -18.003 15.762 1.00 31.25 498 ASP A N 1
ATOM 4031 C CA . ASP A 1 498 ? -43.067 -19.122 15.820 1.00 31.25 498 ASP A CA 1
ATOM 4032 C C . ASP A 1 498 ? -43.511 -19.196 17.286 1.00 31.25 498 ASP A C 1
ATOM 4034 O O . ASP A 1 498 ? -42.782 -19.699 18.147 1.00 31.25 498 ASP A O 1
ATOM 4038 N N . ASP A 1 499 ? -44.651 -18.564 17.576 1.00 40.00 499 ASP A N 1
ATOM 4039 C CA . ASP A 1 499 ? -45.425 -18.771 18.797 1.00 40.00 499 ASP A CA 1
ATOM 4040 C C . ASP A 1 499 ? -45.933 -20.217 18.774 1.00 40.00 499 ASP A C 1
ATOM 4042 O O . ASP A 1 499 ? -47.048 -20.515 18.349 1.00 40.00 499 ASP A O 1
ATOM 4046 N N . SER A 1 500 ? -45.079 -21.144 19.204 1.00 32.50 500 SER A N 1
ATOM 4047 C CA . SER A 1 500 ? -45.537 -22.457 19.635 1.00 32.50 500 SER A CA 1
ATOM 4048 C C . SER A 1 500 ? -45.952 -22.336 21.094 1.00 32.50 500 SER A C 1
ATOM 4050 O O . SER A 1 500 ? -45.125 -22.480 21.996 1.00 32.50 500 SER A O 1
ATOM 4052 N N . ASP A 1 501 ? -47.247 -22.082 21.285 1.00 45.72 501 ASP A N 1
ATOM 4053 C CA . ASP A 1 501 ? -47.994 -22.398 22.501 1.00 45.72 501 ASP A CA 1
ATOM 4054 C C . ASP A 1 501 ? -47.515 -23.744 23.065 1.00 45.72 501 ASP A C 1
ATOM 4056 O O . ASP A 1 501 ? -47.505 -24.771 22.377 1.00 45.72 501 ASP A O 1
ATOM 4060 N N . GLY A 1 502 ? -47.055 -23.713 24.311 1.00 35.56 502 GLY A N 1
ATOM 4061 C CA . GLY A 1 502 ? -46.450 -24.845 24.998 1.00 35.56 502 GLY A CA 1
ATOM 4062 C C . GLY A 1 502 ? -46.609 -24.688 26.500 1.00 35.56 502 GLY A C 1
ATOM 4063 O O . GLY A 1 502 ? -45.641 -24.385 27.189 1.00 35.56 502 GLY A O 1
ATOM 4064 N N . ASP A 1 503 ? -47.851 -24.875 26.941 1.00 34.75 503 ASP A N 1
ATOM 4065 C CA . ASP A 1 503 ? -48.324 -25.161 28.295 1.00 34.75 503 ASP A CA 1
ATOM 4066 C C . ASP A 1 503 ? -47.732 -24.319 29.438 1.00 34.75 503 ASP A C 1
ATOM 4068 O O . ASP A 1 503 ? -46.705 -24.634 30.046 1.00 34.75 503 ASP A O 1
ATOM 4072 N N . ASP A 1 504 ? -48.505 -23.294 29.804 1.00 45.25 504 ASP A N 1
ATOM 4073 C CA . ASP A 1 504 ? -48.575 -22.729 31.151 1.00 45.25 504 ASP A CA 1
ATOM 4074 C C . ASP A 1 504 ? -48.817 -23.856 32.176 1.00 45.25 504 ASP A C 1
ATOM 4076 O O . ASP A 1 504 ? -49.946 -24.255 32.468 1.00 45.25 504 ASP A O 1
ATOM 4080 N N . ALA A 1 505 ? -47.733 -24.380 32.742 1.00 39.84 505 ALA A N 1
ATOM 4081 C CA . ALA A 1 505 ? -47.760 -25.209 33.936 1.00 39.84 505 ALA A CA 1
ATOM 4082 C C . ALA A 1 505 ? -46.948 -24.516 35.035 1.00 39.84 505 ALA A C 1
ATOM 4084 O O . ALA A 1 505 ? -45.730 -24.655 35.128 1.00 39.84 505 ALA A O 1
ATOM 4085 N N . GLU A 1 506 ? -47.669 -23.737 35.843 1.00 43.78 506 GLU A N 1
ATOM 4086 C CA . GLU A 1 506 ? -47.475 -23.590 37.288 1.00 43.78 506 GLU A CA 1
ATOM 4087 C C . GLU A 1 506 ? -46.004 -23.549 37.755 1.00 43.78 506 GLU A C 1
ATOM 4089 O O . GLU A 1 506 ? -45.407 -24.545 38.171 1.00 43.78 506 GLU A O 1
ATOM 4094 N N . LEU A 1 507 ? -45.414 -22.348 37.716 1.00 43.19 507 LEU A N 1
ATOM 4095 C CA . LEU A 1 507 ? -44.109 -22.029 38.304 1.00 43.19 507 LEU A CA 1
ATOM 4096 C C . LEU A 1 507 ? -44.158 -22.131 39.840 1.00 43.19 507 LEU A C 1
ATOM 4098 O O . LEU A 1 507 ? -44.196 -21.138 40.564 1.00 43.19 507 LEU A O 1
ATOM 4102 N N . GLY A 1 508 ? -44.114 -23.360 40.347 1.00 37.78 508 GLY A N 1
ATOM 4103 C CA . GLY A 1 508 ? -43.772 -23.647 41.732 1.00 37.78 508 GLY A CA 1
ATOM 4104 C C . GLY A 1 508 ? -42.283 -23.388 41.973 1.00 37.78 508 GLY A C 1
ATOM 4105 O O . GLY A 1 508 ? -41.423 -24.060 41.399 1.00 37.78 508 GLY A O 1
ATOM 4106 N N . HIS A 1 509 ? -41.971 -22.428 42.846 1.00 45.88 509 HIS A N 1
ATOM 4107 C CA . HIS A 1 509 ? -40.630 -22.192 43.383 1.00 45.88 509 HIS A CA 1
ATOM 4108 C C . HIS A 1 509 ? -40.074 -23.467 44.045 1.00 45.88 509 HIS A C 1
ATOM 4110 O O . HIS A 1 509 ? -40.314 -23.730 45.219 1.00 45.88 509 HIS A O 1
ATOM 4116 N N . THR A 1 510 ? -39.291 -24.252 43.304 1.00 56.94 510 THR A N 1
ATOM 4117 C CA . THR A 1 510 ? -38.408 -25.287 43.857 1.00 56.94 510 THR A CA 1
ATOM 4118 C C . THR A 1 510 ? -37.029 -25.181 43.198 1.00 56.94 510 THR A C 1
ATOM 4120 O O . THR A 1 510 ? -36.944 -25.078 41.972 1.00 56.94 510 THR A O 1
ATOM 4123 N N . PRO A 1 511 ? -35.923 -25.167 43.968 1.00 51.88 511 PRO A N 1
ATOM 4124 C CA . PRO A 1 511 ? -34.582 -25.135 43.396 1.00 51.88 511 PRO A CA 1
ATOM 4125 C C . PRO A 1 511 ? -34.326 -26.412 42.590 1.00 51.88 511 PRO A C 1
ATOM 4127 O O . PRO A 1 511 ? -34.551 -27.523 43.071 1.00 51.88 511 PRO A O 1
ATOM 4130 N N . TYR A 1 512 ? -33.848 -26.268 41.356 1.00 66.75 512 TYR A N 1
ATOM 4131 C CA . TYR A 1 512 ? -33.502 -27.415 40.523 1.00 66.75 512 TYR A CA 1
ATOM 4132 C C . TYR A 1 512 ? -32.302 -28.168 41.107 1.00 66.75 512 TYR A C 1
ATOM 4134 O O . TYR A 1 512 ? -31.217 -27.610 41.262 1.00 66.75 512 TYR A O 1
ATOM 4142 N N . ASP A 1 513 ? -32.481 -29.463 41.362 1.00 69.38 513 ASP A N 1
ATOM 4143 C CA . ASP A 1 513 ? -31.400 -30.347 41.787 1.00 69.38 513 ASP A CA 1
ATOM 4144 C C . ASP A 1 513 ? -30.331 -30.496 40.680 1.00 69.38 513 ASP A C 1
ATOM 4146 O O . ASP A 1 513 ? -30.622 -30.496 39.476 1.00 69.38 513 ASP A O 1
ATOM 4150 N N . ARG A 1 514 ? -29.064 -30.645 41.078 1.00 57.41 514 ARG A N 1
ATOM 4151 C CA . ARG A 1 514 ? -27.865 -30.550 40.218 1.00 57.41 514 ARG A CA 1
ATOM 4152 C C . ARG A 1 514 ? -27.856 -31.577 39.078 1.00 57.41 514 ARG A C 1
ATOM 4154 O O . ARG A 1 514 ? -27.228 -31.354 38.040 1.00 57.41 514 ARG A O 1
ATOM 4161 N N . LYS A 1 515 ? -28.575 -32.692 39.247 1.00 69.19 515 LYS A N 1
ATOM 4162 C CA . LYS A 1 515 ? -28.805 -33.702 38.201 1.00 69.19 515 LYS A CA 1
ATOM 4163 C C . LYS A 1 515 ? -29.766 -33.211 37.113 1.00 69.19 515 LYS A C 1
ATOM 4165 O O . LYS A 1 515 ? -29.433 -33.336 35.938 1.00 69.19 515 LYS A O 1
ATOM 4170 N N . LYS A 1 516 ? -30.878 -32.567 37.485 1.00 70.19 516 LYS A N 1
ATOM 4171 C CA . LYS A 1 516 ? -31.870 -32.024 36.537 1.00 70.19 516 LYS A CA 1
ATOM 4172 C C . LYS A 1 516 ? -31.295 -30.873 35.708 1.00 70.19 516 LYS A C 1
ATOM 4174 O O . LYS A 1 516 ? -31.571 -30.763 34.519 1.00 70.19 516 LYS A O 1
ATOM 4179 N N . LEU A 1 517 ? -30.424 -30.057 36.303 1.00 68.44 517 LEU A N 1
ATOM 4180 C CA . LEU A 1 517 ? -29.719 -28.972 35.604 1.00 68.44 517 LEU A CA 1
ATOM 4181 C C . LEU A 1 517 ? -28.726 -29.495 34.552 1.00 68.44 517 LEU A C 1
ATOM 4183 O O . LEU A 1 517 ? -28.634 -28.949 33.452 1.00 68.44 517 LEU A O 1
ATOM 4187 N N . ARG A 1 518 ? -28.019 -30.591 34.859 1.00 67.44 518 ARG A N 1
ATOM 4188 C CA . ARG A 1 518 ? -27.136 -31.276 33.899 1.00 67.44 518 ARG A CA 1
ATOM 4189 C C . ARG A 1 518 ? -27.914 -31.909 32.752 1.00 67.44 518 ARG A C 1
ATOM 4191 O O . ARG A 1 518 ? -27.477 -31.814 31.610 1.00 67.44 518 ARG A O 1
ATOM 4198 N N . GLU A 1 519 ? -29.055 -32.518 33.044 1.00 74.31 519 GLU A N 1
ATOM 4199 C CA . GLU A 1 519 ? -29.917 -33.148 32.043 1.00 74.31 519 GLU A CA 1
ATOM 4200 C C . GLU A 1 519 ? -30.502 -32.114 31.071 1.00 74.31 519 GLU A C 1
ATOM 4202 O O . GLU A 1 519 ? -30.338 -32.245 29.859 1.00 74.31 519 GLU A O 1
ATOM 4207 N N . LYS A 1 520 ? -31.020 -31.000 31.600 1.00 72.69 520 LYS A N 1
ATOM 4208 C CA . LYS A 1 520 ? -31.562 -29.891 30.801 1.00 72.69 520 LYS A CA 1
ATOM 4209 C C . LYS A 1 520 ? -30.478 -29.171 29.980 1.00 72.69 520 LYS A C 1
ATOM 4211 O O . LYS A 1 520 ? -30.711 -28.770 28.840 1.00 72.69 520 LYS A O 1
ATOM 4216 N N . SER A 1 521 ? -29.256 -29.063 30.513 1.00 74.19 521 SER A N 1
ATOM 4217 C CA . SER A 1 521 ? -28.091 -28.551 29.773 1.00 74.19 521 SER A CA 1
ATOM 4218 C C . SER A 1 521 ? -27.675 -29.488 28.630 1.00 74.19 521 SER A C 1
ATOM 4220 O O . SER A 1 521 ? -27.415 -29.029 27.516 1.00 74.19 521 SER A O 1
ATOM 4222 N N . LEU A 1 522 ? -27.679 -30.806 28.864 1.00 75.88 522 LEU A N 1
ATOM 4223 C CA . LEU A 1 522 ? -27.403 -31.814 27.836 1.00 75.88 522 LEU A CA 1
ATOM 4224 C C . LEU A 1 522 ? -28.477 -31.835 26.741 1.00 75.88 522 LEU A C 1
ATOM 4226 O O . LEU A 1 522 ? -28.142 -32.003 25.568 1.00 75.88 522 LEU A O 1
ATOM 4230 N N . GLU A 1 523 ? -29.746 -31.629 27.088 1.00 72.88 523 GLU A N 1
ATOM 4231 C CA . GLU A 1 523 ? -30.839 -31.488 26.121 1.00 72.88 523 GLU A CA 1
ATOM 4232 C C . GLU A 1 523 ? -30.715 -30.224 25.272 1.00 72.88 523 GLU A C 1
ATOM 4234 O O . GLU A 1 523 ? -30.832 -30.303 24.048 1.00 72.88 523 GLU A O 1
ATOM 4239 N N . SER A 1 524 ? -30.362 -29.089 25.880 1.00 72.56 524 SER A N 1
ATOM 4240 C CA . SER A 1 524 ? -30.071 -27.851 25.148 1.00 72.56 524 SER A CA 1
ATOM 4241 C C . SER A 1 524 ? -28.888 -28.023 24.180 1.00 72.56 524 SER A C 1
ATOM 4243 O O . SER A 1 524 ? -28.959 -27.620 23.016 1.00 72.56 524 SER A O 1
ATOM 4245 N N . LEU A 1 525 ? -27.827 -28.724 24.599 1.00 71.00 525 LEU A N 1
ATOM 4246 C CA . LEU A 1 525 ? -26.687 -29.082 23.743 1.00 71.00 525 LEU A CA 1
ATOM 4247 C C . LEU A 1 525 ? -27.080 -30.025 22.594 1.00 71.00 525 LEU A C 1
ATOM 4249 O O . LEU A 1 525 ? -26.600 -29.855 21.470 1.00 71.00 525 LEU A O 1
ATOM 4253 N N . LYS A 1 526 ? -27.973 -30.995 22.834 1.00 75.00 526 LYS A N 1
ATOM 4254 C CA . LYS A 1 526 ? -28.502 -31.884 21.785 1.00 75.00 526 LYS A CA 1
ATOM 4255 C C . LYS A 1 526 ? -29.372 -31.125 20.784 1.00 75.00 526 LYS A C 1
ATOM 4257 O O . LYS A 1 526 ? -29.207 -31.340 19.582 1.00 75.00 526 LYS A O 1
ATOM 4262 N N . GLN A 1 527 ? -30.237 -30.218 21.240 1.00 70.06 527 GLN A N 1
ATOM 4263 C CA . GLN A 1 527 ? -31.043 -29.378 20.350 1.00 70.06 527 GLN A CA 1
ATOM 4264 C C . GLN A 1 527 ? -30.170 -28.429 19.522 1.00 70.06 527 GLN A C 1
ATOM 4266 O O . GLN A 1 527 ? -30.332 -28.358 18.304 1.00 70.06 527 GLN A O 1
ATOM 4271 N N . ARG A 1 528 ? -29.156 -27.804 20.133 1.00 69.50 528 ARG A N 1
ATOM 4272 C CA . ARG A 1 528 ? -28.193 -26.946 19.426 1.00 69.50 528 ARG A CA 1
ATOM 4273 C C . ARG A 1 528 ? -27.377 -27.725 18.390 1.00 69.50 528 ARG A C 1
ATOM 4275 O O . ARG A 1 528 ? -27.181 -27.241 17.279 1.00 69.50 528 ARG A O 1
ATOM 4282 N N . LYS A 1 529 ? -26.977 -28.966 18.691 1.00 71.25 529 LYS A N 1
ATOM 4283 C CA . LYS A 1 529 ? -26.289 -29.861 17.740 1.00 71.25 529 LYS A CA 1
ATOM 4284 C C . LYS A 1 529 ? -27.203 -30.325 16.596 1.00 71.25 529 LYS A C 1
ATOM 4286 O O . LYS A 1 529 ? -26.728 -30.510 15.475 1.00 71.25 529 LYS A O 1
ATOM 4291 N N . LYS A 1 530 ? -28.507 -30.492 16.851 1.00 70.31 530 LYS A N 1
ATOM 4292 C CA . LYS A 1 530 ? -29.516 -30.806 15.823 1.00 70.31 530 LYS A CA 1
ATOM 4293 C C . LYS A 1 530 ? -29.757 -29.606 14.897 1.00 70.31 530 LYS A C 1
ATOM 4295 O O . LYS A 1 530 ? -29.749 -29.787 13.684 1.00 70.31 530 LYS A O 1
ATOM 4300 N N . ALA A 1 531 ? -29.842 -28.393 15.447 1.00 68.12 531 ALA A N 1
ATOM 4301 C CA . ALA A 1 531 ? -29.937 -27.150 14.677 1.00 68.12 531 ALA A CA 1
ATOM 4302 C C . ALA A 1 531 ? -28.683 -26.900 13.813 1.00 68.12 531 ALA A C 1
ATOM 4304 O O . ALA A 1 531 ? -28.790 -26.544 12.642 1.00 68.12 531 ALA A O 1
ATOM 4305 N N . GLN A 1 532 ? -27.489 -27.188 14.343 1.00 63.69 532 GLN A N 1
ATOM 4306 C CA . GLN A 1 532 ? -26.227 -27.040 13.606 1.00 63.69 532 GLN A CA 1
ATOM 4307 C C . GLN A 1 532 ? -26.078 -28.058 12.458 1.00 63.69 532 GLN A C 1
ATOM 4309 O O . GLN A 1 532 ? -25.473 -27.749 11.435 1.00 63.69 532 GLN A O 1
ATOM 4314 N N . ARG A 1 533 ? -26.660 -29.259 12.597 1.00 60.09 533 ARG A N 1
ATOM 4315 C CA . ARG A 1 533 ? -26.745 -30.252 11.510 1.00 60.09 533 ARG A CA 1
ATOM 4316 C C . ARG A 1 533 ? -27.773 -29.874 10.440 1.00 60.09 533 ARG A C 1
ATOM 4318 O O . ARG A 1 533 ? -27.507 -30.124 9.271 1.00 60.09 533 ARG A O 1
ATOM 4325 N N . GLY A 1 534 ? -28.887 -29.243 10.819 1.00 47.81 534 GLY A N 1
ATOM 4326 C CA . GLY A 1 534 ? -29.874 -28.713 9.870 1.00 47.81 534 GLY A CA 1
ATOM 4327 C C . GLY A 1 534 ? -29.320 -27.574 9.005 1.00 47.81 534 GLY A C 1
ATOM 4328 O O . GLY A 1 534 ? -29.575 -27.534 7.807 1.00 47.81 534 GLY A O 1
ATOM 4329 N N . ALA A 1 535 ? -28.473 -26.710 9.575 1.00 47.56 535 ALA A N 1
ATOM 4330 C CA . ALA A 1 535 ? -27.837 -25.608 8.846 1.00 47.56 535 ALA A CA 1
ATOM 4331 C C . ALA A 1 535 ? -26.741 -26.055 7.850 1.00 47.56 535 ALA A C 1
ATOM 4333 O O . ALA A 1 535 ? -26.424 -25.323 6.918 1.00 47.56 535 ALA A O 1
ATOM 4334 N N . ALA A 1 536 ? -26.176 -27.259 8.002 1.00 43.38 536 ALA A N 1
ATOM 4335 C CA . ALA A 1 536 ? -25.145 -27.792 7.102 1.00 43.38 536 ALA A CA 1
ATOM 4336 C C . ALA A 1 536 ? -25.707 -28.438 5.814 1.00 43.38 536 ALA A C 1
ATOM 4338 O O . ALA A 1 536 ? -24.935 -28.798 4.930 1.00 43.38 536 ALA A O 1
ATOM 4339 N N . GLN A 1 537 ? -27.033 -28.589 5.696 1.00 48.94 537 GLN A N 1
ATOM 4340 C CA . GLN A 1 537 ? -27.711 -29.167 4.523 1.00 48.94 537 GLN A CA 1
ATOM 4341 C C . GLN A 1 537 ? -28.312 -28.120 3.569 1.00 48.94 537 GLN A C 1
ATOM 4343 O O . GLN A 1 537 ? -28.898 -28.489 2.555 1.00 48.94 537 GLN A O 1
ATOM 4348 N N . GLN A 1 538 ? -28.119 -26.825 3.836 1.00 43.97 538 GLN A N 1
ATOM 4349 C CA . GLN A 1 538 ? -28.519 -25.732 2.946 1.00 43.97 538 GLN A CA 1
ATOM 4350 C C . GLN A 1 538 ? -27.319 -24.829 2.627 1.00 43.97 538 GLN A C 1
ATOM 4352 O O . GLN A 1 538 ? -27.153 -23.749 3.183 1.00 43.97 538 GLN A O 1
ATOM 4357 N N . ALA A 1 539 ? -26.471 -25.284 1.705 1.00 33.69 539 ALA A N 1
ATOM 4358 C CA . ALA A 1 539 ? -25.567 -24.434 0.930 1.00 33.69 539 ALA A CA 1
ATOM 4359 C C . ALA A 1 539 ? -25.540 -24.953 -0.525 1.00 33.69 539 ALA A C 1
ATOM 4361 O O . ALA A 1 539 ? -25.602 -26.168 -0.728 1.00 33.69 539 ALA A O 1
ATOM 4362 N N . PRO A 1 540 ? -25.510 -24.070 -1.541 1.00 40.16 540 PRO A N 1
ATOM 4363 C CA . PRO A 1 540 ? -25.811 -24.428 -2.925 1.00 40.16 540 PRO A CA 1
ATOM 4364 C C . PRO A 1 540 ? -24.632 -25.152 -3.591 1.00 40.16 540 PRO A C 1
ATOM 4366 O O . PRO A 1 540 ? -23.482 -24.731 -3.474 1.00 40.16 540 PRO A O 1
ATOM 4369 N N . GLY A 1 541 ? -24.924 -26.249 -4.295 1.00 35.12 541 GLY A N 1
ATOM 4370 C CA . GLY A 1 541 ? -23.939 -27.020 -5.059 1.00 35.12 541 GLY A CA 1
ATOM 4371 C C . GLY A 1 541 ? -23.480 -26.315 -6.349 1.00 35.12 541 GLY A C 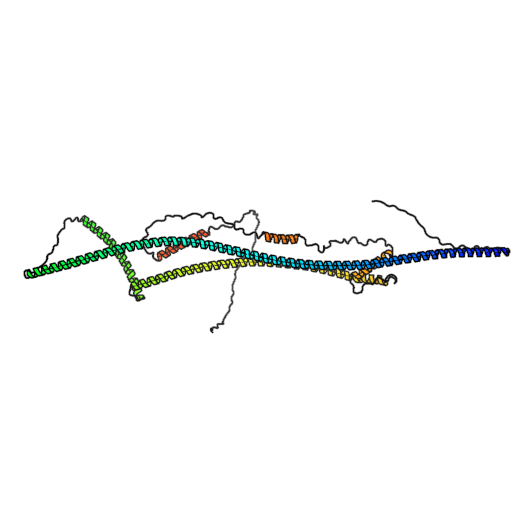1
ATOM 4372 O O . GLY A 1 541 ? -24.196 -25.454 -6.867 1.00 35.12 541 GLY A O 1
ATOM 4373 N N . PRO A 1 542 ? -22.300 -26.669 -6.894 1.00 37.97 542 PRO A N 1
ATOM 4374 C CA . PRO A 1 542 ? -21.784 -26.082 -8.124 1.00 37.97 542 PRO A CA 1
ATOM 4375 C C . PRO A 1 542 ? -22.481 -26.684 -9.353 1.00 37.97 542 PRO A C 1
ATOM 4377 O O . PRO A 1 542 ? -22.674 -27.895 -9.453 1.00 37.97 542 PRO A O 1
ATOM 4380 N N . ALA A 1 543 ? -22.837 -25.824 -10.305 1.00 34.16 543 ALA A N 1
ATOM 4381 C CA . ALA A 1 543 ? -23.412 -26.207 -11.587 1.00 34.16 543 ALA A CA 1
ATOM 4382 C C . ALA A 1 543 ? -22.377 -26.939 -12.462 1.00 34.16 543 ALA A C 1
ATOM 4384 O O . ALA A 1 543 ? -21.338 -26.375 -12.802 1.00 34.16 543 ALA A O 1
ATOM 4385 N N . VAL A 1 544 ? -22.688 -28.173 -12.867 1.00 34.56 544 VAL A N 1
ATOM 4386 C CA . VAL A 1 544 ? -21.963 -28.911 -13.912 1.00 34.56 544 VAL A CA 1
ATOM 4387 C C . VAL A 1 544 ? -22.948 -29.209 -15.038 1.00 34.56 544 VAL A C 1
ATOM 4389 O O . VAL A 1 544 ? -23.944 -29.901 -14.842 1.00 34.56 544 VAL A O 1
ATOM 4392 N N . GLY A 1 545 ? -22.680 -28.629 -16.208 1.00 30.84 545 GLY A N 1
ATOM 4393 C CA . GLY A 1 545 ? -23.448 -28.839 -17.429 1.00 30.84 545 GLY A CA 1
ATOM 4394 C C . GLY A 1 545 ? -23.217 -30.234 -18.005 1.00 30.84 545 GLY A C 1
ATOM 4395 O O . GLY A 1 545 ? -22.080 -30.665 -18.188 1.00 30.84 545 GLY A O 1
ATOM 4396 N N . ALA A 1 546 ? -24.315 -30.919 -18.310 1.00 29.66 546 ALA A N 1
ATOM 4397 C CA . ALA A 1 546 ? -24.335 -32.147 -19.085 1.00 29.66 546 ALA A CA 1
ATOM 4398 C C . ALA A 1 546 ? -24.319 -31.820 -20.587 1.00 29.66 546 ALA A C 1
ATOM 4400 O O . ALA A 1 546 ? -25.127 -31.023 -21.062 1.00 29.66 546 ALA A O 1
ATOM 4401 N N . SER A 1 547 ? -23.446 -32.482 -21.344 1.00 31.83 547 SER A N 1
ATOM 4402 C CA . SER A 1 547 ? -23.653 -32.730 -22.773 1.00 31.83 547 SER A CA 1
ATOM 4403 C C . SER A 1 547 ? -23.326 -34.194 -23.071 1.00 31.83 547 SER A C 1
ATOM 4405 O O . SER A 1 547 ? -22.453 -34.797 -22.450 1.00 31.83 547 SER A O 1
ATOM 4407 N N . GLN A 1 548 ? -24.175 -34.772 -23.913 1.00 32.28 548 GLN A N 1
ATOM 4408 C CA . GLN A 1 548 ? -24.424 -36.195 -24.125 1.00 32.28 548 GLN A CA 1
ATOM 4409 C C . GLN A 1 548 ? -23.520 -36.829 -25.198 1.00 32.28 548 GLN A C 1
ATOM 4411 O O . GLN A 1 548 ? -22.947 -36.127 -26.025 1.00 32.28 548 GLN A O 1
ATOM 4416 N N . ALA A 1 549 ? -23.598 -38.170 -25.238 1.00 30.64 549 ALA A N 1
ATOM 4417 C CA . ALA A 1 549 ? -23.294 -39.101 -26.339 1.00 30.64 549 ALA A CA 1
ATOM 4418 C C . ALA A 1 549 ? -21.801 -39.435 -26.559 1.00 30.64 549 ALA A C 1
ATOM 4420 O O . ALA A 1 549 ? -20.945 -38.570 -26.495 1.00 30.64 549 ALA A O 1
ATOM 4421 N N . SER A 1 550 ? -21.380 -40.676 -26.822 1.00 31.22 550 SER A N 1
ATOM 4422 C CA . SER A 1 550 ? -22.087 -41.854 -27.332 1.00 31.22 550 SER A CA 1
ATOM 4423 C C . SER A 1 550 ? -21.334 -43.133 -26.934 1.00 31.22 550 SER A C 1
ATOM 4425 O O . SER A 1 550 ? -20.107 -43.132 -26.851 1.00 31.22 550 SER A O 1
ATOM 4427 N N . ALA A 1 551 ? -22.067 -44.224 -26.716 1.00 32.47 551 ALA A N 1
ATOM 4428 C CA . ALA A 1 551 ? -21.529 -45.560 -26.475 1.00 32.47 551 ALA A CA 1
ATOM 4429 C C . ALA A 1 551 ? -21.283 -46.297 -27.802 1.00 32.47 551 ALA A C 1
ATOM 4431 O O . ALA A 1 551 ? -22.174 -46.339 -28.647 1.00 32.47 551 ALA A O 1
ATOM 4432 N N . VAL A 1 552 ? -20.119 -46.938 -27.951 1.00 33.09 552 VAL A N 1
ATOM 4433 C CA . VAL A 1 552 ? -19.877 -48.006 -28.935 1.00 33.09 552 VAL A CA 1
ATOM 4434 C C . VAL A 1 552 ? -19.065 -49.118 -28.265 1.00 33.09 552 VAL A C 1
ATOM 4436 O O . VAL A 1 552 ? -18.088 -48.863 -27.566 1.00 33.09 552 VAL A O 1
ATOM 4439 N N . MET A 1 553 ? -19.547 -50.348 -28.453 1.00 34.44 553 MET A N 1
ATOM 4440 C CA . MET A 1 553 ? -19.005 -51.625 -27.981 1.00 34.44 553 MET A CA 1
ATOM 4441 C C . MET A 1 553 ? -17.579 -51.914 -28.473 1.00 34.44 553 MET A C 1
ATOM 4443 O O . MET A 1 553 ? -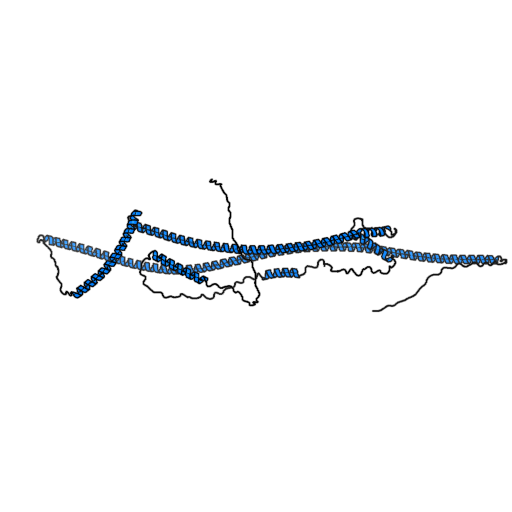17.241 -51.568 -29.601 1.00 34.44 553 MET A O 1
ATOM 4447 N N . GLY A 1 554 ? -16.831 -52.732 -27.718 1.00 31.44 554 GLY A N 1
ATOM 4448 C CA . GLY A 1 554 ? -15.826 -53.609 -28.328 1.00 31.44 554 GLY A CA 1
ATOM 4449 C C . GLY A 1 554 ? -14.691 -54.099 -27.428 1.00 31.44 554 GLY A C 1
ATOM 4450 O O . GLY A 1 554 ? -13.659 -53.453 -27.356 1.00 31.44 554 GLY A O 1
ATOM 4451 N N . GLN A 1 555 ? -14.872 -55.309 -26.887 1.00 32.88 555 GLN A N 1
ATOM 4452 C CA . GLN A 1 555 ? -13.850 -56.340 -26.623 1.00 32.88 555 GLN A CA 1
ATOM 4453 C C . GLN A 1 555 ? -12.821 -56.154 -25.482 1.00 32.88 555 GLN A C 1
ATOM 4455 O O . GLN A 1 555 ? -12.036 -55.218 -25.414 1.00 32.88 555 GLN A O 1
ATOM 4460 N N . ALA A 1 556 ? -12.786 -57.180 -24.631 1.00 31.02 556 ALA A N 1
ATOM 4461 C CA . ALA A 1 556 ? -11.673 -57.604 -23.774 1.00 31.02 556 ALA A CA 1
ATOM 4462 C C . ALA A 1 556 ? -11.233 -59.017 -24.254 1.00 31.02 556 ALA A C 1
ATOM 4464 O O . ALA A 1 556 ? -11.931 -59.548 -25.127 1.00 31.02 556 ALA A O 1
ATOM 4465 N N . PRO A 1 557 ? -10.254 -59.742 -23.655 1.00 56.84 557 PRO A N 1
ATOM 4466 C CA . PRO A 1 557 ? -9.140 -59.436 -22.722 1.00 56.84 557 PRO A CA 1
ATOM 4467 C C . PRO A 1 557 ? -7.800 -60.049 -23.317 1.00 56.84 557 PRO A C 1
ATOM 4469 O O . PRO A 1 557 ? -7.797 -60.214 -24.536 1.00 56.84 557 PRO A O 1
ATOM 4472 N N . PRO A 1 558 ? -6.684 -60.434 -22.615 1.00 54.22 558 PRO A N 1
ATOM 4473 C CA . PRO A 1 558 ? -6.541 -60.677 -21.174 1.00 54.22 558 PRO A CA 1
ATOM 4474 C C . PRO A 1 558 ? -5.186 -60.460 -20.445 1.00 54.22 558 PRO A C 1
ATOM 4476 O O . PRO A 1 558 ? -4.115 -60.338 -21.021 1.00 54.22 558 PRO A O 1
ATOM 4479 N N . ALA A 1 559 ? -5.326 -60.544 -19.112 1.00 32.47 559 ALA A N 1
ATOM 4480 C CA . ALA A 1 559 ? -4.451 -61.184 -18.119 1.00 32.47 559 ALA A CA 1
ATOM 4481 C C . ALA A 1 559 ? -3.065 -60.597 -17.776 1.00 32.47 559 ALA A C 1
ATOM 4483 O O . ALA A 1 559 ? -2.097 -60.776 -18.501 1.00 32.47 559 ALA A O 1
ATOM 4484 N N . ALA A 1 560 ? -2.939 -60.124 -16.529 1.00 33.34 560 ALA A N 1
ATOM 4485 C CA . ALA A 1 560 ? -1.967 -60.662 -15.568 1.00 33.34 560 ALA A CA 1
ATOM 4486 C C . ALA A 1 560 ? -2.410 -60.333 -14.128 1.00 33.34 560 ALA A C 1
ATOM 4488 O O . ALA A 1 560 ? -2.792 -59.206 -13.817 1.00 33.34 560 ALA A O 1
ATOM 4489 N N . SER A 1 561 ? -2.411 -61.356 -13.275 1.00 41.41 561 SER A N 1
ATOM 4490 C CA . SER A 1 561 ? -2.892 -61.341 -11.892 1.00 41.41 561 SER A CA 1
ATOM 4491 C C . SER A 1 561 ? -1.878 -60.772 -10.877 1.00 41.41 561 SER A C 1
ATOM 4493 O O . SER A 1 561 ? -0.694 -60.662 -11.191 1.00 41.41 561 SER A O 1
ATOM 4495 N N . PRO A 1 562 ? -2.325 -60.473 -9.637 1.00 54.09 562 PRO A N 1
ATOM 4496 C CA . PRO A 1 562 ? -1.544 -59.831 -8.581 1.00 54.09 562 PRO A CA 1
ATOM 4497 C C . PRO A 1 562 ? -1.157 -60.798 -7.448 1.00 54.09 562 PRO A C 1
ATOM 4499 O O . PRO A 1 562 ? -2.026 -61.418 -6.848 1.00 54.09 562 PRO A O 1
ATOM 4502 N N . TRP A 1 563 ? 0.126 -60.881 -7.101 1.00 36.22 563 TRP A N 1
ATOM 4503 C CA . TRP A 1 563 ? 0.677 -61.484 -5.872 1.00 36.22 563 TRP A CA 1
ATOM 4504 C C . TRP A 1 563 ? 1.968 -60.694 -5.570 1.00 36.22 563 TRP A C 1
ATOM 4506 O O . TRP A 1 563 ? 2.660 -60.313 -6.503 1.00 36.22 563 TRP A O 1
ATOM 4516 N N . GLY A 1 564 ? 2.404 -60.368 -4.359 1.00 32.97 564 GLY A N 1
ATOM 4517 C CA . GLY A 1 564 ? 2.003 -60.720 -3.010 1.00 32.97 564 GLY A CA 1
ATOM 4518 C C . GLY A 1 564 ? 3.125 -60.272 -2.056 1.00 32.97 564 GLY A C 1
ATOM 4519 O O . GLY A 1 564 ? 4.281 -60.148 -2.446 1.00 32.97 564 GLY A O 1
ATOM 4520 N N . ALA A 1 565 ? 2.733 -59.994 -0.817 1.00 37.25 565 ALA A N 1
ATOM 4521 C CA . ALA A 1 565 ? 3.508 -59.591 0.355 1.00 37.25 565 ALA A CA 1
ATOM 4522 C C . ALA A 1 565 ? 4.894 -60.235 0.603 1.00 37.25 565 ALA A C 1
ATOM 4524 O O . ALA A 1 565 ? 5.104 -61.410 0.310 1.00 37.25 565 ALA A O 1
ATOM 4525 N N . ARG A 1 566 ? 5.742 -59.470 1.319 1.00 35.16 566 ARG A N 1
ATOM 4526 C CA . ARG A 1 566 ? 6.688 -59.797 2.431 1.00 35.16 566 ARG A CA 1
ATOM 4527 C C . ARG A 1 566 ? 7.769 -58.701 2.412 1.00 35.16 566 ARG A C 1
ATOM 4529 O O . ARG A 1 566 ? 8.203 -58.326 1.338 1.00 35.16 566 ARG A O 1
ATOM 4536 N N . GLY A 1 567 ? 8.264 -58.096 3.481 1.00 33.25 567 GLY A N 1
ATOM 4537 C CA . GLY A 1 567 ? 8.301 -58.349 4.918 1.00 33.25 567 GLY A CA 1
ATOM 4538 C C . GLY A 1 567 ? 9.518 -57.559 5.473 1.00 33.25 567 GLY A C 1
ATOM 4539 O O . GLY A 1 567 ? 10.321 -57.078 4.676 1.00 33.25 567 GLY A O 1
ATOM 4540 N N . PRO A 1 568 ? 9.646 -57.365 6.795 1.00 63.38 568 PRO A N 1
ATOM 4541 C CA . PRO A 1 568 ? 10.419 -56.276 7.409 1.00 63.38 568 PRO A CA 1
ATOM 4542 C C . PRO A 1 568 ? 11.804 -56.698 7.944 1.00 63.38 568 PRO A C 1
ATOM 4544 O O . PRO A 1 568 ? 12.001 -57.856 8.293 1.00 63.38 568 PRO A O 1
ATOM 4547 N N . SER A 1 569 ? 12.726 -55.740 8.110 1.00 37.28 569 SER A N 1
ATOM 4548 C CA . SER A 1 569 ? 13.929 -55.841 8.971 1.00 37.28 569 SER A CA 1
ATOM 4549 C C . SER A 1 569 ? 14.535 -54.431 9.130 1.00 37.28 569 SER A C 1
ATOM 4551 O O . SER A 1 569 ? 14.842 -53.799 8.126 1.00 37.28 569 SER A O 1
ATOM 4553 N N . SER A 1 570 ? 14.488 -53.766 10.288 1.00 37.16 570 SER A N 1
ATOM 4554 C CA . SER A 1 570 ? 15.247 -53.973 11.539 1.00 37.16 570 SER A CA 1
ATOM 4555 C C . SER A 1 570 ? 16.640 -53.326 11.553 1.00 37.16 570 SER A C 1
ATOM 4557 O O . SER A 1 570 ? 17.473 -53.644 10.711 1.00 37.16 570 SER A O 1
ATOM 4559 N N . GLY A 1 571 ? 16.895 -52.548 12.613 1.00 33.38 571 GLY A N 1
ATOM 4560 C CA . GLY A 1 571 ? 18.223 -52.172 13.123 1.00 33.38 571 GLY A CA 1
ATOM 4561 C C . GLY A 1 571 ? 18.522 -50.674 12.973 1.00 33.38 571 GLY A C 1
ATOM 4562 O O . GLY A 1 571 ? 18.546 -50.181 11.859 1.00 33.38 571 GLY A O 1
ATOM 4563 N N . GLY A 1 572 ? 18.741 -49.862 14.010 1.00 32.47 572 GLY A N 1
ATOM 4564 C CA . GLY A 1 572 ? 18.976 -50.128 15.432 1.00 32.47 572 GLY A CA 1
ATOM 4565 C C . GLY A 1 572 ? 20.224 -49.373 15.922 1.00 32.47 572 GLY A C 1
ATOM 4566 O O . GLY A 1 572 ? 21.271 -49.487 15.300 1.00 32.47 572 GLY A O 1
ATOM 4567 N N . GLY A 1 573 ? 20.101 -48.667 17.057 1.00 32.28 573 GLY A N 1
ATOM 4568 C CA . GLY A 1 573 ? 21.197 -48.064 17.849 1.00 32.28 573 GLY A CA 1
ATOM 4569 C C . GLY A 1 573 ? 21.438 -46.583 17.526 1.00 32.28 573 GLY A C 1
ATOM 4570 O O . GLY A 1 573 ? 21.755 -46.258 16.394 1.00 32.28 573 GLY A O 1
ATOM 4571 N N . GLY A 1 574 ? 21.215 -45.610 18.419 1.00 33.28 574 GLY A N 1
ATOM 4572 C CA . GLY A 1 574 ? 21.672 -45.500 19.817 1.00 33.28 574 GLY A CA 1
ATOM 4573 C C . GLY A 1 574 ? 22.883 -44.547 19.828 1.00 33.28 574 GLY A C 1
ATOM 4574 O O . GLY A 1 574 ? 23.748 -44.690 18.982 1.00 33.28 574 GLY A O 1
ATOM 4575 N N . GLY A 1 575 ? 23.057 -43.535 20.671 1.00 33.91 575 GLY A N 1
ATOM 4576 C CA . GLY A 1 575 ? 22.372 -43.009 21.845 1.00 33.91 575 GLY A CA 1
ATOM 4577 C C . GLY A 1 575 ? 23.360 -42.073 22.570 1.00 33.91 575 GLY A C 1
ATOM 4578 O O . GLY A 1 575 ? 24.564 -42.214 22.378 1.00 33.91 575 GLY A O 1
ATOM 4579 N N . SER A 1 576 ? 22.847 -41.212 23.463 1.00 37.06 576 SER A N 1
ATOM 4580 C CA . SER A 1 576 ? 23.592 -40.465 24.509 1.00 37.06 576 SER A CA 1
ATOM 4581 C C . SER A 1 576 ? 24.503 -39.325 24.016 1.00 37.06 576 SER A C 1
ATOM 4583 O O . SER A 1 576 ? 25.085 -39.409 22.951 1.00 37.06 576 SER A O 1
ATOM 4585 N N . ARG A 1 577 ? 24.748 -38.220 24.727 1.00 35.81 577 ARG A N 1
ATOM 4586 C CA . ARG A 1 577 ? 24.383 -37.667 26.047 1.00 35.81 577 ARG A CA 1
ATOM 4587 C C . ARG A 1 577 ? 25.015 -36.261 26.056 1.00 35.81 577 ARG A C 1
ATOM 4589 O O . ARG A 1 577 ? 26.082 -36.093 25.478 1.00 35.81 577 ARG A O 1
ATOM 4596 N N . GLY A 1 578 ? 24.433 -35.300 26.767 1.00 35.47 578 GLY A N 1
ATOM 4597 C CA . GLY A 1 578 ? 25.084 -34.007 26.998 1.00 35.47 578 GLY A CA 1
ATOM 4598 C C . GLY A 1 578 ? 24.174 -33.016 27.705 1.00 35.47 578 GLY A C 1
ATOM 4599 O O . GLY A 1 578 ? 23.715 -32.059 27.099 1.00 35.47 578 GLY A O 1
ATOM 4600 N N . LYS A 1 579 ? 23.869 -33.304 28.973 1.00 40.69 579 LYS A N 1
ATOM 4601 C CA . LYS A 1 579 ? 23.481 -32.289 29.955 1.00 40.69 579 LYS A CA 1
ATOM 4602 C C . LYS A 1 579 ? 24.726 -31.448 30.227 1.00 40.69 579 LYS A C 1
ATOM 4604 O O . LYS A 1 579 ? 25.761 -32.052 30.467 1.00 40.69 579 LYS A O 1
ATOM 4609 N N . ASP A 1 580 ? 24.593 -30.130 30.269 1.00 43.84 580 ASP A N 1
ATOM 4610 C CA . ASP A 1 580 ? 25.168 -29.362 31.366 1.00 43.84 580 ASP A CA 1
ATOM 4611 C C . ASP A 1 580 ? 24.351 -28.095 31.600 1.00 43.84 580 ASP A C 1
ATOM 4613 O O . ASP A 1 580 ? 23.814 -27.460 30.694 1.00 43.84 580 ASP A O 1
ATOM 4617 N N . SER A 1 581 ? 24.185 -27.841 32.883 1.00 47.22 581 SER A N 1
ATOM 4618 C CA . SER A 1 581 ? 23.330 -26.872 33.538 1.00 47.22 581 SER A CA 1
ATOM 4619 C C . SER A 1 581 ? 24.218 -25.944 34.342 1.00 47.22 581 SER A C 1
ATOM 4621 O O . SER A 1 581 ? 24.994 -26.477 35.128 1.00 47.22 581 SER A O 1
ATOM 4623 N N . SER A 1 582 ? 24.035 -24.625 34.226 1.00 45.22 582 SER A N 1
ATOM 4624 C CA . SER A 1 582 ? 24.244 -23.665 35.327 1.00 45.22 582 SER A CA 1
ATOM 4625 C C . SER A 1 582 ? 24.031 -22.212 34.866 1.00 45.22 582 SER A C 1
ATOM 4627 O O . SER A 1 582 ? 24.816 -21.675 34.090 1.00 45.22 582 SER A O 1
ATOM 4629 N N . GLU A 1 583 ? 22.950 -21.612 35.370 1.00 46.38 583 GLU A N 1
ATOM 4630 C CA . GLU A 1 583 ? 22.829 -20.210 35.832 1.00 46.38 583 GLU A CA 1
ATOM 4631 C C . GLU A 1 583 ? 23.962 -19.815 36.820 1.00 46.38 583 GLU A C 1
ATOM 4633 O O . GLU A 1 583 ? 24.681 -20.713 37.269 1.00 46.38 583 GLU A O 1
ATOM 4638 N N . PRO A 1 584 ? 24.021 -18.581 37.373 1.00 66.62 584 PRO A N 1
ATOM 4639 C CA . PRO A 1 584 ? 23.631 -17.255 36.857 1.00 66.62 584 PRO A CA 1
ATOM 4640 C C . PRO A 1 584 ? 24.705 -16.163 37.125 1.00 66.62 584 PRO A C 1
ATOM 4642 O O . PRO A 1 584 ? 25.596 -16.348 37.950 1.00 66.62 584 PRO A O 1
ATOM 4645 N N . GLU A 1 585 ? 24.542 -14.991 36.501 1.00 45.00 585 GLU A N 1
ATOM 4646 C CA . GLU A 1 585 ? 24.736 -13.651 37.100 1.00 45.00 585 GLU A CA 1
ATOM 4647 C C . GLU A 1 585 ? 23.789 -12.653 36.422 1.00 45.00 585 GLU A C 1
ATOM 4649 O O . GLU A 1 585 ? 23.561 -12.806 35.195 1.00 45.00 585 GLU A O 1
#

InterPro domains:
  IPR049258 ODAD1, central coiled coil region [PF21773] (104-391)
  IPR051876 Outer dynein arm-docking/Coiled-coil domain-containing protein [PTHR21694] (39-524)

Foldseek 3Di:
DDDDDDDDDDDDDDDDDDDDDDDDDDDDDDPDDPVNVVVVVVVVVVVVVVVVVVVVVVVVVVVVVVVVVVVVVVVVVVVVVVVVVVVVVVVVVVVVVVVVVVVVVVVVVVVVVVVVVVVVVVVVVVVVVVVVVVVVVVVVVVVVVVVVVVVVVVVVVVVVVVVVVVVVVVVVVVVVVVVVVVVVVVVVVVVVVVVVVVVVVVVVVVVVVVVVVVVVVVVVVVVVPVPDDDDDDDDDDDDDDDDCPPVVVVVVVVVVVVVVVVVVVVVVVVVVVVVVVVVVVVVCCVVVVDPDPVVVVVVVVVVVVVVVVVVVVVVVVVVVVVVVVVVVVVVVVVVVVVVVVVVVVVVVVVVVVVVVVVVVVVVVVVVVVVVVVVVVVVVVLVVCQVVLVVVLVCLVPVDDDDPCPPQDQDDPPDDPVSSVVSVVVSCVVCVVVPPPDDDDPPDDPPDDPPPPPPPPDDPPPVVVVVVVVVVVVVVVVVPPPPPDPPPDDDDDPDDDPPPPDDDDDDPDDDDDDPVNVVVVVVVVVVVVVVVVVVVVVDDDDDDDDDDDDDDDDDDDDDDDDDDDDDDDDDDDDDDDDDDDDDDDD

Radius of gyration: 74.14 Å; chains: 1; bounding box: 153×94×245 Å

Organism: NCBI:txid1169474

pLDDT: mean 71.04, std 24.13, range [28.06, 98.19]

Secondary structure (DSSP, 8-state):
---------------PPPPPPP-----------HHHHHHHHHHHHHHHHHHHHHHHHHHHHHHHHHHHHHHHHHHHHHHHHHHHHHHHHHHHHHHHHHHHHHHHHHHHHHHHHHHHHHHHHHHHHHHHHHHHHHHHHHHHHHHHHHHHHHHHHHHHHHHHHHHHHHHHHHHHHHHHHHHHHHHHHHHHHHHHHHHHHHHHHHHHHHHHHHHHHHHHHHHHHHTTSSS------------------HHHHHHHHHHHHHHHHHHHHHHHHHHHHHHHHHHHHHHHHHHH----HHHHHHHHHHHHHHHHHHHHHHHHHHHHHHHHHHHHHHHHHHHHHHHHHHHHHHHHHHHHHHHHHHHHHHHHHHHHHHHHHHHHHHHHHHHHHHHHHHHHHHHHHHS-TTS-TT-PPPPTTS-HHHHHHHHHHHHHHTTTTS----------TT---------------HHHHHHHHHHHHHHHSS--------------------------------PPPHHHHHHHHHHHHHHHHHHHHHHTT-SPPPP------------------------------------------

Sequence (585 aa):
MELAPSVSTSSPPPRTPKTPRTPGGSPRGVSMTPRALQNYLDDHVQRMQQEIEMVTRKLELEKRRRHILEESVQRTQDEYNDKRLKYNLTQASDADDVRKAYVQIRLMENRLEKALSKLNNTINVNNQLRSTVDQHRRETLTLAGVFHRLRYDIETNSKQLDYLKVQQGESKKVQQEAGKRFNSLNKTLGTERDKYKTTETELKQEMKDADMRMKEMEIKVHKETVAQRAGGGAFLVTEEEQGFNQEEMMRRILKICFLNSIQYRHIREQQRAIEVFEEAFATIKSTTGISDIEEIVKIFVKLEERNFSLLTFVNQVNREIEAVEARTKELKGQIAAHESTEREAEKRKALALREVQHQIETVRAATEEKERVHLRSQATLEKCRPHVESLRDWVANEWPEGLSNDLVGPAEDDGFLPHLQYIERFVLQFKDYIPSMEEVPLYPESYSPSNKSPKAGGPLPSQTVQLLNKAAQQQQQKMGSPRAAMLKPSEIPSSNIDDSDGDDAELGHTPYDRKKLREKSLESLKQRKKAQRGAAQQAPGPAVGASQASAVMGQAPPAASPWGARGPSSGGGGGSRGKDSSEPE